Protein AF-A0A2E8H7Q0-F1 (afdb_monomer_lite)

Secondary structure (DSSP, 8-state):
----HHHHHHHHHHSTTEEEEEE-SSPPTT---SS--EEEEEEESS-SSS--EEEEEETTEEEEEEEEEHHHHTSSS-SSTTHHHHHTSEEEEESSS-HHHHHHHHHHHS-PPPP-GGG---HHHHHHHHHHHHHHTTTTTT-HHHHHHHHHHHHHHHHHHHHHHTT-----HHHHHHHHHHH-HHHHHHHHHHHH---HHHHHHHHHHHHHHHHGGGTSS--TT-----PPTTSPPPPTTHHHHHHHHHHS--SSPPPP---EEEE--GGGHHHHHHHHHHHHHHTT------HHHHHHHHHHHHTSS-EEEEEEETTEEEEEEEEEEEE-SS-TTSEEEEEEEEEE-GGGTTTTHHHHHHHHHHHHHSPTT-EEEE---TT-HHHHHHHHHTT------------

Foldseek 3Di:
DQQFLVNVVVVLQPDPFFQWKWWFDDDDRVDPDPDDATEMEGAGQDDPDPDQWDWDDRRPHTYIYGYHYLVQLVDLEHPDPCSLRRLVTDTPDHNPPCVVVSSVSSNVRHPDDQDPLVQQQCLVVQAVLVVLLVVCVPCCPVCVPVLLVSLVVSLVSLLVLLQRSVSHDDPDDVVSLVVCCVPPVVLNVLSVVLVVDDRSVVNSVSSQVSQQVSCVSVVGHDDPPDFGDDDDVPDGHDDPCRRVVVVCCVVPPPPDHDPQQAKDKDWDDLVCLLVQLVQVVVVCVLQVHPDPDDSVNSSVVVVVQVVDQKTKMFIDDPNDGFWIWIWHWAADPVGNVAIAIETEDTGGHPVCPPVNSSVNVVVNCCVPPNDPPHHYDYDGRPSNVVVVVVVVVVVDDDDDDDDDDDD

Structure (mmCIF, N/CA/C/O backbone):
data_AF-A0A2E8H7Q0-F1
#
_entry.id   AF-A0A2E8H7Q0-F1
#
loop_
_atom_site.group_PDB
_atom_site.id
_atom_site.type_symbol
_atom_site.label_atom_id
_atom_site.label_alt_id
_atom_site.label_comp_id
_atom_site.label_asym_id
_atom_site.label_entity_id
_atom_site.label_seq_id
_atom_site.pdbx_PDB_ins_code
_atom_site.Cartn_x
_atom_site.Cartn_y
_atom_site.Cartn_z
_atom_site.occupancy
_atom_site.B_iso_or_equiv
_atom_site.auth_seq_id
_atom_site.auth_comp_id
_atom_site.auth_asym_id
_atom_site.auth_atom_id
_atom_site.pdbx_PDB_model_num
ATOM 1 N N . MET A 1 1 ? 11.539 17.602 43.883 1.00 54.47 1 MET A N 1
ATOM 2 C CA . MET A 1 1 ? 10.863 18.374 42.818 1.00 54.47 1 MET A CA 1
ATOM 3 C C . MET A 1 1 ? 10.100 17.383 41.968 1.00 54.47 1 MET A C 1
ATOM 5 O O . MET A 1 1 ? 10.685 16.358 41.637 1.00 54.47 1 MET A O 1
ATOM 9 N N . ALA A 1 2 ? 8.821 17.637 41.693 1.00 63.91 2 ALA A N 1
ATOM 10 C CA . ALA A 1 2 ? 8.082 16.843 40.717 1.00 63.91 2 ALA A CA 1
ATOM 11 C C . ALA A 1 2 ? 8.782 16.980 39.358 1.00 63.91 2 ALA A C 1
ATOM 13 O O . ALA A 1 2 ? 9.161 18.085 38.980 1.00 63.91 2 ALA A O 1
ATOM 14 N N . LEU A 1 3 ? 9.029 15.858 38.685 1.00 78.31 3 LEU A N 1
ATOM 15 C CA . LEU A 1 3 ? 9.645 15.838 37.364 1.00 78.31 3 LEU A CA 1
ATOM 16 C C . LEU A 1 3 ? 8.622 16.379 36.355 1.00 78.31 3 LEU A C 1
ATOM 18 O O . LEU A 1 3 ? 7.665 15.685 36.033 1.00 78.31 3 LEU A O 1
ATOM 22 N N . SER A 1 4 ? 8.793 17.619 35.888 1.00 84.94 4 SER A N 1
ATOM 23 C CA . SER A 1 4 ? 7.886 18.224 34.901 1.00 84.94 4 SER A CA 1
ATOM 24 C C . SER A 1 4 ? 8.369 17.993 33.465 1.00 84.94 4 SER A C 1
ATOM 26 O O . SER A 1 4 ? 9.564 17.785 33.223 1.00 84.94 4 SER A O 1
ATOM 28 N N . SER A 1 5 ? 7.470 18.098 32.478 1.00 85.94 5 SER A N 1
ATOM 29 C CA . SER A 1 5 ? 7.856 18.076 31.055 1.00 85.94 5 SER A CA 1
ATOM 30 C C . SER A 1 5 ? 8.837 19.202 30.705 1.00 85.94 5 SER A C 1
ATOM 32 O O . SER A 1 5 ? 9.700 19.039 29.844 1.00 85.94 5 SER A O 1
ATOM 34 N N . THR A 1 6 ? 8.726 20.345 31.388 1.00 87.94 6 THR A N 1
ATOM 35 C CA . THR A 1 6 ? 9.623 21.493 31.210 1.00 87.94 6 THR A CA 1
ATOM 36 C C . THR A 1 6 ? 11.039 21.156 31.670 1.00 87.94 6 THR A C 1
ATOM 38 O O . THR A 1 6 ? 11.997 21.491 30.976 1.00 87.94 6 THR A O 1
ATOM 41 N N . ASP A 1 7 ? 11.183 20.418 32.777 1.00 90.06 7 ASP A N 1
ATOM 42 C CA . ASP A 1 7 ? 12.489 19.953 33.260 1.00 90.06 7 ASP A CA 1
ATOM 43 C C . ASP A 1 7 ? 13.142 18.977 32.278 1.00 90.06 7 ASP A C 1
ATOM 45 O O . ASP A 1 7 ? 14.346 19.065 32.023 1.00 90.06 7 ASP A O 1
ATOM 49 N N . LEU A 1 8 ? 12.357 18.060 31.700 1.00 92.50 8 LEU A N 1
ATOM 50 C CA . LEU A 1 8 ? 12.844 17.123 30.686 1.00 92.50 8 LEU A CA 1
ATOM 51 C C . LEU A 1 8 ? 13.367 17.869 29.453 1.00 92.50 8 LEU A C 1
ATOM 53 O O . LEU A 1 8 ? 14.495 17.636 29.018 1.00 92.50 8 LEU A O 1
ATOM 57 N N . ILE A 1 9 ? 12.577 18.802 28.920 1.00 93.81 9 ILE A N 1
ATOM 58 C CA . ILE A 1 9 ? 12.965 19.618 27.763 1.00 93.81 9 ILE A CA 1
ATOM 59 C C . ILE A 1 9 ? 14.212 20.445 28.083 1.00 93.81 9 ILE A C 1
ATOM 61 O O . ILE A 1 9 ? 15.151 20.473 27.288 1.00 93.81 9 ILE A O 1
ATOM 65 N N . GLY A 1 10 ? 14.278 21.056 29.268 1.00 93.50 10 GLY A N 1
ATOM 66 C CA . GLY A 1 10 ? 15.465 21.771 29.737 1.00 93.50 10 GLY A CA 1
ATOM 67 C C . GLY A 1 10 ? 16.722 20.893 29.716 1.00 93.50 10 GLY A C 1
ATOM 68 O O . GLY A 1 10 ? 17.749 21.292 29.168 1.00 93.50 10 GLY A O 1
ATOM 69 N N . ARG A 1 11 ? 16.635 19.656 30.221 1.00 95.31 11 ARG A N 1
ATOM 70 C CA . ARG A 1 11 ? 17.753 18.694 30.187 1.00 95.31 11 ARG A CA 1
ATOM 71 C C . ARG A 1 11 ? 18.143 18.278 28.767 1.00 95.31 11 ARG A C 1
ATOM 73 O O . ARG A 1 11 ? 19.335 18.191 28.476 1.00 95.31 11 ARG A O 1
ATOM 80 N N . LEU A 1 12 ? 17.172 18.040 27.884 1.00 95.31 12 LEU A N 1
ATOM 81 C CA . LEU A 1 12 ? 17.438 17.656 26.493 1.00 95.31 12 LEU A CA 1
ATOM 82 C C . LEU A 1 12 ? 18.109 18.794 25.714 1.00 95.31 12 LEU A C 1
ATOM 84 O O . LEU A 1 12 ? 19.111 18.571 25.041 1.00 95.31 12 LEU A O 1
ATOM 88 N N . THR A 1 13 ? 17.611 20.024 25.842 1.00 95.25 13 THR A N 1
ATOM 89 C CA . THR A 1 13 ? 18.166 21.198 25.140 1.00 95.25 13 THR A CA 1
ATOM 90 C C . THR A 1 13 ? 19.561 21.598 25.636 1.00 95.25 13 THR A C 1
ATOM 92 O O . THR A 1 13 ? 20.367 22.100 24.847 1.00 95.25 13 THR A O 1
ATOM 95 N N . ALA A 1 14 ? 19.884 21.321 26.905 1.00 95.69 14 ALA A N 1
ATOM 96 C CA . ALA A 1 14 ? 21.217 21.525 27.475 1.00 95.69 14 ALA A CA 1
ATOM 97 C C . ALA A 1 14 ? 22.264 20.510 26.974 1.00 95.69 14 ALA A C 1
ATOM 99 O O . ALA A 1 14 ? 23.465 20.764 27.075 1.00 95.69 14 ALA A O 1
ATOM 100 N N . ASN A 1 15 ? 21.846 19.368 26.417 1.00 94.50 15 ASN A N 1
ATOM 101 C CA . ASN A 1 15 ? 22.772 18.354 25.920 1.00 94.50 15 ASN A CA 1
ATOM 102 C C . ASN A 1 15 ? 23.526 18.862 24.666 1.00 94.50 15 ASN A C 1
ATOM 104 O O . ASN A 1 15 ? 22.889 19.238 23.675 1.00 94.50 15 ASN A O 1
ATOM 108 N N . PRO A 1 16 ? 24.875 18.850 24.638 1.00 93.31 16 PRO A N 1
ATOM 109 C CA . PRO A 1 16 ? 25.663 19.384 23.523 1.00 93.31 16 PRO A CA 1
ATOM 110 C C . PRO A 1 16 ? 25.480 18.620 22.200 1.00 93.31 16 PRO A C 1
ATOM 112 O O . PRO A 1 16 ? 25.776 19.167 21.139 1.00 93.31 16 PRO A O 1
ATOM 115 N N . PHE A 1 17 ? 24.933 17.407 22.227 1.00 93.75 17 PHE A N 1
ATOM 116 C CA . PHE A 1 17 ? 24.682 16.610 21.027 1.00 93.75 17 PHE A CA 1
ATOM 117 C C . PHE A 1 17 ? 23.282 16.795 20.444 1.00 93.75 17 PHE A C 1
ATOM 119 O O . PHE A 1 17 ? 23.089 16.487 19.271 1.00 93.75 17 PHE A O 1
ATOM 126 N N . VAL A 1 18 ? 22.330 17.337 21.210 1.00 95.38 18 VAL A N 1
ATOM 127 C CA . VAL A 1 18 ? 20.986 17.673 20.719 1.00 95.38 18 VAL A CA 1
ATOM 128 C C . VAL A 1 18 ? 21.056 19.005 19.977 1.00 95.38 18 VAL A C 1
ATOM 130 O O . VAL A 1 18 ? 21.354 20.043 20.563 1.00 95.38 18 VAL A O 1
ATOM 133 N N . ILE A 1 19 ? 20.811 18.980 18.671 1.00 94.75 19 ILE A N 1
ATOM 134 C CA . ILE A 1 19 ? 20.818 20.158 17.793 1.00 94.75 19 ILE A CA 1
ATOM 135 C C . ILE A 1 19 ? 19.414 20.680 17.493 1.00 94.75 19 ILE A C 1
ATOM 137 O O . ILE A 1 19 ? 19.275 21.839 17.108 1.00 94.75 19 ILE A O 1
ATOM 141 N N . GLY A 1 20 ? 18.389 19.858 17.713 1.00 95.69 20 GLY A N 1
ATOM 142 C CA . GLY A 1 20 ? 16.995 20.246 17.575 1.00 95.69 20 GLY A CA 1
ATOM 143 C C . GLY A 1 20 ? 16.082 19.413 18.465 1.00 95.69 20 GLY A C 1
ATOM 144 O O . GLY A 1 20 ? 16.397 18.267 18.779 1.00 95.69 20 GLY A O 1
ATOM 145 N N . LEU A 1 21 ? 14.957 19.992 18.873 1.00 96.19 21 LEU A N 1
ATOM 146 C CA . LEU A 1 21 ? 13.891 19.285 19.575 1.00 96.19 21 LEU A CA 1
ATOM 147 C C . LEU A 1 21 ? 12.556 19.652 18.937 1.00 96.19 21 LEU A C 1
ATOM 149 O O . LEU A 1 21 ? 12.243 20.834 18.782 1.00 96.19 21 LEU A O 1
ATOM 153 N N . ILE A 1 22 ? 11.775 18.641 18.586 1.00 95.25 22 ILE A N 1
ATOM 154 C CA . ILE A 1 22 ? 10.453 18.788 17.980 1.00 95.25 22 ILE A CA 1
ATOM 155 C C . ILE A 1 22 ? 9.452 18.116 18.908 1.00 95.25 22 ILE A C 1
ATOM 157 O O . ILE A 1 22 ? 9.727 17.041 19.427 1.00 95.25 22 ILE A O 1
ATOM 161 N N . CYS A 1 23 ? 8.303 18.742 19.118 1.00 92.75 23 CYS A N 1
ATOM 162 C CA . CYS A 1 23 ? 7.149 18.107 19.736 1.00 92.75 23 CYS A CA 1
ATOM 163 C C . CYS A 1 23 ? 6.094 17.886 18.662 1.00 92.75 23 CYS A C 1
ATOM 165 O O . CYS A 1 23 ? 5.644 18.838 18.018 1.00 92.75 23 CYS A O 1
ATOM 167 N N . TYR A 1 24 ? 5.728 16.629 18.458 1.00 88.31 24 TYR A N 1
ATOM 168 C CA . TYR A 1 24 ? 4.630 16.243 17.581 1.00 88.31 24 TYR A CA 1
ATOM 169 C C . TYR A 1 24 ? 3.455 15.768 18.448 1.00 88.31 24 TYR A C 1
ATOM 171 O O . TYR A 1 24 ? 3.454 15.994 19.656 1.00 88.31 24 TYR A O 1
ATOM 179 N N . GLY A 1 25 ? 2.379 15.273 17.841 1.00 81.00 25 GLY A N 1
ATOM 180 C CA . GLY A 1 25 ? 1.183 14.898 18.601 1.00 81.00 25 GLY A CA 1
ATOM 181 C C . GLY A 1 25 ? 0.433 16.091 19.220 1.00 81.00 25 GLY A C 1
ATOM 182 O O . GLY A 1 25 ? 0.614 17.258 18.832 1.00 81.00 25 GLY A O 1
ATOM 183 N N . ARG A 1 26 ? -0.489 15.793 20.149 1.00 76.31 26 ARG A N 1
ATOM 184 C CA . ARG A 1 26 ? -1.394 16.796 20.753 1.00 76.31 26 ARG A CA 1
ATOM 185 C C . ARG A 1 26 ? -0.865 17.400 22.044 1.00 76.31 26 ARG A C 1
ATOM 187 O O . ARG A 1 26 ? -1.011 18.612 22.213 1.00 76.31 26 ARG A O 1
ATOM 194 N N . ARG A 1 27 ? -0.296 16.583 22.939 1.00 81.56 27 ARG A N 1
ATOM 195 C CA . ARG A 1 27 ? 0.147 17.051 24.254 1.00 81.56 27 ARG A CA 1
ATOM 196 C C . ARG A 1 27 ? 1.254 18.077 24.069 1.00 81.56 27 ARG A C 1
ATOM 198 O O . ARG A 1 27 ? 2.192 17.869 23.301 1.00 81.56 27 ARG A O 1
ATOM 205 N N . ARG A 1 28 ? 1.124 19.224 24.730 1.00 83.69 28 ARG A N 1
ATOM 206 C CA . ARG A 1 28 ? 2.135 20.282 24.668 1.00 83.69 28 ARG A CA 1
ATOM 207 C C . ARG A 1 28 ? 3.009 20.253 25.918 1.00 83.69 28 ARG A C 1
ATOM 209 O O . ARG A 1 28 ? 2.550 19.838 26.977 1.00 83.69 28 ARG A O 1
ATOM 216 N N . PRO A 1 29 ? 4.265 20.714 25.825 1.00 80.38 29 PRO A N 1
ATOM 217 C CA . PRO A 1 29 ? 5.066 20.977 27.011 1.00 80.38 29 PRO A CA 1
ATOM 218 C C . PRO A 1 29 ? 4.321 21.859 28.016 1.00 80.38 29 PRO A C 1
ATOM 220 O O . PRO A 1 29 ? 3.833 22.925 27.642 1.00 80.38 29 PRO A O 1
ATOM 223 N N . GLY A 1 30 ? 4.258 21.424 29.273 1.00 76.50 30 GLY A N 1
ATOM 224 C CA . GLY A 1 30 ? 3.545 22.115 30.351 1.00 76.50 30 GLY A CA 1
ATOM 225 C C . GLY A 1 30 ? 2.045 21.815 30.410 1.00 76.50 30 GLY A C 1
ATOM 226 O O . GLY A 1 30 ? 1.339 22.447 31.188 1.00 76.50 30 GLY A O 1
ATOM 227 N N . ASP A 1 31 ? 1.549 20.890 29.585 1.00 78.62 31 ASP A N 1
ATOM 228 C CA . ASP A 1 31 ? 0.187 20.374 29.676 1.00 78.62 31 ASP A CA 1
ATOM 229 C C . ASP A 1 31 ? 0.114 19.262 30.734 1.00 78.62 31 ASP A C 1
ATOM 231 O O . ASP A 1 31 ? 0.594 18.145 30.511 1.00 78.62 31 ASP A O 1
ATOM 235 N N . ASP A 1 32 ? -0.497 19.579 31.876 1.00 69.94 32 ASP A N 1
ATOM 236 C CA . ASP A 1 32 ? -0.691 18.676 33.019 1.00 69.94 32 ASP A CA 1
ATOM 237 C C . ASP A 1 32 ? -2.036 17.925 32.966 1.00 69.94 32 ASP A C 1
ATOM 239 O O . ASP A 1 32 ? -2.471 17.340 33.960 1.00 69.94 32 ASP A O 1
ATOM 243 N N . THR A 1 33 ? -2.734 17.929 31.822 1.00 75.44 33 THR A N 1
ATOM 244 C CA . THR A 1 33 ? -4.000 17.193 31.701 1.00 75.44 33 THR A CA 1
ATOM 245 C C . THR A 1 33 ? -3.806 15.676 31.894 1.00 75.44 33 THR A C 1
ATOM 247 O O . THR A 1 33 ? -2.778 15.113 31.488 1.00 75.44 33 THR A O 1
ATOM 250 N N . PRO A 1 34 ? -4.767 14.982 32.544 1.00 67.69 34 PRO A N 1
ATOM 251 C CA . PRO A 1 34 ? -4.722 13.529 32.685 1.00 67.69 34 PRO A CA 1
ATOM 252 C C . PRO A 1 34 ? -4.884 12.811 31.337 1.00 67.69 34 PRO A C 1
ATOM 254 O O . PRO A 1 34 ? -5.840 13.066 30.603 1.00 67.69 34 PRO A O 1
ATOM 257 N N . GLY A 1 35 ? -3.996 11.850 31.066 1.00 69.50 35 GLY A N 1
ATOM 258 C CA . GLY A 1 35 ? -4.013 11.012 29.862 1.00 69.50 35 GLY A CA 1
ATOM 259 C C . GLY A 1 35 ? -3.177 11.559 28.696 1.00 69.50 35 GLY A C 1
ATOM 260 O O . GLY A 1 35 ? -2.991 12.763 28.551 1.00 69.50 35 GLY A O 1
ATOM 261 N N . GLY A 1 36 ? -2.672 10.648 27.859 1.00 80.38 36 GLY A N 1
ATOM 262 C CA . GLY A 1 36 ? -1.805 10.960 26.717 1.00 80.38 36 GLY A CA 1
ATOM 263 C C . GLY A 1 36 ? -0.313 11.012 27.062 1.00 80.38 36 GLY A C 1
ATOM 264 O O . GLY A 1 36 ? 0.083 11.298 28.192 1.00 80.38 36 GLY A O 1
ATOM 265 N N . ASP A 1 37 ? 0.503 10.736 26.061 1.00 88.81 37 ASP A N 1
ATOM 266 C CA . ASP A 1 37 ? 1.961 10.748 26.054 1.00 88.81 37 ASP A CA 1
ATOM 267 C C . ASP A 1 37 ? 2.528 12.098 25.587 1.00 88.81 37 ASP A C 1
ATOM 269 O O . ASP A 1 37 ? 1.839 12.940 25.004 1.00 88.81 37 ASP A O 1
ATOM 273 N N . LEU A 1 38 ? 3.799 12.342 25.913 1.00 90.44 38 LEU A N 1
ATOM 274 C CA . LEU A 1 38 ? 4.581 13.437 25.354 1.00 90.44 38 LEU A CA 1
ATOM 275 C C . LEU A 1 38 ? 5.446 12.914 24.202 1.00 90.44 38 LEU A C 1
ATOM 277 O O . LEU A 1 38 ? 6.481 12.287 24.419 1.00 90.44 38 LEU A O 1
ATOM 281 N N . ASP A 1 39 ? 5.026 13.254 22.992 1.00 92.44 39 ASP A N 1
ATOM 282 C CA . ASP A 1 39 ? 5.675 12.929 21.725 1.00 92.44 39 ASP A CA 1
ATOM 283 C C . ASP A 1 39 ? 6.816 13.906 21.394 1.00 92.44 39 ASP A C 1
ATOM 285 O O . ASP A 1 39 ? 6.588 15.090 21.100 1.00 92.44 39 ASP A O 1
ATOM 289 N N . LEU A 1 40 ? 8.060 13.422 21.408 1.00 95.00 40 LEU A N 1
ATOM 290 C CA . LEU A 1 40 ? 9.254 14.223 21.136 1.00 95.00 40 LEU A CA 1
ATOM 291 C C . LEU A 1 40 ? 10.152 13.604 20.067 1.00 95.00 40 LEU A C 1
ATOM 293 O O . LEU A 1 40 ? 10.316 12.394 19.976 1.00 95.00 40 LEU A O 1
ATOM 297 N N . VAL A 1 41 ? 10.829 14.466 19.309 1.00 95.38 41 VAL A N 1
ATOM 298 C CA . VAL A 1 41 ? 11.963 14.095 18.458 1.00 95.38 41 VAL A CA 1
ATOM 299 C C . VAL A 1 41 ? 13.185 14.877 18.894 1.00 95.38 41 V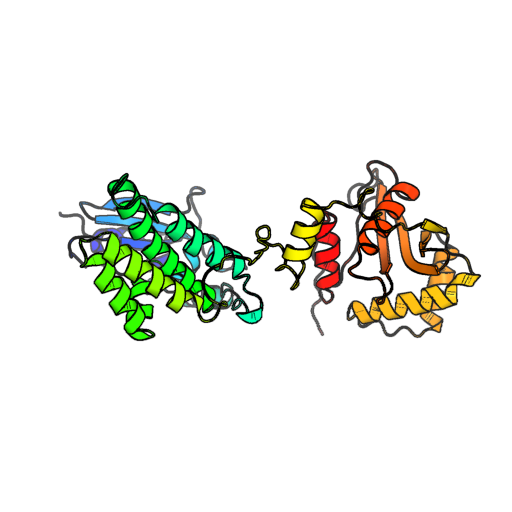AL A C 1
ATOM 301 O O . VAL A 1 41 ? 13.219 16.102 18.760 1.00 95.38 41 VAL A O 1
ATOM 304 N N . ALA A 1 42 ? 14.208 14.177 19.371 1.00 95.50 42 ALA A N 1
ATOM 305 C CA . ALA A 1 42 ? 15.539 14.733 19.540 1.00 95.50 42 ALA A CA 1
ATOM 306 C C . ALA A 1 42 ? 16.327 14.578 18.236 1.00 95.50 42 ALA A C 1
ATOM 308 O O . ALA A 1 42 ? 16.651 13.469 17.804 1.00 95.50 42 ALA A O 1
ATOM 309 N N . VAL A 1 43 ? 16.673 15.709 17.625 1.00 95.00 43 VAL A N 1
ATOM 310 C CA . VAL A 1 43 ? 17.595 15.748 16.492 1.00 95.00 43 VAL A CA 1
ATOM 311 C C . VAL A 1 43 ? 19.007 15.877 17.041 1.00 95.00 43 VAL A C 1
ATOM 313 O O . VAL A 1 43 ? 19.328 16.871 17.695 1.00 95.00 43 VAL A O 1
ATOM 316 N N . VAL A 1 44 ? 19.847 14.874 16.802 1.00 94.75 44 VAL A N 1
ATOM 317 C CA . VAL A 1 44 ? 21.201 14.760 17.355 1.00 94.75 44 VAL A CA 1
ATOM 318 C C . VAL A 1 44 ? 22.272 14.819 16.267 1.00 94.75 44 VAL A C 1
ATOM 320 O O . VAL A 1 44 ? 22.013 14.525 15.101 1.00 94.75 44 VAL A O 1
ATOM 323 N N . THR A 1 45 ? 23.498 15.201 16.636 1.00 92.81 45 THR A N 1
ATOM 324 C CA . THR A 1 45 ? 24.632 15.230 15.691 1.00 92.81 45 THR A CA 1
ATOM 325 C C . THR A 1 45 ? 25.024 13.839 15.197 1.00 92.81 45 THR A C 1
ATOM 327 O O . THR A 1 45 ? 25.393 13.684 14.038 1.00 92.81 45 THR A O 1
ATOM 330 N N . HIS A 1 46 ? 24.940 12.837 16.067 1.00 90.62 46 HIS A N 1
ATOM 331 C CA . HIS A 1 46 ? 25.163 11.428 15.766 1.00 90.62 46 HIS A CA 1
ATOM 332 C C . HIS A 1 46 ? 24.391 10.581 16.780 1.00 90.62 46 HIS A C 1
ATOM 334 O O . HIS A 1 46 ? 24.149 11.028 17.905 1.00 90.62 46 HIS A O 1
ATOM 340 N N . ARG A 1 47 ? 23.999 9.364 16.393 1.00 88.62 47 ARG A N 1
ATOM 341 C CA . ARG A 1 47 ? 23.378 8.423 17.331 1.00 88.62 47 ARG A CA 1
ATOM 342 C C . ARG A 1 47 ? 24.483 7.631 18.046 1.00 88.62 47 ARG A C 1
ATOM 344 O O . ARG A 1 47 ? 25.337 7.074 17.358 1.00 88.62 47 ARG A O 1
ATOM 351 N N . PRO A 1 48 ? 24.494 7.564 19.390 1.00 76.56 48 PRO A N 1
ATOM 352 C CA . PRO A 1 48 ? 25.492 6.779 20.123 1.00 76.56 48 PRO A CA 1
ATOM 353 C C . PRO A 1 48 ? 25.263 5.267 19.978 1.00 76.56 48 PRO A C 1
ATOM 355 O O . PRO A 1 48 ? 26.194 4.478 20.108 1.00 76.56 48 PRO A O 1
ATOM 358 N N . THR A 1 49 ? 24.025 4.865 19.700 1.00 82.19 49 THR A N 1
ATOM 359 C CA . THR A 1 49 ? 23.588 3.490 19.449 1.00 82.19 49 THR A CA 1
ATOM 360 C C . THR A 1 49 ? 22.597 3.497 18.282 1.00 82.19 49 THR A C 1
ATOM 362 O O . THR A 1 49 ? 22.018 4.547 17.988 1.00 82.19 49 THR A O 1
ATOM 365 N N . PRO A 1 50 ? 22.349 2.361 17.610 1.00 85.69 50 PRO A N 1
ATOM 366 C CA . PRO A 1 50 ? 21.386 2.278 16.509 1.00 85.69 50 PRO A CA 1
ATOM 367 C C . PRO A 1 50 ? 19.921 2.279 16.996 1.00 85.69 50 PRO A C 1
ATOM 369 O O . PRO A 1 50 ? 19.078 1.599 16.427 1.00 85.69 50 PRO A O 1
ATOM 372 N N . LEU A 1 51 ? 19.608 3.015 18.066 1.00 87.06 51 LEU A N 1
ATOM 373 C CA . LEU A 1 51 ? 18.242 3.187 18.556 1.00 87.06 51 LEU A CA 1
ATOM 374 C C . LEU A 1 51 ? 17.545 4.324 17.805 1.00 87.06 51 LEU A C 1
ATOM 376 O O . LEU A 1 51 ? 18.136 5.376 17.553 1.00 87.06 51 LEU A O 1
ATOM 380 N N . GLU A 1 52 ? 16.276 4.105 17.470 1.00 88.38 52 GLU A N 1
ATOM 381 C CA . GLU A 1 52 ? 15.439 5.065 16.738 1.00 88.38 52 GLU A CA 1
ATOM 382 C C . GLU A 1 52 ? 14.414 5.762 17.626 1.00 88.38 52 GLU A C 1
ATOM 384 O O . GLU A 1 52 ? 14.025 6.892 17.332 1.00 88.38 52 GLU A O 1
ATOM 389 N N . SER A 1 53 ? 14.008 5.112 18.717 1.00 91.75 53 SER A N 1
ATOM 390 C CA . SER A 1 53 ? 13.089 5.650 19.714 1.00 91.75 53 SER A CA 1
ATOM 391 C C . SER A 1 53 ? 13.396 5.085 21.100 1.00 91.75 53 SER A C 1
ATOM 393 O O . SER A 1 53 ? 13.941 3.985 21.230 1.00 91.75 53 SER A O 1
ATOM 395 N N . ILE A 1 54 ? 13.056 5.849 22.137 1.00 93.44 54 ILE A N 1
ATOM 396 C CA . ILE A 1 54 ? 13.116 5.455 23.544 1.00 93.44 54 ILE A CA 1
ATOM 397 C C . ILE A 1 54 ? 11.794 5.852 24.199 1.00 93.44 54 ILE A C 1
ATOM 399 O O . ILE A 1 54 ? 11.396 7.013 24.140 1.00 93.44 54 ILE A O 1
ATOM 403 N N . HIS A 1 55 ? 11.152 4.893 24.861 1.00 94.38 55 HIS A N 1
ATOM 404 C CA . HIS A 1 55 ? 9.848 5.063 25.497 1.00 94.38 55 HIS A CA 1
ATOM 405 C C . HIS A 1 55 ? 10.017 4.897 27.006 1.00 94.38 55 HIS A C 1
ATOM 407 O O . HIS A 1 55 ? 10.563 3.891 27.467 1.00 94.38 55 HIS A O 1
ATOM 413 N N . PHE A 1 56 ? 9.615 5.895 27.787 1.00 94.12 56 PHE A N 1
ATOM 414 C CA . PHE A 1 56 ? 9.833 5.895 29.233 1.00 94.12 56 PHE A CA 1
ATOM 415 C C . PHE A 1 56 ? 8.814 6.761 29.966 1.00 94.12 56 PHE A C 1
ATOM 417 O O . PHE A 1 56 ? 8.102 7.554 29.364 1.00 94.12 56 PHE A O 1
ATOM 424 N N . HIS A 1 57 ? 8.767 6.626 31.289 1.00 91.94 57 HIS A N 1
ATOM 425 C CA . HIS A 1 57 ? 7.988 7.516 32.144 1.00 91.94 57 HIS A CA 1
ATOM 426 C C . HIS A 1 57 ? 8.891 8.583 32.769 1.00 91.94 57 HIS A C 1
ATOM 428 O O . HIS A 1 57 ? 9.960 8.278 33.305 1.00 91.94 57 HIS A O 1
ATOM 434 N N . TRP A 1 58 ? 8.455 9.840 32.722 1.00 90.06 58 TRP A N 1
ATOM 435 C CA . TRP A 1 58 ? 9.077 10.973 33.399 1.00 90.06 58 TRP A CA 1
ATOM 436 C C . TRP A 1 58 ? 8.175 11.434 34.547 1.00 90.06 58 TRP A C 1
ATOM 438 O O . TRP A 1 58 ? 7.317 12.298 34.379 1.00 90.06 58 TRP A O 1
ATOM 448 N N . GLY A 1 59 ? 8.321 10.797 35.711 1.00 87.69 59 GLY A N 1
ATOM 449 C CA . GLY A 1 59 ? 7.268 10.833 36.730 1.00 87.69 59 GLY A CA 1
ATOM 450 C C . GLY A 1 59 ? 6.063 10.020 36.252 1.00 87.69 59 GLY A C 1
ATOM 451 O O . GLY A 1 59 ? 6.247 8.895 35.799 1.00 87.69 59 GLY A O 1
ATOM 452 N N . ASP A 1 60 ? 4.865 10.603 36.295 1.00 86.00 60 ASP A N 1
ATOM 453 C CA . ASP A 1 60 ? 3.629 9.973 35.797 1.00 86.00 60 ASP A CA 1
ATOM 454 C C . ASP A 1 60 ? 3.367 10.243 34.304 1.00 86.00 60 ASP A C 1
ATOM 456 O O . ASP A 1 60 ? 2.346 9.822 33.767 1.00 86.00 60 ASP A O 1
ATOM 460 N N . LEU A 1 61 ? 4.269 10.964 33.625 1.00 86.69 61 LEU A N 1
ATOM 461 C CA . LEU A 1 61 ? 4.144 11.318 32.213 1.00 86.69 61 LEU A CA 1
ATOM 462 C C . LEU A 1 61 ? 4.790 10.244 31.322 1.00 86.69 61 LEU A C 1
ATOM 464 O O . LEU A 1 61 ? 6.018 10.123 31.359 1.00 86.69 61 LEU A O 1
ATOM 468 N N . PRO A 1 62 ? 4.034 9.511 30.486 1.00 91.81 62 PRO A N 1
ATOM 469 C CA . PRO A 1 62 ? 4.614 8.693 29.426 1.00 91.81 62 PRO A CA 1
ATOM 470 C C . PRO A 1 62 ? 5.260 9.594 28.366 1.00 91.81 62 PRO A C 1
ATOM 472 O O . PRO A 1 62 ? 4.701 10.631 28.002 1.00 91.81 62 PRO A O 1
ATOM 475 N N . VAL A 1 63 ? 6.440 9.220 27.884 1.00 92.75 63 VAL A N 1
ATOM 476 C CA . VAL A 1 63 ? 7.217 9.968 26.891 1.00 92.75 63 VAL A CA 1
ATOM 477 C C . VAL A 1 63 ? 7.671 9.024 25.789 1.00 92.75 63 VAL A C 1
ATOM 479 O O . VAL A 1 63 ? 8.373 8.048 26.064 1.00 92.75 63 VAL A O 1
ATOM 482 N N . ASP A 1 64 ? 7.360 9.406 24.555 1.00 93.38 64 ASP A N 1
ATOM 483 C CA . ASP A 1 64 ? 7.834 8.771 23.331 1.00 93.38 64 ASP A CA 1
ATOM 484 C C . ASP A 1 64 ? 8.905 9.676 22.708 1.00 93.38 64 ASP A C 1
ATOM 486 O O . ASP A 1 64 ? 8.612 10.724 22.129 1.00 93.38 64 ASP A O 1
ATOM 490 N N . LEU A 1 65 ? 10.180 9.315 22.892 1.00 94.12 65 LEU A N 1
ATOM 491 C CA . LEU A 1 65 ? 11.324 10.102 22.430 1.00 94.12 65 LEU A CA 1
ATOM 492 C C . LEU A 1 65 ? 11.991 9.445 21.223 1.00 94.12 65 LEU A C 1
ATOM 494 O O . LEU A 1 65 ? 12.883 8.605 21.352 1.00 94.12 65 LEU A O 1
ATOM 498 N N . ASN A 1 66 ? 11.622 9.921 20.043 1.00 94.56 66 ASN A N 1
ATOM 499 C CA . ASN A 1 66 ? 12.260 9.564 18.787 1.00 94.56 66 ASN A CA 1
ATOM 500 C C . ASN A 1 66 ? 13.616 10.262 18.629 1.00 94.56 66 ASN A C 1
ATOM 502 O O . ASN A 1 66 ? 13.801 11.417 19.019 1.00 94.56 66 ASN A O 1
ATOM 506 N N . ILE A 1 67 ? 14.577 9.572 18.020 1.00 94.50 67 ILE A N 1
ATOM 507 C CA . ILE A 1 67 ? 15.935 10.070 17.793 1.00 94.50 67 ILE A CA 1
ATOM 508 C C . ILE A 1 67 ? 16.201 10.102 16.292 1.00 94.50 67 ILE A C 1
ATOM 510 O O . ILE A 1 67 ? 16.067 9.092 15.599 1.00 94.50 67 ILE A O 1
ATOM 514 N N . ARG A 1 68 ? 16.605 11.266 15.780 1.00 93.88 68 ARG A N 1
ATOM 515 C CA . ARG A 1 68 ? 16.959 11.462 14.367 1.00 93.88 68 ARG A CA 1
ATOM 516 C C . ARG A 1 68 ? 18.257 12.239 14.232 1.00 93.88 68 ARG A C 1
ATOM 518 O O . ARG A 1 68 ? 18.635 13.007 15.107 1.00 93.88 68 ARG A O 1
ATOM 525 N N . THR A 1 69 ? 18.945 12.059 13.119 1.00 94.12 69 THR A N 1
ATOM 526 C CA . THR A 1 69 ? 20.061 12.905 12.690 1.00 94.12 69 THR A CA 1
ATOM 527 C C . THR A 1 69 ? 19.611 13.804 11.545 1.00 94.12 69 THR A C 1
ATOM 529 O O . THR A 1 69 ? 18.584 13.556 10.916 1.00 94.12 69 THR A O 1
ATOM 532 N N . ALA A 1 70 ? 20.397 14.831 11.215 1.00 91.25 70 ALA A N 1
ATOM 533 C CA . ALA A 1 70 ? 20.133 15.636 10.021 1.00 91.25 70 ALA A CA 1
ATOM 534 C C . ALA A 1 70 ? 20.126 14.786 8.734 1.00 91.25 70 ALA A C 1
ATOM 536 O O . ALA A 1 70 ? 19.340 15.052 7.834 1.00 91.25 70 ALA A O 1
ATOM 537 N N . GLY A 1 71 ? 20.960 13.740 8.673 1.00 90.62 71 GLY A N 1
ATOM 538 C CA . GLY A 1 71 ? 21.010 12.821 7.535 1.00 90.62 71 GLY A CA 1
ATOM 539 C C . GLY A 1 71 ? 19.729 12.008 7.350 1.00 90.62 71 GLY A C 1
ATOM 540 O O . GLY A 1 71 ? 19.391 11.671 6.221 1.00 90.62 71 GLY A O 1
ATOM 541 N N . ASP A 1 72 ? 18.984 11.742 8.426 1.00 92.25 72 ASP A N 1
ATOM 542 C CA . ASP A 1 72 ? 17.720 11.007 8.337 1.00 92.25 72 ASP A CA 1
ATOM 543 C C . ASP A 1 72 ? 16.639 11.818 7.624 1.00 92.25 72 ASP A C 1
ATOM 545 O O . ASP A 1 72 ? 15.933 11.259 6.797 1.00 92.25 72 ASP A O 1
ATOM 549 N N . PHE A 1 73 ? 16.579 13.134 7.856 1.00 91.12 73 PHE A N 1
ATOM 550 C CA . PHE A 1 73 ? 15.654 14.042 7.162 1.00 91.12 73 PHE A CA 1
ATOM 551 C C . PHE A 1 73 ? 16.005 14.279 5.687 1.00 91.12 73 PHE A C 1
ATOM 553 O O . PHE A 1 73 ? 15.162 14.739 4.924 1.00 91.12 73 PHE A O 1
ATOM 560 N N . SER A 1 74 ? 17.237 13.971 5.281 1.00 87.88 74 SER A N 1
ATOM 561 C CA . SER A 1 74 ? 17.707 14.132 3.899 1.00 87.88 74 SER A CA 1
ATOM 562 C C . SER A 1 74 ? 17.499 12.883 3.036 1.00 87.88 74 SER A C 1
ATOM 564 O O . SER A 1 74 ? 17.895 12.878 1.871 1.00 87.88 74 SER A O 1
ATOM 566 N N . ARG A 1 75 ? 16.937 11.802 3.592 1.00 86.94 75 ARG A N 1
ATOM 567 C CA . ARG A 1 75 ? 16.651 10.578 2.832 1.00 86.94 75 ARG A CA 1
ATOM 568 C C . ARG A 1 75 ? 15.512 10.809 1.845 1.00 86.94 75 ARG A C 1
ATOM 570 O O . ARG A 1 75 ? 14.607 11.593 2.113 1.00 86.94 75 ARG A O 1
ATOM 577 N N . ARG A 1 76 ? 15.538 10.079 0.725 1.00 83.69 76 ARG A N 1
ATOM 578 C CA . ARG A 1 76 ? 14.458 10.109 -0.275 1.00 83.69 76 ARG A CA 1
ATOM 579 C C . ARG A 1 76 ? 13.143 9.564 0.285 1.00 83.69 76 ARG A C 1
ATOM 581 O O . ARG A 1 76 ? 12.085 10.082 -0.035 1.00 83.69 76 ARG A O 1
ATOM 588 N N . GLU A 1 77 ? 13.231 8.554 1.138 1.00 81.88 77 GLU A N 1
ATOM 589 C CA . GLU A 1 77 ? 12.086 7.946 1.806 1.00 81.88 77 GLU A CA 1
ATOM 590 C C . GLU A 1 77 ? 12.156 8.198 3.308 1.00 81.88 77 GLU A C 1
ATOM 592 O O . GLU A 1 77 ? 13.242 8.297 3.894 1.00 81.88 77 GLU A O 1
ATOM 597 N N . ALA A 1 78 ? 10.979 8.309 3.918 1.00 84.25 78 ALA A N 1
ATOM 598 C CA . ALA A 1 78 ? 10.838 8.472 5.351 1.00 84.25 78 ALA A CA 1
ATOM 599 C C . ALA A 1 78 ? 11.424 7.239 6.075 1.00 84.25 78 ALA A C 1
ATOM 601 O O . ALA A 1 78 ? 11.077 6.115 5.712 1.00 84.25 78 ALA A O 1
ATOM 602 N N . PRO A 1 79 ? 12.302 7.410 7.087 1.00 83.88 79 PRO A N 1
ATOM 603 C CA . PRO A 1 79 ? 12.923 6.278 7.780 1.00 83.88 79 PRO A CA 1
ATOM 604 C C . PRO A 1 79 ? 11.914 5.299 8.392 1.00 83.88 79 PRO A C 1
ATOM 606 O O . PRO A 1 79 ? 12.156 4.096 8.419 1.00 83.88 79 PRO A O 1
ATOM 609 N N . THR A 1 80 ? 10.797 5.823 8.894 1.00 83.25 80 THR A N 1
ATOM 610 C CA . THR A 1 80 ? 9.714 5.063 9.516 1.00 83.25 80 THR A CA 1
ATOM 611 C C . THR A 1 80 ? 8.358 5.665 9.144 1.00 83.25 80 THR A C 1
ATOM 613 O O . THR A 1 80 ? 8.262 6.817 8.717 1.00 83.25 80 THR A O 1
ATOM 616 N N . SER A 1 81 ? 7.279 4.916 9.374 1.00 75.38 81 SER A N 1
ATOM 617 C CA . SER A 1 81 ? 5.905 5.355 9.090 1.00 75.38 81 SER A CA 1
ATOM 618 C C . SER A 1 81 ? 5.443 6.569 9.909 1.00 75.38 81 SER A C 1
ATOM 620 O O . SER A 1 81 ? 4.492 7.239 9.513 1.00 75.38 81 SER A O 1
ATOM 622 N N . ILE A 1 82 ? 6.107 6.886 11.027 1.00 79.25 82 ILE A N 1
ATOM 623 C CA . ILE A 1 82 ? 5.770 8.047 11.866 1.00 79.25 82 ILE A CA 1
ATOM 624 C C . ILE A 1 82 ? 6.478 9.332 11.423 1.00 79.25 82 ILE A C 1
ATOM 626 O O . ILE A 1 82 ? 6.010 10.423 11.745 1.00 79.25 82 ILE A O 1
ATOM 630 N N . ASP A 1 83 ? 7.580 9.233 10.670 1.00 87.31 83 ASP A N 1
ATOM 631 C CA . ASP A 1 83 ? 8.397 10.377 10.242 1.00 87.31 83 ASP A CA 1
ATOM 632 C C . ASP A 1 83 ? 7.609 11.474 9.489 1.00 87.31 83 ASP A C 1
ATOM 634 O O . ASP A 1 83 ? 7.864 12.655 9.753 1.00 87.31 83 ASP A O 1
ATOM 638 N N . PRO A 1 84 ? 6.595 11.159 8.652 1.00 83.62 84 PRO A N 1
ATOM 639 C CA . PRO A 1 84 ? 5.713 12.177 8.079 1.00 83.62 84 PRO A CA 1
ATOM 640 C C . PRO A 1 84 ? 4.955 13.007 9.129 1.00 83.62 84 PRO A C 1
ATOM 642 O O . PRO A 1 84 ? 4.739 14.201 8.935 1.00 83.62 84 PRO A O 1
ATOM 645 N N . ALA A 1 85 ? 4.577 12.420 10.269 1.00 79.12 85 ALA A N 1
ATOM 646 C CA . ALA A 1 85 ? 3.959 13.164 11.367 1.00 79.12 85 ALA A CA 1
ATOM 647 C C . ALA A 1 85 ? 4.992 13.991 12.151 1.00 79.12 85 ALA A C 1
ATOM 649 O O . ALA A 1 85 ? 4.687 15.101 12.594 1.00 79.12 85 ALA A O 1
ATOM 650 N N . LEU A 1 86 ? 6.224 13.484 12.287 1.00 85.94 86 LEU A N 1
ATOM 651 C CA . LEU A 1 86 ? 7.316 14.173 12.980 1.00 85.94 86 LEU A CA 1
ATOM 652 C C . LEU A 1 86 ? 7.656 15.509 12.314 1.00 85.94 86 LEU A C 1
ATOM 654 O O . LEU A 1 86 ? 7.875 16.508 13.003 1.00 85.94 86 LEU A O 1
ATOM 658 N N . VAL A 1 87 ? 7.676 15.545 10.976 1.00 88.31 87 VAL A N 1
ATOM 659 C CA . VAL A 1 87 ? 8.019 16.766 10.236 1.00 88.31 87 VAL A CA 1
ATOM 660 C C . VAL A 1 87 ? 6.950 17.845 10.331 1.00 88.31 87 VAL A C 1
ATOM 662 O O . VAL A 1 87 ? 7.279 19.017 10.185 1.00 88.31 87 VAL A O 1
ATOM 665 N N . GLU A 1 88 ? 5.701 17.505 10.640 1.00 86.00 88 GLU A N 1
ATOM 666 C CA . GLU A 1 88 ? 4.630 18.473 10.931 1.00 86.00 88 GLU A CA 1
ATOM 667 C C . GLU A 1 88 ? 4.661 18.984 12.385 1.00 86.00 88 GLU A C 1
ATOM 669 O O . GLU A 1 88 ? 3.893 19.870 12.766 1.00 86.00 88 GLU A O 1
ATOM 674 N N . GLY A 1 89 ? 5.562 18.447 13.212 1.00 87.50 89 GLY A N 1
ATOM 675 C CA . GLY A 1 89 ? 5.705 18.814 14.612 1.00 87.50 89 GLY A CA 1
ATOM 676 C C . GLY A 1 89 ? 6.164 20.259 14.840 1.00 87.50 89 GLY A C 1
ATOM 677 O O . GLY A 1 89 ? 6.806 20.907 14.009 1.00 87.50 89 GLY A O 1
ATOM 678 N N . LYS A 1 90 ? 5.864 20.770 16.037 1.00 91.00 90 LYS A N 1
ATOM 679 C CA . LYS A 1 90 ? 6.299 22.088 16.500 1.00 91.00 90 LYS A CA 1
ATOM 680 C C . LYS A 1 90 ? 7.758 22.028 16.941 1.00 91.00 90 LYS A C 1
ATOM 682 O O . LYS A 1 90 ? 8.106 21.283 17.855 1.00 91.00 90 LYS A O 1
ATOM 687 N N . VAL A 1 91 ? 8.596 22.885 16.368 1.00 93.62 91 VAL A N 1
ATOM 688 C CA . VAL A 1 91 ? 9.978 23.067 16.827 1.00 93.62 91 VAL A CA 1
ATOM 689 C C . VAL A 1 91 ? 9.974 23.708 18.218 1.00 93.62 91 VAL A C 1
ATOM 691 O O . VAL A 1 91 ? 9.460 24.811 18.405 1.00 93.62 91 VAL A O 1
ATOM 694 N N . LEU A 1 92 ? 10.534 23.001 19.199 1.00 93.88 92 LEU A N 1
ATOM 695 C CA . LEU A 1 92 ? 10.748 23.487 20.565 1.00 93.88 92 LEU A CA 1
ATOM 696 C C . LEU A 1 92 ? 12.154 24.059 20.758 1.00 93.88 92 LEU A C 1
ATOM 698 O O . LEU A 1 92 ? 12.353 24.937 21.592 1.00 93.88 92 LEU A O 1
ATOM 702 N N . PHE A 1 93 ? 13.130 23.549 20.005 1.00 95.56 93 PHE A N 1
ATOM 703 C CA . PHE A 1 93 ? 14.525 23.961 20.086 1.00 95.56 93 PHE A CA 1
ATOM 704 C C . PHE A 1 93 ? 15.217 23.792 18.735 1.00 95.56 93 PHE A C 1
ATOM 706 O O . PHE A 1 93 ? 15.044 22.769 18.074 1.00 95.56 93 PHE A O 1
ATOM 713 N N . ASP A 1 94 ? 16.033 24.771 18.356 1.00 95.31 94 ASP A N 1
ATOM 714 C CA . ASP A 1 94 ? 16.896 24.726 17.176 1.00 95.31 94 ASP A CA 1
ATOM 715 C C . ASP A 1 94 ? 18.198 25.470 17.492 1.00 95.31 94 ASP A C 1
ATOM 717 O O . ASP A 1 94 ? 18.212 26.690 17.648 1.00 95.31 94 ASP A O 1
ATOM 721 N N . ARG A 1 95 ? 19.305 24.733 17.629 1.00 92.50 95 ARG A N 1
ATOM 722 C CA . ARG A 1 95 ? 20.574 25.302 18.107 1.00 92.50 95 ARG A CA 1
ATOM 723 C C . ARG A 1 95 ? 21.235 26.241 17.100 1.00 92.50 95 ARG A C 1
ATOM 725 O O . ARG A 1 95 ? 21.976 27.133 17.506 1.00 92.50 95 ARG A O 1
ATOM 732 N N . ARG A 1 96 ? 21.054 25.994 15.802 1.00 88.88 96 ARG A N 1
ATOM 733 C CA . ARG A 1 96 ? 21.761 26.713 14.724 1.00 88.88 96 ARG A CA 1
ATOM 734 C C . ARG A 1 96 ? 20.817 27.346 13.699 1.00 88.88 96 ARG A C 1
ATOM 736 O O . ARG A 1 96 ? 21.297 27.909 12.722 1.00 88.88 96 ARG A O 1
ATOM 743 N N . GLY A 1 97 ? 19.504 27.254 13.905 1.00 87.44 97 GLY A N 1
ATOM 744 C CA . GLY A 1 97 ? 18.495 27.764 12.974 1.00 87.44 97 GLY A CA 1
ATOM 745 C C . GLY A 1 97 ? 18.335 26.911 11.709 1.00 87.44 97 GLY A C 1
ATOM 746 O O . GLY A 1 97 ? 17.728 27.361 10.740 1.00 87.44 97 GLY A O 1
ATOM 747 N N . SER A 1 98 ? 18.910 25.705 11.677 1.00 85.81 98 SER A N 1
ATOM 748 C CA . SER A 1 98 ? 18.935 24.847 10.487 1.00 85.81 98 SER A CA 1
ATOM 749 C C . SER A 1 98 ? 17.778 23.850 10.434 1.00 85.81 98 SER A C 1
ATOM 751 O O . SER A 1 98 ? 17.525 23.268 9.379 1.00 85.81 98 SER A O 1
ATOM 753 N N . LEU A 1 99 ? 17.070 23.628 11.548 1.00 90.25 99 LEU A N 1
ATOM 754 C CA . LEU A 1 99 ? 16.049 22.586 11.635 1.00 90.25 99 LEU A CA 1
ATOM 755 C C . LEU A 1 99 ? 14.852 22.900 10.740 1.00 90.25 99 LEU A C 1
ATOM 757 O O . LEU A 1 99 ? 14.358 22.020 10.045 1.00 90.25 99 LEU A O 1
ATOM 761 N N . SER A 1 100 ? 14.439 24.166 10.679 1.00 86.50 100 SER A N 1
ATOM 762 C CA . SER A 1 100 ? 13.324 24.590 9.820 1.00 86.50 100 SER A CA 1
ATOM 763 C C . SER A 1 100 ? 13.568 24.273 8.338 1.00 86.50 100 SER A C 1
ATOM 765 O O . SER A 1 100 ? 12.639 23.875 7.636 1.00 86.50 100 SER A O 1
ATOM 767 N N . GLY A 1 101 ? 14.816 24.406 7.871 1.00 88.31 101 GLY A N 1
ATOM 768 C CA . GLY A 1 101 ? 15.209 24.046 6.507 1.00 88.31 101 GLY A CA 1
ATOM 769 C C . GLY A 1 101 ? 15.151 22.538 6.262 1.00 88.31 101 GLY A C 1
ATOM 770 O O . GLY A 1 101 ? 14.566 22.110 5.273 1.00 88.31 101 GLY A O 1
ATOM 771 N N . LEU A 1 102 ? 15.678 21.737 7.196 1.00 90.44 102 LEU A N 1
ATOM 772 C CA . LEU A 1 102 ? 15.631 20.270 7.119 1.00 90.44 102 LEU A CA 1
ATOM 773 C C . LEU A 1 102 ? 14.193 19.744 7.063 1.00 90.44 102 LEU A C 1
ATOM 775 O O . LEU A 1 102 ? 13.873 18.928 6.204 1.00 90.44 102 LEU A O 1
ATOM 779 N N . LEU A 1 103 ? 13.315 20.246 7.937 1.00 91.56 103 LEU A N 1
ATOM 780 C CA . LEU A 1 103 ? 11.912 19.828 7.965 1.00 91.56 103 LEU A CA 1
ATOM 781 C C . LEU A 1 103 ? 11.176 20.224 6.686 1.00 91.56 103 LEU A C 1
ATOM 783 O O . LEU A 1 103 ? 10.363 19.451 6.192 1.00 91.56 103 LEU A O 1
ATOM 787 N N . LYS A 1 104 ? 11.470 21.402 6.121 1.00 89.81 104 LYS A N 1
ATOM 788 C CA . LYS A 1 104 ? 10.893 21.816 4.837 1.00 89.81 104 LYS A CA 1
ATOM 789 C C . LYS A 1 104 ? 11.279 20.843 3.719 1.00 89.81 104 LYS A C 1
ATOM 791 O O . LYS A 1 104 ? 10.389 20.351 3.035 1.00 89.81 104 LYS A O 1
ATOM 796 N N . THR A 1 105 ? 12.568 20.534 3.578 1.00 88.31 105 THR A N 1
ATOM 797 C CA . THR A 1 105 ? 13.049 19.585 2.565 1.00 88.31 105 THR A CA 1
ATOM 798 C C . THR A 1 105 ? 12.420 18.206 2.750 1.00 88.31 105 THR A C 1
ATOM 800 O O . THR A 1 105 ? 11.936 17.622 1.783 1.00 88.31 105 THR A O 1
ATOM 803 N N . ALA A 1 106 ? 12.358 17.704 3.987 1.00 89.88 106 ALA A N 1
ATOM 804 C CA . ALA A 1 106 ? 11.751 16.410 4.286 1.00 89.88 106 ALA A CA 1
ATOM 805 C C . ALA A 1 106 ? 10.254 16.371 3.924 1.00 89.88 106 ALA A C 1
ATOM 807 O O . ALA A 1 106 ? 9.811 15.429 3.279 1.00 89.88 106 ALA A O 1
ATOM 808 N N . ARG A 1 107 ? 9.480 17.423 4.237 1.00 88.38 107 ARG A N 1
ATOM 809 C CA . ARG A 1 107 ? 8.061 17.529 3.835 1.00 88.38 107 ARG A CA 1
ATOM 810 C C . ARG A 1 107 ? 7.862 17.544 2.326 1.00 88.38 107 ARG A C 1
ATOM 812 O O . ARG A 1 107 ? 6.841 17.071 1.848 1.00 88.38 107 ARG A O 1
ATOM 819 N N . GLU A 1 108 ? 8.775 18.152 1.579 1.00 85.88 108 GLU A N 1
ATOM 820 C CA . GLU A 1 108 ? 8.698 18.182 0.115 1.00 85.88 108 GLU A CA 1
ATOM 821 C C . GLU A 1 108 ? 9.078 16.823 -0.482 1.00 85.88 108 GLU A C 1
ATOM 823 O O . GLU A 1 108 ? 8.455 16.385 -1.444 1.00 85.88 108 GLU A O 1
ATOM 828 N N . THR A 1 109 ? 10.049 16.142 0.128 1.00 84.31 109 THR A N 1
ATOM 829 C CA . THR A 1 109 ? 10.604 14.873 -0.362 1.00 84.31 109 THR A CA 1
ATOM 830 C C . THR A 1 109 ? 9.723 13.673 -0.012 1.00 84.31 109 THR A C 1
ATOM 832 O O . THR A 1 109 ? 9.541 12.793 -0.843 1.00 84.31 109 THR A O 1
ATOM 835 N N . TRP A 1 110 ? 9.154 13.634 1.196 1.00 83.44 110 TRP A N 1
ATOM 836 C CA . TRP A 1 110 ? 8.376 12.498 1.713 1.00 83.44 110 TRP A CA 1
ATOM 837 C C . TRP A 1 110 ? 6.874 12.602 1.456 1.00 83.44 110 TRP A C 1
ATOM 839 O O . TRP A 1 110 ? 6.094 11.872 2.065 1.00 83.44 110 TRP A O 1
ATOM 849 N N . ARG A 1 111 ? 6.435 13.522 0.593 1.00 68.56 111 ARG A N 1
ATOM 850 C CA . ARG A 1 111 ? 5.043 13.522 0.140 1.00 68.56 111 ARG A CA 1
ATOM 851 C C . ARG A 1 111 ? 4.779 12.217 -0.594 1.00 68.56 111 ARG A C 1
ATOM 853 O O . ARG A 1 111 ? 5.337 12.001 -1.665 1.00 68.56 111 ARG A O 1
ATOM 860 N N . SER A 1 112 ? 3.913 11.384 -0.023 1.00 55.94 112 SER A N 1
ATOM 861 C CA . SER A 1 112 ? 3.314 10.272 -0.750 1.00 55.94 112 SER A CA 1
ATOM 862 C C . SER A 1 112 ? 2.681 10.823 -2.024 1.00 55.94 112 SER A C 1
ATOM 864 O O . SER A 1 112 ? 1.958 11.825 -1.975 1.00 55.94 112 SER A O 1
ATOM 866 N N . GLU A 1 113 ? 2.971 10.203 -3.167 1.00 53.53 113 GLU A N 1
ATOM 867 C CA . GLU A 1 113 ? 2.213 10.493 -4.378 1.00 53.53 113 GLU A CA 1
ATOM 868 C C . GLU A 1 113 ? 0.733 10.202 -4.090 1.00 53.53 113 GLU A C 1
ATOM 870 O O . GLU A 1 113 ? 0.430 9.185 -3.456 1.00 53.53 113 GLU A O 1
ATOM 875 N N . PRO A 1 114 ? -0.197 11.088 -4.493 1.00 48.19 114 PRO A N 1
ATOM 876 C CA . PRO A 1 114 ? -1.615 10.798 -4.376 1.00 48.19 114 PRO A CA 1
ATOM 877 C C . PRO A 1 114 ? -1.888 9.471 -5.075 1.00 48.19 114 PRO A C 1
ATOM 879 O O . PRO A 1 114 ? -1.640 9.342 -6.273 1.00 48.19 114 PRO A O 1
ATOM 882 N N . THR A 1 115 ? -2.372 8.481 -4.331 1.00 49.41 115 THR A N 1
ATOM 883 C CA . THR A 1 115 ? -2.832 7.234 -4.934 1.00 49.41 115 THR A CA 1
ATOM 884 C C . THR A 1 115 ? -3.997 7.595 -5.845 1.00 49.41 115 THR A C 1
ATOM 886 O O . THR A 1 115 ? -4.993 8.139 -5.364 1.00 49.41 115 THR A O 1
ATOM 889 N N . ASP A 1 116 ? -3.854 7.371 -7.153 1.00 48.28 116 ASP A N 1
ATOM 890 C CA . ASP A 1 116 ? -4.909 7.680 -8.115 1.00 48.28 116 ASP A CA 1
ATOM 891 C C . ASP A 1 116 ? -6.171 6.890 -7.726 1.00 48.28 116 ASP A C 1
ATOM 893 O O . ASP A 1 116 ? -6.148 5.652 -7.784 1.00 48.28 116 ASP A O 1
ATOM 897 N N . PRO A 1 117 ? -7.276 7.563 -7.341 1.00 47.41 117 PRO A N 1
ATOM 898 C CA . PRO A 1 117 ? -8.523 6.900 -6.975 1.00 47.41 117 PRO A CA 1
ATOM 899 C C . PRO A 1 117 ? -9.046 5.970 -8.076 1.00 47.41 117 PRO A C 1
ATOM 901 O O . PRO A 1 117 ? -9.729 4.998 -7.766 1.00 47.41 117 PRO A O 1
ATOM 904 N N . ALA A 1 118 ? -8.708 6.231 -9.346 1.00 47.56 118 ALA A N 1
ATOM 905 C CA . ALA A 1 118 ? -9.095 5.398 -10.483 1.00 47.56 118 ALA A CA 1
ATOM 906 C C . ALA A 1 118 ? -8.338 4.058 -10.558 1.00 47.56 118 ALA A C 1
ATOM 908 O O . ALA A 1 118 ? -8.786 3.143 -11.245 1.00 47.56 118 ALA A O 1
ATOM 909 N N . THR A 1 119 ? -7.212 3.929 -9.850 1.00 50.06 119 THR A N 1
ATOM 910 C CA . THR A 1 119 ? -6.392 2.703 -9.791 1.00 50.06 119 THR A CA 1
ATOM 911 C C . THR A 1 119 ? -6.512 1.945 -8.473 1.00 50.06 119 THR A C 1
ATOM 913 O O . THR A 1 119 ? -5.925 0.873 -8.334 1.00 50.06 119 THR A O 1
ATOM 916 N N . ASN A 1 120 ? -7.251 2.487 -7.501 1.00 60.53 120 ASN A N 1
ATOM 917 C CA . ASN A 1 120 ? -7.336 1.894 -6.176 1.00 60.53 120 ASN A CA 1
ATOM 918 C C . ASN A 1 120 ? -8.136 0.586 -6.264 1.00 60.53 120 ASN A C 1
ATOM 920 O O . ASN A 1 120 ? -9.325 0.595 -6.589 1.00 60.53 120 ASN A O 1
ATOM 924 N N . GLU A 1 121 ? -7.484 -0.550 -6.017 1.00 71.25 121 GLU A N 1
ATOM 925 C CA . GLU A 1 121 ? -8.144 -1.854 -6.014 1.00 71.25 121 GLU A CA 1
ATOM 926 C C . GLU A 1 121 ? -9.138 -1.896 -4.845 1.00 71.25 121 GLU A C 1
ATOM 928 O O . GLU A 1 121 ? -8.753 -1.991 -3.682 1.00 71.25 121 GLU A O 1
ATOM 933 N N . THR A 1 122 ? -10.435 -1.790 -5.141 1.00 84.12 122 THR A N 1
ATOM 934 C CA . THR A 1 122 ? -11.483 -1.733 -4.108 1.00 84.12 122 THR A CA 1
ATOM 935 C C . THR A 1 122 ? -12.040 -3.105 -3.737 1.00 84.12 122 THR A C 1
ATOM 937 O O . THR A 1 122 ? -12.725 -3.231 -2.722 1.00 84.12 122 THR A O 1
ATOM 940 N N . SER A 1 123 ? -11.737 -4.152 -4.513 1.00 87.56 123 SER A N 1
ATOM 941 C CA . SER A 1 123 ? -12.207 -5.522 -4.266 1.00 87.56 123 SER A CA 1
ATOM 942 C C . SER A 1 123 ? -11.915 -6.024 -2.843 1.00 87.56 123 SER A C 1
ATOM 944 O O . SER A 1 123 ? -12.840 -6.560 -2.227 1.00 87.56 123 SER A O 1
ATOM 946 N N . PRO A 1 124 ? -10.713 -5.815 -2.259 1.00 88.31 124 PRO A N 1
ATOM 947 C CA . PRO A 1 124 ? -10.450 -6.207 -0.877 1.00 88.31 124 PRO A CA 1
ATOM 948 C C . PRO A 1 124 ? -11.354 -5.483 0.124 1.00 88.31 124 PRO A C 1
ATOM 950 O O . PRO A 1 124 ? -11.928 -6.130 0.996 1.00 88.31 124 PRO A O 1
ATOM 953 N N . ASP A 1 125 ? -11.541 -4.165 -0.015 1.00 90.62 125 ASP A N 1
ATOM 954 C CA . ASP A 1 125 ? -12.438 -3.402 0.860 1.00 90.62 125 ASP A CA 1
ATOM 955 C C . ASP A 1 125 ? -13.879 -3.925 0.756 1.00 90.62 125 ASP A C 1
ATOM 957 O O . ASP A 1 125 ? -14.512 -4.197 1.774 1.00 90.62 125 ASP A O 1
ATOM 961 N N . ARG A 1 126 ? -14.387 -4.154 -0.461 1.00 93.19 126 ARG A N 1
ATOM 962 C CA . ARG A 1 126 ? -15.738 -4.704 -0.675 1.00 93.19 126 ARG A CA 1
ATOM 963 C C . ARG A 1 126 ? -15.912 -6.079 -0.031 1.00 93.19 126 ARG A C 1
ATOM 965 O O . ARG A 1 126 ? -16.925 -6.321 0.628 1.00 93.19 126 ARG A O 1
ATOM 972 N N . PHE A 1 127 ? -14.926 -6.960 -0.205 1.00 93.00 127 PHE A N 1
ATOM 973 C CA . PHE A 1 127 ? -14.931 -8.310 0.348 1.00 93.00 127 PHE A CA 1
ATOM 974 C C . PHE A 1 127 ? -14.867 -8.301 1.877 1.00 93.00 127 PHE A C 1
ATOM 976 O O . PHE A 1 127 ? -15.713 -8.914 2.524 1.00 93.00 127 PHE A O 1
ATOM 983 N N . TYR A 1 128 ? -13.895 -7.605 2.475 1.00 91.69 128 TYR A N 1
ATOM 984 C CA . TYR A 1 128 ? -13.674 -7.663 3.921 1.00 91.69 128 TYR A CA 1
ATOM 985 C C . TYR A 1 128 ? -14.857 -7.112 4.716 1.00 91.69 128 TYR A C 1
ATOM 987 O O . TYR A 1 128 ? -15.242 -7.729 5.711 1.00 91.69 128 TYR A O 1
ATOM 995 N N . GLN A 1 129 ? -15.464 -6.009 4.263 1.00 94.50 129 GLN A N 1
ATOM 996 C CA . GLN A 1 129 ? -16.622 -5.438 4.953 1.00 94.50 129 GLN A CA 1
ATOM 997 C C . GLN A 1 129 ? -17.834 -6.372 4.868 1.00 94.50 129 GLN A C 1
ATOM 999 O O . GLN A 1 129 ? -18.465 -6.663 5.885 1.00 94.50 129 GLN A O 1
ATOM 1004 N N . GLN A 1 130 ? -18.117 -6.925 3.685 1.00 95.94 130 GLN A N 1
ATOM 1005 C CA . GLN A 1 130 ? -19.217 -7.875 3.522 1.00 95.94 130 GLN A CA 1
ATOM 1006 C C . GLN A 1 130 ? -18.992 -9.166 4.328 1.00 95.94 130 GLN A C 1
ATOM 1008 O O . GLN A 1 130 ? -19.904 -9.652 4.996 1.00 95.94 130 GLN A O 1
ATOM 1013 N N . HIS A 1 131 ? -17.762 -9.684 4.340 1.00 94.00 131 HIS A N 1
ATOM 1014 C CA . HIS A 1 131 ? -17.388 -10.908 5.056 1.00 94.00 131 HIS A CA 1
ATOM 1015 C C . HIS A 1 131 ? -17.620 -10.812 6.566 1.00 94.00 131 HIS A C 1
ATOM 1017 O O . HIS A 1 131 ? -17.973 -11.798 7.215 1.00 94.00 131 HIS A O 1
ATOM 1023 N N . VAL A 1 132 ? -17.439 -9.627 7.152 1.00 95.00 132 VAL A N 1
ATOM 1024 C CA . VAL A 1 132 ? -17.779 -9.395 8.561 1.00 95.00 132 VAL A CA 1
ATOM 1025 C C . VAL A 1 132 ? -19.281 -9.519 8.789 1.00 95.00 132 VAL A C 1
ATOM 1027 O O . VAL A 1 132 ? -19.697 -10.231 9.705 1.00 95.00 132 VAL A O 1
ATOM 1030 N N . LEU A 1 133 ? -20.088 -8.870 7.947 1.00 97.00 133 LEU A N 1
ATOM 1031 C CA . LEU A 1 133 ? -21.547 -8.904 8.047 1.00 97.00 133 LEU A CA 1
ATOM 1032 C C . LEU A 1 133 ? -22.073 -10.340 7.898 1.00 97.00 133 LEU A C 1
ATOM 1034 O O . LEU A 1 133 ? -22.884 -10.791 8.706 1.00 97.00 133 LEU A O 1
ATOM 1038 N N . ASP A 1 134 ? -21.539 -11.106 6.948 1.00 95.56 134 ASP A N 1
ATOM 1039 C CA . ASP A 1 134 ? -21.925 -12.506 6.739 1.00 95.56 134 ASP A CA 1
ATOM 1040 C C . ASP A 1 134 ? -21.542 -13.419 7.909 1.00 95.56 134 ASP A C 1
ATOM 1042 O O . ASP A 1 134 ? -22.271 -14.358 8.227 1.00 95.56 134 ASP A O 1
ATOM 1046 N N . LYS A 1 135 ? -20.439 -13.130 8.610 1.00 95.00 135 LYS A N 1
ATOM 1047 C CA . LYS A 1 135 ? -20.024 -13.901 9.793 1.00 95.00 135 LYS A CA 1
ATOM 1048 C C . LYS A 1 135 ? -20.945 -13.731 10.992 1.00 95.00 135 LYS A C 1
ATOM 1050 O O . LYS A 1 135 ? -21.025 -14.661 11.799 1.00 95.00 135 LYS A O 1
ATOM 1055 N N . VAL A 1 136 ? -21.563 -12.560 11.148 1.00 96.56 136 VAL A N 1
ATOM 1056 C CA . VAL A 1 136 ? -22.444 -12.255 12.289 1.00 96.56 136 VAL A CA 1
ATOM 1057 C C . VAL A 1 136 ? -23.913 -12.531 11.980 1.00 96.56 136 VAL A C 1
ATOM 1059 O O . VAL A 1 136 ? -24.689 -12.817 12.897 1.00 96.56 136 VAL A O 1
ATOM 1062 N N . ARG A 1 137 ? -24.304 -12.501 10.698 1.00 93.75 137 ARG A N 1
ATOM 1063 C CA . ARG A 1 137 ? -25.645 -12.899 10.255 1.00 93.75 137 ARG A CA 1
ATOM 1064 C C . ARG A 1 137 ? -25.948 -14.321 10.734 1.00 93.75 137 ARG A C 1
ATOM 1066 O O . ARG A 1 137 ? -25.162 -15.246 10.563 1.00 93.75 137 ARG A O 1
ATOM 1073 N N . GLY A 1 138 ? -27.093 -14.473 11.396 1.00 90.69 138 GLY A N 1
ATOM 1074 C CA . GLY A 1 138 ? -27.534 -15.743 11.978 1.00 90.69 138 GLY A CA 1
ATOM 1075 C C . GLY A 1 138 ? -26.908 -16.112 13.329 1.00 90.69 138 GLY A C 1
ATOM 1076 O O . GLY A 1 138 ? -27.402 -17.035 13.960 1.00 90.69 138 GLY A O 1
ATOM 1077 N N . LYS A 1 139 ? -25.894 -15.385 13.824 1.00 95.75 139 LYS A N 1
ATOM 1078 C CA . LYS A 1 139 ? -25.205 -15.705 15.094 1.00 95.75 139 LYS A CA 1
ATOM 1079 C C . LYS A 1 139 ? -25.475 -14.732 16.234 1.00 95.75 139 LYS A C 1
ATOM 1081 O O . LYS A 1 139 ? -24.983 -14.941 17.338 1.00 95.75 139 LYS A O 1
ATOM 1086 N N . LEU A 1 140 ? -26.282 -13.698 15.994 1.00 95.50 140 LEU A N 1
ATOM 1087 C CA . LEU A 1 140 ? -26.541 -12.630 16.968 1.00 95.50 140 LEU A CA 1
ATOM 1088 C C . LEU A 1 140 ? -27.041 -13.151 18.326 1.00 95.50 140 LEU A C 1
ATOM 1090 O O . LEU A 1 140 ? -26.761 -12.542 19.354 1.00 95.50 140 LEU A O 1
ATOM 1094 N N . THR A 1 141 ? -27.778 -14.266 18.333 1.00 95.44 141 THR A N 1
ATOM 1095 C CA . THR A 1 141 ? -28.288 -14.916 19.551 1.00 95.44 141 THR A CA 1
ATOM 1096 C C . THR A 1 141 ? -27.404 -16.053 20.053 1.00 95.44 141 THR A C 1
ATOM 1098 O O . THR A 1 141 ? -27.392 -16.319 21.250 1.00 95.44 141 THR A O 1
ATOM 1101 N N . GLU A 1 142 ? -26.697 -16.740 19.155 1.00 96.31 142 GLU A N 1
ATOM 1102 C CA . GLU A 1 142 ? -25.894 -17.929 19.474 1.00 96.31 142 GLU A CA 1
ATOM 1103 C C . GLU A 1 142 ? -24.528 -17.559 20.061 1.00 96.31 142 GLU A C 1
ATOM 1105 O O . GLU A 1 142 ? -24.054 -18.221 20.981 1.00 96.31 142 GLU A O 1
ATOM 1110 N N . ASP A 1 143 ? -23.922 -16.478 19.562 1.00 97.31 143 ASP A N 1
ATOM 1111 C CA . ASP A 1 143 ? -22.629 -15.970 20.020 1.00 97.31 143 ASP A CA 1
ATOM 1112 C C . ASP A 1 143 ? -22.619 -14.427 20.061 1.00 97.31 143 ASP A C 1
ATOM 1114 O O . ASP A 1 143 ? -22.012 -13.753 19.216 1.00 97.31 143 ASP A O 1
ATOM 1118 N N . PRO A 1 144 ? -23.333 -13.826 21.032 1.00 96.94 144 PRO A N 1
ATOM 1119 C CA . PRO A 1 144 ? -23.485 -12.377 21.114 1.00 96.94 144 PRO A CA 1
ATOM 1120 C C . PRO A 1 144 ? -22.166 -11.654 21.413 1.00 96.94 144 PRO A C 1
ATOM 1122 O O . PRO A 1 144 ? -21.980 -10.524 20.966 1.00 96.94 144 PRO A O 1
ATOM 1125 N N . LEU A 1 145 ? -21.232 -12.289 22.134 1.00 97.69 145 LEU A N 1
ATOM 1126 C CA . LEU A 1 145 ? -19.928 -11.694 22.434 1.00 97.69 145 LEU A CA 1
ATOM 1127 C C . LEU A 1 145 ? -19.068 -11.595 21.173 1.00 97.69 145 LEU A C 1
ATOM 1129 O O . LEU A 1 145 ? -18.497 -10.537 20.906 1.00 97.69 145 LEU A O 1
ATOM 1133 N N . PHE A 1 146 ? -19.000 -12.669 20.381 1.00 97.38 146 PHE A N 1
ATOM 1134 C CA . PHE A 1 146 ? -18.310 -12.641 19.096 1.00 97.38 146 PHE A CA 1
ATOM 1135 C C . PHE A 1 146 ? -18.915 -11.594 18.158 1.00 97.38 146 PHE A C 1
ATOM 1137 O O . PHE A 1 146 ? -18.173 -10.833 17.538 1.00 97.38 146 PHE A O 1
ATOM 1144 N N . CYS A 1 147 ? -20.249 -11.517 18.086 1.00 98.12 147 CYS A N 1
ATOM 1145 C CA . CYS A 1 147 ? -20.936 -10.542 17.242 1.00 98.12 147 CYS A CA 1
ATOM 1146 C C . CYS A 1 147 ? -20.653 -9.098 17.680 1.00 98.12 147 CYS A C 1
ATOM 1148 O O . CYS A 1 147 ? -20.313 -8.272 16.837 1.00 98.12 147 CYS A O 1
ATOM 1150 N N . GLU A 1 148 ? -20.736 -8.796 18.979 1.00 97.94 148 GLU A N 1
ATOM 1151 C CA . GLU A 1 148 ? -20.413 -7.472 19.531 1.00 97.94 148 GLU A CA 1
ATOM 1152 C C . GLU A 1 148 ? -18.966 -7.075 19.220 1.00 97.94 148 GLU A C 1
ATOM 1154 O O . GLU A 1 148 ? -18.706 -5.962 18.757 1.00 97.94 148 GLU A O 1
ATOM 1159 N N . MET A 1 149 ? -18.025 -7.998 19.444 1.00 97.75 149 MET A N 1
ATOM 1160 C CA . MET A 1 149 ? -16.608 -7.783 19.171 1.00 97.75 149 MET A CA 1
ATOM 1161 C C . MET A 1 149 ? -16.378 -7.504 17.685 1.00 97.75 149 MET A C 1
ATOM 1163 O O . MET A 1 149 ? -15.754 -6.501 17.341 1.00 97.75 149 MET A O 1
ATOM 1167 N N . LEU A 1 150 ? -16.890 -8.366 16.803 1.00 97.31 150 LEU A N 1
ATOM 1168 C CA . LEU A 1 150 ? -16.618 -8.261 15.376 1.00 97.31 150 LEU A CA 1
ATOM 1169 C C . LEU A 1 150 ? -17.281 -7.023 14.764 1.00 97.31 150 LEU A C 1
ATOM 1171 O O . LEU A 1 150 ? -16.625 -6.311 14.010 1.00 97.31 150 LEU A O 1
ATOM 1175 N N . LEU A 1 151 ? -18.525 -6.709 15.142 1.00 97.81 151 LEU A N 1
ATOM 1176 C CA . LEU A 1 151 ? -19.202 -5.483 14.710 1.00 97.81 151 LEU A CA 1
ATOM 1177 C C . LEU A 1 151 ? -18.463 -4.228 15.195 1.00 97.81 151 LEU A C 1
ATOM 1179 O O . LEU A 1 151 ? -18.319 -3.275 14.436 1.00 97.81 151 LEU A O 1
ATOM 1183 N N . SER A 1 152 ? -17.954 -4.222 16.431 1.00 96.62 152 SER A N 1
ATOM 1184 C CA . SER A 1 152 ? -17.221 -3.069 16.973 1.00 96.62 152 SER A CA 1
ATOM 1185 C C . SER A 1 152 ? -15.885 -2.847 16.266 1.00 96.62 152 SER A C 1
ATOM 1187 O O . SER A 1 152 ? -15.540 -1.711 15.936 1.00 96.62 152 SER A O 1
ATOM 1189 N N . VAL A 1 153 ? -15.150 -3.927 15.985 1.00 95.06 153 VAL A N 1
ATOM 1190 C CA . VAL A 1 153 ? -13.913 -3.872 15.192 1.00 95.06 153 VAL A CA 1
ATOM 1191 C C . VAL A 1 153 ? -14.208 -3.413 13.760 1.00 95.06 153 VAL A C 1
ATOM 1193 O O . VAL A 1 153 ? -13.455 -2.601 13.217 1.00 95.06 153 VAL A O 1
ATOM 1196 N N . ASN A 1 154 ? -15.338 -3.840 13.185 1.00 96.38 154 ASN A N 1
ATOM 1197 C CA . ASN A 1 154 ? -15.753 -3.449 11.840 1.00 96.38 154 ASN A CA 1
ATOM 1198 C C . ASN A 1 154 ? -15.865 -1.932 11.674 1.00 96.38 154 ASN A C 1
ATOM 1200 O O . ASN A 1 154 ? -15.490 -1.405 10.636 1.00 96.38 154 ASN A O 1
ATOM 1204 N N . ILE A 1 155 ? -16.322 -1.202 12.696 1.00 96.94 155 ILE A N 1
ATOM 1205 C CA . ILE A 1 155 ? -16.409 0.265 12.626 1.00 96.94 155 ILE A CA 1
ATOM 1206 C C . ILE A 1 155 ? -15.028 0.910 12.455 1.00 96.94 155 ILE A C 1
ATOM 1208 O O . ILE A 1 155 ? -14.885 1.870 11.697 1.00 96.94 155 ILE A O 1
ATOM 1212 N N . GLY A 1 156 ? -14.001 0.370 13.117 1.00 94.56 156 GLY A N 1
ATOM 1213 C CA . GLY A 1 156 ? -12.620 0.816 12.930 1.00 94.56 156 GLY A CA 1
ATOM 1214 C C . GLY A 1 156 ? -12.119 0.547 11.509 1.00 94.56 156 GLY A C 1
ATOM 1215 O O . GLY A 1 156 ? -11.512 1.421 10.889 1.00 94.56 156 GLY A O 1
ATOM 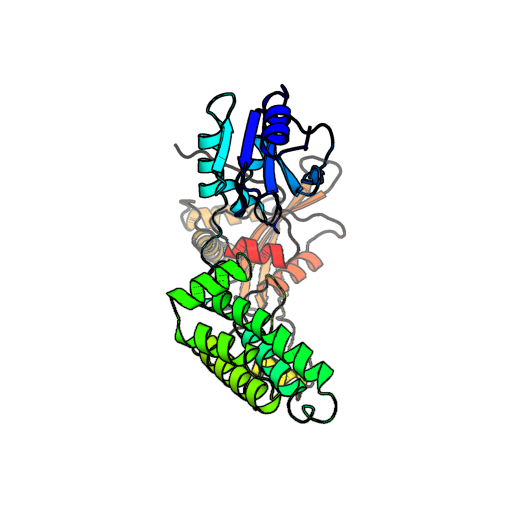1216 N N . TRP A 1 157 ? -12.427 -0.628 10.958 1.00 95.44 157 TRP A N 1
ATOM 1217 C CA . TRP A 1 157 ? -12.081 -0.971 9.577 1.00 95.44 157 TRP A CA 1
ATOM 1218 C C . TRP A 1 157 ? -12.832 -0.119 8.555 1.00 95.44 157 TRP A C 1
ATOM 1220 O O . TRP A 1 157 ? -12.208 0.403 7.638 1.00 95.44 157 TRP A O 1
ATOM 1230 N N . LEU A 1 158 ? -14.131 0.107 8.743 1.00 96.31 158 LEU A N 1
ATOM 1231 C CA . LEU A 1 158 ? -14.941 0.993 7.907 1.00 96.31 158 LEU A CA 1
ATOM 1232 C C . LEU A 1 158 ? -14.401 2.424 7.906 1.00 96.31 158 LEU A C 1
ATOM 1234 O O . LEU A 1 158 ? -14.367 3.066 6.858 1.00 96.31 158 LEU A O 1
ATOM 1238 N N . LEU A 1 159 ? -13.920 2.919 9.049 1.00 95.75 159 LEU A N 1
ATOM 1239 C CA . LEU A 1 159 ? -13.278 4.229 9.129 1.00 95.75 159 LEU A CA 1
ATOM 1240 C C . LEU A 1 159 ? -11.982 4.286 8.303 1.00 95.75 159 LEU A C 1
ATOM 1242 O O . LEU A 1 159 ? -11.745 5.270 7.605 1.00 95.75 159 LEU A O 1
ATOM 1246 N N . GLN A 1 160 ? -11.158 3.237 8.338 1.00 93.31 160 GLN A N 1
ATOM 1247 C CA . GLN A 1 160 ? -9.960 3.141 7.494 1.00 93.31 160 GLN A CA 1
ATOM 1248 C C . GLN A 1 160 ? -10.323 3.050 6.005 1.00 93.31 160 GLN A C 1
ATOM 1250 O O . GLN A 1 160 ? -9.745 3.760 5.183 1.00 93.31 160 GLN A O 1
ATOM 1255 N N . THR A 1 161 ? -11.310 2.223 5.655 1.00 93.50 161 THR A N 1
ATOM 1256 C CA . THR A 1 161 ? -11.830 2.078 4.289 1.00 93.50 161 THR A CA 1
ATOM 1257 C C . THR A 1 161 ? -12.412 3.398 3.764 1.00 93.50 161 THR A C 1
ATOM 1259 O O . THR A 1 161 ? -12.147 3.758 2.618 1.00 93.50 161 THR A O 1
ATOM 1262 N N . TYR A 1 162 ? -13.115 4.180 4.597 1.00 94.69 162 TYR A N 1
ATOM 1263 C CA . TYR A 1 162 ? -13.611 5.514 4.231 1.00 94.69 162 TYR A CA 1
ATOM 1264 C C . TYR A 1 162 ? -12.484 6.420 3.731 1.00 94.69 162 TYR A C 1
ATOM 1266 O O . TYR A 1 162 ? -12.647 7.068 2.692 1.00 94.69 162 TYR A O 1
ATOM 1274 N N . MET A 1 163 ? -11.360 6.452 4.458 1.00 92.00 163 MET A N 1
ATOM 1275 C CA . MET A 1 163 ? -10.196 7.266 4.101 1.00 92.00 163 MET A CA 1
ATOM 1276 C C . MET A 1 163 ? -9.546 6.737 2.818 1.00 92.00 163 MET A C 1
ATOM 1278 O O . MET A 1 163 ? -9.345 7.495 1.871 1.00 92.00 163 MET A O 1
ATOM 1282 N N . ARG A 1 164 ? -9.313 5.421 2.750 1.00 88.00 164 ARG A N 1
ATOM 1283 C CA . ARG A 1 164 ? -8.628 4.755 1.634 1.00 88.00 164 ARG A CA 1
ATOM 1284 C C . ARG A 1 164 ? -9.339 4.946 0.297 1.00 88.00 164 ARG A C 1
ATOM 1286 O O . ARG A 1 164 ? -8.714 5.385 -0.662 1.00 88.00 164 ARG A O 1
ATOM 1293 N N . ILE A 1 165 ? -10.647 4.690 0.235 1.00 87.31 165 ILE A N 1
ATOM 1294 C CA . ILE A 1 165 ? -11.436 4.801 -1.009 1.00 87.31 165 ILE A CA 1
ATOM 1295 C C . ILE A 1 165 ? -11.492 6.249 -1.520 1.00 87.31 165 ILE A C 1
ATOM 1297 O O . ILE A 1 165 ? -11.698 6.485 -2.707 1.00 87.31 165 ILE A O 1
ATOM 1301 N N . ARG A 1 166 ? -11.269 7.230 -0.640 1.00 88.69 166 ARG A N 1
ATOM 1302 C CA . ARG A 1 166 ? -11.218 8.658 -0.982 1.00 88.69 166 ARG A CA 1
ATOM 1303 C C . ARG A 1 166 ? -9.796 9.172 -1.232 1.00 88.69 166 ARG A C 1
ATOM 1305 O O . ARG A 1 166 ? -9.631 10.374 -1.413 1.00 88.69 166 ARG A O 1
ATOM 1312 N N . GLY A 1 167 ? -8.784 8.299 -1.229 1.00 82.94 167 GLY A N 1
ATOM 1313 C CA . GLY A 1 167 ? -7.380 8.689 -1.401 1.00 82.94 167 GLY A CA 1
ATOM 1314 C C . GLY A 1 167 ? -6.858 9.580 -0.268 1.00 82.94 167 GLY A C 1
ATOM 1315 O O . GLY A 1 167 ? -6.025 10.452 -0.502 1.00 82.94 167 GLY A O 1
ATOM 1316 N N . LEU A 1 168 ? -7.391 9.418 0.947 1.00 84.94 168 LEU A N 1
ATOM 1317 C CA . LEU A 1 168 ? -7.021 10.208 2.119 1.00 84.94 168 LEU A CA 1
ATOM 1318 C C . LEU A 1 168 ? -6.075 9.425 3.035 1.00 84.94 168 LEU A C 1
ATOM 1320 O O . LEU A 1 168 ? -6.302 8.247 3.316 1.00 84.94 168 LEU A O 1
ATOM 1324 N N . ASP A 1 169 ? -5.077 10.114 3.591 1.00 78.75 169 ASP A N 1
ATOM 1325 C CA . ASP A 1 169 ? -4.165 9.544 4.585 1.00 78.75 169 ASP A CA 1
ATOM 1326 C C . ASP A 1 169 ? -4.910 9.123 5.862 1.00 78.75 169 ASP A C 1
ATOM 1328 O O . ASP A 1 169 ? -5.561 9.940 6.525 1.00 78.75 169 ASP A O 1
ATOM 1332 N N . TYR A 1 170 ? -4.728 7.872 6.288 1.00 80.50 170 TYR A N 1
ATOM 1333 C CA . TYR A 1 170 ? -5.158 7.436 7.613 1.00 80.50 170 TYR A CA 1
ATOM 1334 C C . TYR A 1 170 ? -4.098 7.789 8.664 1.00 80.50 170 TYR A C 1
ATOM 1336 O O . TYR A 1 170 ? -3.039 7.174 8.734 1.00 80.50 170 TYR A O 1
ATOM 1344 N N . ARG A 1 171 ? -4.396 8.776 9.517 1.00 77.75 171 ARG A N 1
ATOM 1345 C CA . ARG A 1 171 ? -3.493 9.267 10.581 1.00 77.75 171 ARG A CA 1
ATOM 1346 C C . ARG A 1 171 ? -3.980 8.905 11.992 1.00 77.75 171 ARG A C 1
ATOM 1348 O O . ARG A 1 171 ? -3.792 9.664 12.944 1.00 77.75 171 ARG A O 1
ATOM 1355 N N . GLY A 1 172 ? -4.651 7.760 12.106 1.00 78.94 172 GLY A N 1
ATOM 1356 C CA . GLY A 1 172 ? -5.262 7.265 13.342 1.00 78.94 172 GLY A CA 1
ATOM 1357 C C . GLY A 1 172 ? -6.741 7.631 13.502 1.00 78.94 172 GLY A C 1
ATOM 1358 O O . GLY A 1 172 ? -7.270 8.539 12.852 1.00 78.94 172 GLY A O 1
ATOM 1359 N N . GLU A 1 173 ? -7.408 6.932 14.421 1.00 86.25 173 GLU A N 1
ATOM 1360 C CA . GLU A 1 173 ? -8.869 6.898 14.579 1.00 86.25 173 GLU A CA 1
ATOM 1361 C C . GLU A 1 173 ? -9.425 8.286 14.886 1.00 86.25 173 GLU A C 1
ATOM 1363 O O . GLU A 1 173 ? -10.440 8.708 14.334 1.00 86.25 173 GLU A O 1
ATOM 1368 N N . ARG A 1 174 ? -8.746 9.035 15.763 1.00 84.38 174 ARG A N 1
ATOM 1369 C CA . ARG A 1 174 ? -9.213 10.358 16.190 1.00 84.38 174 ARG A CA 1
ATOM 1370 C C . ARG A 1 174 ? -9.241 11.351 15.028 1.00 84.38 174 ARG A C 1
ATOM 1372 O O . ARG A 1 174 ? -10.217 12.082 14.891 1.00 84.38 174 ARG A O 1
ATOM 1379 N N . GLN A 1 175 ? -8.182 11.388 14.219 1.00 85.81 175 GLN A N 1
ATOM 1380 C CA . GLN A 1 175 ? -8.068 12.325 13.096 1.00 85.81 175 GLN A CA 1
ATOM 1381 C C . GLN A 1 175 ? -9.036 11.946 11.976 1.00 85.81 175 GLN A C 1
ATOM 1383 O O . GLN A 1 175 ? -9.723 12.815 11.442 1.00 85.81 175 GLN A O 1
ATOM 1388 N N . ALA A 1 176 ? -9.161 10.648 11.687 1.00 90.62 176 ALA A N 1
ATOM 1389 C CA . ALA A 1 176 ? -10.146 10.150 10.738 1.00 90.62 176 ALA A CA 1
ATOM 1390 C C . ALA A 1 176 ? -11.583 10.483 11.188 1.00 90.62 176 ALA A C 1
ATOM 1392 O O . ALA A 1 176 ? -12.362 11.003 10.397 1.00 90.62 176 ALA A O 1
ATOM 1393 N N . LEU A 1 177 ? -11.932 10.303 12.469 1.00 94.94 177 LEU A N 1
ATOM 1394 C CA . LEU A 1 177 ? -13.254 10.680 12.994 1.00 94.94 177 LEU A CA 1
ATOM 1395 C C . LEU A 1 177 ? -13.521 12.189 12.940 1.00 94.94 177 LEU A C 1
ATOM 1397 O O . LEU A 1 177 ? -14.642 12.595 12.640 1.00 94.94 177 LEU A O 1
ATOM 1401 N N . GLU A 1 178 ? -12.532 13.031 13.250 1.00 93.88 178 GLU A N 1
ATOM 1402 C CA . GLU A 1 178 ? -12.660 14.490 13.115 1.00 93.88 178 GLU A CA 1
ATOM 1403 C C . GLU A 1 178 ? -12.893 14.896 11.656 1.00 93.88 178 GLU A C 1
ATOM 1405 O O . GLU A 1 178 ? -13.766 15.722 11.387 1.00 93.88 178 GLU A O 1
ATOM 1410 N N . HIS A 1 179 ? -12.171 14.272 10.722 1.00 94.69 179 HIS A N 1
ATOM 1411 C CA . HIS A 1 179 ? -12.373 14.468 9.292 1.00 94.69 179 HIS A CA 1
ATOM 1412 C C . HIS A 1 179 ? -13.785 14.045 8.863 1.00 94.69 179 HIS A C 1
ATOM 1414 O O . HIS A 1 179 ? -14.513 14.853 8.293 1.00 94.69 179 HIS A O 1
ATOM 1420 N N . VAL A 1 180 ? -14.217 12.824 9.201 1.00 96.44 180 VAL A N 1
ATOM 1421 C CA . VAL A 1 180 ? -15.558 12.321 8.854 1.00 96.44 180 VAL A CA 1
ATOM 1422 C C . VAL A 1 180 ? -16.651 13.206 9.453 1.00 96.44 180 VAL A C 1
ATOM 1424 O O . VAL A 1 180 ? -17.594 13.548 8.757 1.00 96.44 180 VAL A O 1
ATOM 1427 N N . ARG A 1 181 ? -16.530 13.665 10.706 1.00 97.00 181 ARG A N 1
ATOM 1428 C CA . ARG A 1 181 ? -17.512 14.596 11.303 1.00 97.00 181 ARG A CA 1
ATOM 1429 C C . ARG A 1 181 ? -17.646 15.905 10.535 1.00 97.00 181 ARG A C 1
ATOM 1431 O O . ARG A 1 181 ? -18.737 16.468 10.500 1.00 97.00 181 ARG A O 1
ATOM 1438 N N . LYS A 1 182 ? -16.540 16.410 9.991 1.00 96.81 182 LYS A N 1
ATOM 1439 C CA . LYS A 1 182 ? -16.504 17.680 9.267 1.00 96.81 182 LYS A CA 1
ATOM 1440 C C . LYS A 1 182 ? -17.026 17.534 7.838 1.00 96.81 182 LYS A C 1
ATOM 1442 O O . LYS A 1 182 ? -17.827 18.359 7.412 1.00 96.81 182 LYS A O 1
ATOM 1447 N N . GLU A 1 183 ? -16.568 16.513 7.121 1.00 96.94 183 GLU A N 1
ATOM 1448 C CA . GLU A 1 183 ? -16.809 16.359 5.680 1.00 96.94 183 GLU A CA 1
ATOM 1449 C C . GLU A 1 183 ? -18.023 15.466 5.365 1.00 96.94 183 GLU A C 1
ATOM 1451 O O . GLU A 1 183 ? -18.673 15.643 4.339 1.00 96.94 183 GLU A O 1
ATOM 1456 N N . ASP A 1 184 ? -18.372 14.529 6.252 1.00 96.88 184 ASP A N 1
ATOM 1457 C CA . ASP A 1 184 ? -19.514 13.624 6.104 1.00 96.88 184 ASP A CA 1
ATOM 1458 C C . ASP A 1 184 ? -20.245 13.384 7.447 1.00 96.88 184 ASP A C 1
ATOM 1460 O O . ASP A 1 184 ? -20.199 12.288 8.032 1.00 96.88 184 ASP A O 1
ATOM 1464 N N . PRO A 1 185 ? -20.962 14.405 7.959 1.00 97.00 185 PRO A N 1
ATOM 1465 C CA . PRO A 1 185 ? -21.619 14.345 9.263 1.00 97.00 185 PRO A CA 1
ATOM 1466 C C . PRO A 1 185 ? -22.653 13.217 9.373 1.00 97.00 185 PRO A C 1
ATOM 1468 O O . PRO A 1 185 ? -22.885 12.722 10.474 1.00 97.00 185 PRO A O 1
ATOM 1471 N N . GLY A 1 186 ? -23.237 12.761 8.257 1.00 97.31 186 GLY A N 1
ATOM 1472 C CA . GLY A 1 186 ? -24.139 11.606 8.255 1.00 97.31 186 GLY A CA 1
ATOM 1473 C C . GLY A 1 186 ? -23.434 10.303 8.650 1.00 97.31 186 GLY A C 1
ATOM 1474 O O . GLY A 1 186 ? -23.993 9.502 9.394 1.00 97.31 186 GLY A O 1
ATOM 1475 N N . THR A 1 187 ? -22.176 10.113 8.233 1.00 97.56 187 THR A N 1
ATOM 1476 C CA . THR A 1 187 ? -21.429 8.866 8.482 1.00 97.56 187 THR A CA 1
ATOM 1477 C C . THR A 1 187 ? -20.967 8.902 9.923 1.00 97.56 187 THR A C 1
ATOM 1479 O O . THR A 1 187 ? -21.101 7.921 10.649 1.00 97.56 187 THR A O 1
ATOM 1482 N N . ALA A 1 188 ? -20.520 10.074 10.384 1.00 97.81 188 ALA A N 1
ATOM 1483 C CA . ALA A 1 188 ? -20.224 10.291 11.790 1.00 97.81 188 ALA A CA 1
ATOM 1484 C C . ALA A 1 188 ? -21.445 10.053 12.697 1.00 97.81 188 ALA A C 1
ATOM 1486 O O . ALA A 1 188 ? -21.287 9.480 13.775 1.00 97.81 188 ALA A O 1
ATOM 1487 N N . ALA A 1 189 ? -22.646 10.468 12.278 1.00 97.88 189 ALA A N 1
ATOM 1488 C CA . ALA A 1 189 ? -23.875 10.241 13.034 1.00 97.88 189 ALA A CA 1
ATOM 1489 C C . ALA A 1 189 ? -24.225 8.749 13.124 1.00 97.88 189 ALA A C 1
ATOM 1491 O O . ALA A 1 189 ? -24.517 8.268 14.218 1.00 97.88 189 ALA A O 1
ATOM 1492 N N . LEU A 1 190 ? -24.116 8.003 12.020 1.00 98.00 190 LEU A N 1
ATOM 1493 C CA . LEU A 1 190 ? -24.315 6.550 12.013 1.00 98.00 190 LEU A CA 1
ATOM 1494 C C . LEU A 1 190 ? -23.300 5.828 12.908 1.00 98.00 190 LEU A C 1
ATOM 1496 O O . LEU A 1 190 ? -23.700 5.028 13.751 1.00 98.00 190 LEU A O 1
ATOM 1500 N N . ILE A 1 191 ? -22.011 6.177 12.820 1.00 97.94 191 ILE A N 1
ATOM 1501 C CA . ILE A 1 191 ? -20.971 5.661 13.730 1.00 97.94 191 ILE A CA 1
ATOM 1502 C C . ILE A 1 191 ? -21.335 5.957 15.192 1.00 97.94 191 ILE A C 1
ATOM 1504 O O . ILE A 1 191 ? -21.229 5.085 16.053 1.00 97.94 191 ILE A O 1
ATOM 1508 N N . GLY A 1 192 ? -21.792 7.176 15.489 1.00 97.38 192 GLY A N 1
ATOM 1509 C CA . GLY A 1 192 ? -22.250 7.546 16.827 1.00 97.38 192 GLY A CA 1
ATOM 1510 C C . GLY A 1 192 ? -23.441 6.705 17.296 1.00 97.38 192 GLY A C 1
ATOM 1511 O O . GLY A 1 192 ? -23.444 6.230 18.430 1.00 97.38 192 GLY A O 1
ATOM 1512 N N . SER A 1 193 ? -24.420 6.477 16.416 1.00 97.75 193 SER A N 1
ATOM 1513 C CA . SER A 1 193 ? -25.602 5.661 16.713 1.00 97.75 193 SER A CA 1
ATOM 1514 C C . SER A 1 193 ? -25.241 4.202 16.998 1.00 97.75 193 SER A C 1
ATOM 1516 O O . SER A 1 193 ? -25.768 3.627 17.946 1.00 97.75 193 SER A O 1
ATOM 1518 N N . PHE A 1 194 ? -24.265 3.642 16.273 1.00 98.38 194 PHE A N 1
ATOM 1519 C CA . PHE A 1 194 ? -23.767 2.288 16.499 1.00 98.38 194 PHE A CA 1
ATOM 1520 C C . PHE A 1 194 ? -23.261 2.099 17.936 1.00 98.38 194 PHE A C 1
ATOM 1522 O O . PHE A 1 194 ? -23.621 1.128 18.597 1.00 98.38 194 PHE A O 1
ATOM 1529 N N . PHE A 1 195 ? -22.442 3.028 18.441 1.00 97.44 195 PHE A N 1
ATOM 1530 C CA . PHE A 1 195 ? -21.879 2.925 19.793 1.00 97.44 195 PHE A CA 1
ATOM 1531 C C . PHE A 1 195 ? -22.871 3.293 20.905 1.00 97.44 195 PHE A C 1
ATOM 1533 O O . PHE A 1 195 ? -22.670 2.895 22.052 1.00 97.44 195 PHE A O 1
ATOM 1540 N N . ALA A 1 196 ? -23.929 4.044 20.591 1.00 97.12 196 ALA A N 1
ATOM 1541 C CA . ALA A 1 196 ? -25.010 4.331 21.533 1.00 97.12 196 ALA A CA 1
ATOM 1542 C C . ALA A 1 196 ? -26.000 3.158 21.673 1.00 97.12 196 ALA A C 1
ATOM 1544 O O . ALA A 1 196 ? -26.681 3.035 22.694 1.00 97.12 196 ALA A O 1
ATOM 1545 N N . GLU A 1 197 ? -26.081 2.307 20.654 1.00 97.50 197 GLU A N 1
ATOM 1546 C CA . GLU A 1 197 ? -26.997 1.177 20.586 1.00 97.50 197 GLU A CA 1
ATOM 1547 C C . GLU A 1 197 ? -26.526 -0.012 21.442 1.00 97.50 197 GLU A C 1
ATOM 1549 O O . GLU A 1 197 ? -25.333 -0.268 21.603 1.00 97.50 197 GLU A O 1
ATOM 1554 N N . ARG A 1 198 ? -27.478 -0.769 21.997 1.00 95.56 198 ARG A N 1
ATOM 1555 C CA . ARG A 1 198 ? -27.235 -1.986 22.793 1.00 95.56 198 ARG A CA 1
ATOM 1556 C C . ARG A 1 198 ? -27.710 -3.259 22.095 1.00 95.56 198 ARG A C 1
ATOM 1558 O O . ARG A 1 198 ? -27.208 -4.337 22.392 1.00 95.56 198 ARG A O 1
ATOM 1565 N N . SER A 1 199 ? -28.684 -3.151 21.199 1.00 97.62 199 SER A N 1
ATOM 1566 C CA . SER A 1 199 ? -29.209 -4.257 20.405 1.00 97.62 199 SER A CA 1
ATOM 1567 C C . SER A 1 199 ? -28.228 -4.642 19.301 1.00 97.62 199 SER A C 1
ATOM 1569 O O . SER A 1 199 ? -27.956 -3.850 18.400 1.00 97.62 199 SER A O 1
ATOM 1571 N N . LEU A 1 200 ? -27.758 -5.892 19.313 1.00 97.81 200 LEU A N 1
ATOM 1572 C CA . LEU A 1 200 ? -26.912 -6.434 18.244 1.00 97.81 200 LEU A CA 1
ATOM 1573 C C . LEU A 1 200 ? -27.600 -6.426 16.875 1.00 97.81 200 LEU A C 1
ATOM 1575 O O . LEU A 1 200 ? -26.943 -6.205 15.863 1.00 97.81 200 LEU A O 1
ATOM 1579 N N . LEU A 1 201 ? -28.922 -6.618 16.835 1.00 97.75 201 LEU A N 1
ATOM 1580 C CA . LEU A 1 201 ? -29.695 -6.552 15.593 1.00 97.75 201 LEU A CA 1
ATOM 1581 C C . LEU A 1 201 ? -29.663 -5.142 14.992 1.00 97.75 201 LEU A C 1
ATOM 1583 O O . LEU A 1 201 ? -29.456 -4.971 13.790 1.00 97.75 201 LEU A O 1
ATOM 1587 N N . THR A 1 202 ? -29.830 -4.128 15.839 1.00 97.88 202 THR A N 1
ATOM 1588 C CA . THR A 1 202 ? -29.791 -2.734 15.397 1.00 97.88 202 THR A CA 1
ATOM 1589 C C . THR A 1 202 ? -28.364 -2.330 15.026 1.00 97.88 202 THR A C 1
ATOM 1591 O O . THR A 1 202 ? -28.164 -1.696 13.996 1.00 97.88 202 THR A O 1
ATOM 1594 N N . LYS A 1 203 ? -27.352 -2.769 15.786 1.00 98.31 203 LYS A N 1
ATOM 1595 C CA . LYS A 1 203 ? -25.938 -2.572 15.434 1.00 98.31 203 LYS A CA 1
ATOM 1596 C C . LYS A 1 203 ? -25.569 -3.188 14.089 1.00 98.31 203 LYS A C 1
ATOM 1598 O O . LYS A 1 203 ? -24.864 -2.545 13.318 1.00 98.31 203 LYS A O 1
ATOM 1603 N N . LEU A 1 204 ? -26.052 -4.399 13.800 1.00 98.38 204 LEU A N 1
ATOM 1604 C CA . LEU A 1 204 ? -25.877 -5.025 12.491 1.00 98.38 204 LEU A CA 1
ATOM 1605 C C . LEU A 1 204 ? -26.492 -4.149 11.394 1.00 98.38 204 LEU A C 1
ATOM 1607 O O . LEU A 1 204 ? -25.793 -3.814 10.447 1.00 98.38 204 LEU A O 1
ATOM 1611 N N . SER A 1 205 ? -27.738 -3.703 11.577 1.00 98.06 205 SER A N 1
ATOM 1612 C CA . SER A 1 205 ? -28.433 -2.849 10.599 1.00 98.06 205 SER A CA 1
ATOM 1613 C C . SER A 1 205 ? -27.670 -1.542 10.330 1.00 98.06 205 SER A C 1
ATOM 1615 O O . SER A 1 205 ? -27.480 -1.150 9.182 1.00 98.06 205 SER A O 1
ATOM 1617 N N . VAL A 1 206 ? -27.158 -0.892 11.382 1.00 98.25 206 VAL A N 1
ATOM 1618 C CA . VAL A 1 206 ? -26.326 0.318 11.251 1.00 98.25 206 VAL A CA 1
ATOM 1619 C C . VAL A 1 206 ? -24.997 0.011 10.550 1.00 98.25 206 VAL A C 1
ATOM 1621 O O . VAL A 1 206 ? -24.521 0.816 9.753 1.00 98.25 206 VAL A O 1
ATOM 1624 N N . SER A 1 207 ? -24.382 -1.144 10.821 1.00 98.06 207 SER A N 1
ATOM 1625 C CA . SER A 1 207 ? -23.135 -1.554 10.163 1.00 98.06 207 SER A CA 1
ATOM 1626 C C . SER A 1 207 ? -23.338 -1.865 8.674 1.00 98.06 207 SER A C 1
ATOM 1628 O O . SER A 1 207 ? -22.486 -1.508 7.861 1.00 98.06 207 SER A O 1
ATOM 1630 N N . GLU A 1 208 ? -24.474 -2.459 8.301 1.00 98.06 208 GLU A N 1
ATOM 1631 C CA . GLU A 1 208 ? -24.888 -2.668 6.907 1.00 98.06 208 GLU A CA 1
ATOM 1632 C C . GLU A 1 208 ? -25.076 -1.326 6.182 1.00 98.06 208 GLU A C 1
ATOM 1634 O O . GLU A 1 208 ? -24.507 -1.124 5.109 1.00 98.06 208 GLU A O 1
ATOM 1639 N N . GLU A 1 209 ? -25.779 -0.370 6.799 1.00 98.25 209 GLU A N 1
ATOM 1640 C CA . GLU A 1 209 ? -25.973 0.974 6.237 1.00 98.25 209 GLU A CA 1
ATOM 1641 C C . GLU A 1 209 ? -24.646 1.729 6.069 1.00 98.25 209 GLU A C 1
ATOM 1643 O O . GLU A 1 209 ? -24.389 2.328 5.021 1.00 98.25 209 GLU A O 1
ATOM 1648 N N . LEU A 1 210 ? -23.767 1.669 7.075 1.00 98.25 210 LEU A N 1
ATOM 1649 C CA . LEU A 1 210 ? -22.426 2.246 6.988 1.00 98.25 210 LEU A CA 1
ATOM 1650 C C . LEU A 1 210 ? -21.613 1.621 5.854 1.00 98.25 210 LEU A C 1
ATOM 1652 O O . LEU A 1 210 ? -20.936 2.344 5.127 1.00 98.25 210 LEU A O 1
ATOM 1656 N N . THR A 1 211 ? -21.689 0.301 5.691 1.00 97.88 211 THR A N 1
ATOM 1657 C CA . THR A 1 211 ? -20.963 -0.425 4.643 1.00 97.88 211 THR A CA 1
ATOM 1658 C C . THR A 1 211 ? -21.420 0.019 3.255 1.00 97.88 211 THR A C 1
ATOM 1660 O O . THR A 1 211 ? -20.584 0.410 2.440 1.00 97.88 211 THR A O 1
ATOM 1663 N N . GLU A 1 212 ? -22.731 0.050 3.004 1.00 97.69 212 GLU A N 1
ATOM 1664 C CA . GLU A 1 212 ? -23.302 0.550 1.745 1.00 97.69 212 GLU A CA 1
ATOM 1665 C C . GLU A 1 212 ? -22.883 1.997 1.470 1.00 97.69 212 GLU A C 1
ATOM 1667 O O . GLU A 1 212 ? -22.414 2.333 0.381 1.00 97.69 212 GLU A O 1
ATOM 1672 N N . ARG A 1 213 ? -22.981 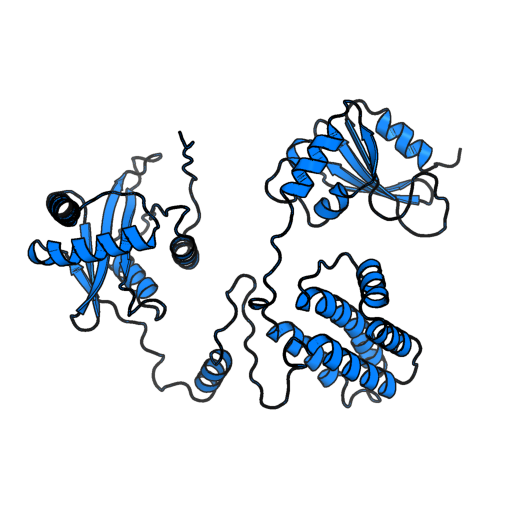2.866 2.481 1.00 96.81 213 ARG A N 1
ATOM 1673 C CA . ARG A 1 213 ? -22.667 4.288 2.330 1.00 96.81 213 ARG A CA 1
ATOM 1674 C C . ARG A 1 213 ? -21.190 4.549 2.053 1.00 96.81 213 ARG A C 1
ATOM 1676 O O . ARG A 1 213 ? -20.857 5.396 1.223 1.00 96.81 213 ARG A O 1
ATOM 1683 N N . ILE A 1 214 ? -20.299 3.851 2.751 1.00 95.94 214 ILE A N 1
ATOM 1684 C CA . ILE A 1 214 ? -18.851 4.040 2.626 1.00 95.94 214 ILE A CA 1
ATOM 1685 C C . ILE A 1 214 ? -18.347 3.486 1.294 1.00 95.94 214 ILE A C 1
ATOM 1687 O O . ILE A 1 214 ? -17.519 4.138 0.653 1.00 95.94 214 ILE A O 1
ATOM 1691 N N . LEU A 1 215 ? -18.874 2.335 0.867 1.00 95.12 215 LEU A N 1
ATOM 1692 C CA . LEU A 1 215 ? -18.489 1.656 -0.369 1.00 95.12 215 LEU A CA 1
ATOM 1693 C C . LEU A 1 215 ? -19.259 2.136 -1.607 1.00 95.12 215 LEU A C 1
ATOM 1695 O O . LEU A 1 215 ? -18.995 1.639 -2.698 1.00 95.12 215 LEU A O 1
ATOM 1699 N N . ALA A 1 216 ? -20.177 3.100 -1.490 1.00 93.19 216 ALA A N 1
ATOM 1700 C CA . ALA A 1 216 ? -21.008 3.553 -2.609 1.00 93.19 216 ALA A CA 1
ATOM 1701 C C . ALA A 1 216 ? -20.191 3.961 -3.853 1.00 93.19 216 ALA A C 1
ATOM 1703 O O . ALA A 1 216 ? -20.543 3.597 -4.973 1.00 93.19 216 ALA A O 1
ATOM 1704 N N . SER A 1 217 ? -19.065 4.660 -3.668 1.00 87.50 217 SER A N 1
ATOM 1705 C CA . SER A 1 217 ? -18.162 5.047 -4.766 1.00 87.50 217 SER A CA 1
ATOM 1706 C C . SER A 1 217 ? -17.296 3.900 -5.300 1.00 87.50 217 SER A C 1
ATOM 1708 O O . SER A 1 217 ? -16.669 4.050 -6.341 1.00 87.50 217 SER A O 1
ATOM 1710 N N . ALA A 1 218 ? -17.264 2.766 -4.599 1.00 87.62 218 ALA A N 1
ATOM 1711 C CA . ALA A 1 218 ? -16.540 1.549 -4.954 1.00 87.62 218 ALA A CA 1
ATOM 1712 C C . ALA A 1 218 ? -17.461 0.451 -5.530 1.00 87.62 218 ALA A C 1
ATOM 1714 O O . ALA A 1 218 ? -17.051 -0.698 -5.644 1.00 87.62 218 ALA A O 1
ATOM 1715 N N . GLY A 1 219 ? -18.713 0.777 -5.878 1.00 88.50 219 GLY A N 1
ATOM 1716 C CA . GLY A 1 219 ? -19.693 -0.196 -6.383 1.00 88.50 219 GLY A CA 1
ATOM 1717 C C . GLY A 1 219 ? -20.507 -0.909 -5.295 1.00 88.50 219 GLY A C 1
ATOM 1718 O O . GLY A 1 219 ? -21.287 -1.804 -5.611 1.00 88.50 219 GLY A O 1
ATOM 1719 N N . GLY A 1 220 ? -20.375 -0.491 -4.033 1.00 93.50 220 GLY A N 1
ATOM 1720 C CA . GLY A 1 220 ? -21.070 -1.075 -2.884 1.00 93.50 220 GLY A CA 1
ATOM 1721 C C . GLY A 1 220 ? -20.360 -2.307 -2.306 1.00 93.50 220 GLY A C 1
ATOM 1722 O O . GLY A 1 220 ? -19.276 -2.671 -2.769 1.00 93.50 220 GLY A O 1
ATOM 1723 N N . PRO A 1 221 ? -20.936 -2.957 -1.279 1.00 95.50 221 PRO A N 1
ATOM 1724 C CA . PRO A 1 221 ? -20.409 -4.208 -0.740 1.00 95.50 221 PRO A CA 1
ATOM 1725 C C . PRO A 1 221 ? -20.341 -5.301 -1.807 1.00 95.50 221 PRO A C 1
ATOM 1727 O O . PRO A 1 221 ? -20.956 -5.202 -2.871 1.00 95.50 221 PRO A O 1
ATOM 1730 N N . TRP A 1 222 ? -19.585 -6.356 -1.513 1.00 95.19 222 TRP A N 1
ATOM 1731 C CA . TRP A 1 222 ? -19.631 -7.576 -2.311 1.00 95.19 222 TRP A CA 1
ATOM 1732 C C . TRP A 1 222 ? -21.046 -8.171 -2.286 1.00 95.19 222 TRP A C 1
ATOM 1734 O O . TRP A 1 222 ? -21.666 -8.275 -1.228 1.00 95.19 222 TRP A O 1
ATOM 1744 N N . ARG A 1 223 ? -21.583 -8.536 -3.450 1.00 93.69 223 ARG A N 1
ATOM 1745 C CA . ARG A 1 223 ? -22.952 -9.045 -3.593 1.00 93.69 223 ARG A CA 1
ATOM 1746 C C . ARG A 1 223 ? -22.969 -10.492 -4.047 1.00 93.69 223 ARG A C 1
ATOM 1748 O O . ARG A 1 223 ? -22.055 -10.995 -4.696 1.00 93.69 223 ARG A O 1
ATOM 1755 N N . GLN A 1 224 ? -24.074 -11.161 -3.733 1.00 90.50 224 GLN A N 1
ATOM 1756 C CA . GLN A 1 224 ? -24.319 -12.520 -4.189 1.00 90.50 224 GLN A CA 1
ATOM 1757 C C . GLN A 1 224 ? -24.239 -12.595 -5.722 1.00 90.50 224 GLN A C 1
ATOM 1759 O O . GLN A 1 224 ? -24.931 -11.856 -6.419 1.00 90.50 224 GLN A O 1
ATOM 1764 N N . GLY A 1 225 ? -23.414 -13.514 -6.226 1.00 86.81 225 GLY A N 1
ATOM 1765 C CA . GLY A 1 225 ? -23.196 -13.725 -7.659 1.00 86.81 225 GLY A CA 1
ATOM 1766 C C . GLY A 1 225 ? -22.032 -12.932 -8.255 1.00 86.81 225 GLY A C 1
ATOM 1767 O O . GLY A 1 225 ? -21.680 -13.178 -9.402 1.00 86.81 225 GLY A O 1
ATOM 1768 N N . GLU A 1 226 ? -21.406 -12.027 -7.503 1.00 90.50 226 GLU A N 1
ATOM 1769 C CA . GLU A 1 226 ? -20.180 -11.365 -7.948 1.00 90.50 226 GLU A CA 1
ATOM 1770 C C . GLU A 1 226 ? -18.945 -12.223 -7.660 1.00 90.50 226 GLU A C 1
ATOM 1772 O O . GLU A 1 226 ? -18.823 -12.821 -6.586 1.00 90.50 226 GLU A O 1
ATOM 1777 N N . VAL A 1 227 ? -17.987 -12.198 -8.586 1.00 88.88 227 VAL A N 1
ATOM 1778 C CA . VAL A 1 227 ? -16.644 -12.747 -8.390 1.00 88.88 227 VAL A CA 1
ATOM 1779 C C . VAL A 1 227 ? -15.685 -11.580 -8.188 1.00 88.88 227 VAL A C 1
ATOM 1781 O O . VAL A 1 227 ? -15.539 -10.725 -9.055 1.00 88.88 227 VAL A O 1
ATOM 1784 N N . LEU A 1 228 ? -15.027 -11.527 -7.030 1.00 88.31 228 LEU A N 1
ATOM 1785 C CA . LEU A 1 228 ? -14.000 -10.526 -6.752 1.00 88.31 228 LEU A CA 1
ATOM 1786 C C . LEU A 1 228 ? -12.612 -11.142 -6.917 1.00 88.31 228 LEU A C 1
ATOM 1788 O O . LEU A 1 228 ? -12.311 -12.177 -6.326 1.00 88.31 228 LEU A O 1
ATOM 1792 N N . GLY A 1 229 ? -11.756 -10.481 -7.694 1.00 83.94 229 GLY A N 1
ATOM 1793 C CA . GLY A 1 229 ? -10.323 -10.761 -7.733 1.00 83.94 229 GLY A CA 1
ATOM 1794 C C . GLY A 1 229 ? -9.606 -9.918 -6.686 1.00 83.94 229 GLY A C 1
ATOM 1795 O O . GLY A 1 229 ? -9.863 -8.719 -6.603 1.00 83.94 229 GLY A O 1
ATOM 1796 N N . LEU A 1 230 ? -8.740 -10.549 -5.893 1.00 84.25 230 LEU A N 1
ATOM 1797 C CA . LEU A 1 230 ? -7.827 -9.872 -4.976 1.00 84.25 230 LEU A CA 1
ATOM 1798 C C . LEU A 1 230 ? -6.400 -10.191 -5.414 1.00 84.25 230 LEU A C 1
ATOM 1800 O O . LEU A 1 230 ? -6.068 -11.364 -5.613 1.00 84.25 230 LEU A O 1
ATOM 1804 N N . THR A 1 231 ? -5.566 -9.167 -5.564 1.00 75.00 231 THR A N 1
ATOM 1805 C CA . THR A 1 231 ? -4.168 -9.339 -5.975 1.00 75.00 231 THR A CA 1
ATOM 1806 C C . THR A 1 231 ? -3.191 -9.284 -4.797 1.00 75.00 231 THR A C 1
ATOM 1808 O O . THR A 1 231 ? -3.541 -8.890 -3.683 1.00 75.00 231 THR A O 1
ATOM 1811 N N . PHE A 1 232 ? -1.961 -9.762 -5.013 1.00 69.44 232 PHE A N 1
ATOM 1812 C CA . PHE A 1 232 ? -0.891 -9.631 -4.022 1.00 69.44 232 PHE A CA 1
ATOM 1813 C C . PHE A 1 232 ? -0.481 -8.165 -3.860 1.00 69.44 232 PHE A C 1
ATOM 1815 O O . PHE A 1 232 ? -0.553 -7.386 -4.807 1.00 69.44 232 PHE A O 1
ATOM 1822 N N . GLU A 1 233 ? 0.013 -7.797 -2.680 1.00 63.72 233 GLU A N 1
ATOM 1823 C CA . GLU A 1 233 ? 0.528 -6.449 -2.434 1.00 63.72 233 GLU A CA 1
ATOM 1824 C C . GLU A 1 233 ? 1.620 -6.085 -3.460 1.00 63.72 233 GLU A C 1
ATOM 1826 O O . GLU A 1 233 ? 2.561 -6.848 -3.683 1.00 63.72 233 GLU A O 1
ATOM 1831 N N . GLY A 1 234 ? 1.456 -4.942 -4.132 1.00 58.16 234 GLY A N 1
ATOM 1832 C CA . GLY A 1 234 ? 2.344 -4.481 -5.207 1.00 58.16 234 GLY A CA 1
ATOM 1833 C C . GLY A 1 234 ? 2.039 -5.041 -6.605 1.00 58.16 234 GLY A C 1
ATOM 1834 O O . GLY A 1 234 ? 2.650 -4.599 -7.580 1.00 58.16 234 GLY A O 1
ATOM 1835 N N . ALA A 1 235 ? 1.094 -5.974 -6.747 1.00 59.94 235 ALA A N 1
ATOM 1836 C CA . ALA A 1 235 ? 0.602 -6.392 -8.056 1.00 59.94 235 ALA A CA 1
ATOM 1837 C C . ALA A 1 235 ? -0.333 -5.320 -8.658 1.00 59.94 235 ALA A C 1
ATOM 1839 O O . ALA A 1 235 ? -0.997 -4.588 -7.923 1.00 59.94 235 ALA A O 1
ATOM 1840 N N . PRO A 1 236 ? -0.391 -5.186 -9.998 1.00 64.50 236 PRO A N 1
ATOM 1841 C CA . PRO A 1 236 ? -1.373 -4.311 -10.627 1.00 64.50 236 PRO A CA 1
ATOM 1842 C C . PRO A 1 236 ? -2.795 -4.841 -10.378 1.00 64.50 236 PRO A C 1
ATOM 1844 O O . PRO A 1 236 ? -2.971 -6.063 -10.334 1.00 64.50 236 PRO A O 1
ATOM 1847 N N . PRO A 1 237 ? -3.807 -3.956 -10.299 1.00 67.31 237 PRO A N 1
ATOM 1848 C CA . PRO A 1 237 ? -5.191 -4.380 -10.141 1.00 67.31 237 PRO A CA 1
ATOM 1849 C C . PRO A 1 237 ? -5.610 -5.300 -11.300 1.00 67.31 237 PRO A C 1
ATOM 1851 O O . PRO A 1 237 ? -5.122 -5.137 -12.429 1.00 67.31 237 PRO A O 1
ATOM 1854 N N . PRO A 1 238 ? -6.514 -6.262 -11.048 1.00 66.44 238 PRO A N 1
ATOM 1855 C CA . PRO A 1 238 ? -6.951 -7.192 -12.073 1.00 66.44 238 PRO A CA 1
ATOM 1856 C C . PRO A 1 238 ? -7.725 -6.443 -13.162 1.00 66.44 238 PRO A C 1
ATOM 1858 O O . PRO A 1 238 ? -8.470 -5.498 -12.892 1.00 66.44 238 PRO A O 1
ATOM 1861 N N . ILE A 1 239 ? -7.557 -6.872 -14.412 1.00 74.50 239 ILE A N 1
ATOM 1862 C CA . ILE A 1 239 ? -8.315 -6.315 -15.539 1.00 74.50 239 ILE A CA 1
ATOM 1863 C C . ILE A 1 239 ? -9.789 -6.739 -15.377 1.00 74.50 239 ILE A C 1
ATOM 1865 O O . ILE A 1 239 ? -10.038 -7.867 -14.938 1.00 74.50 239 ILE A O 1
ATOM 1869 N N . PRO A 1 240 ? -10.782 -5.894 -15.726 1.00 74.12 240 PRO A N 1
ATOM 1870 C CA . PRO A 1 240 ? -12.190 -6.291 -15.682 1.00 74.12 240 PRO A CA 1
ATOM 1871 C C . PRO A 1 240 ? -12.441 -7.637 -16.382 1.00 74.12 240 PRO A C 1
ATOM 1873 O O . PRO A 1 240 ? -11.981 -7.839 -17.505 1.00 74.12 240 PRO A O 1
ATOM 1876 N N . GLY A 1 241 ? -13.153 -8.557 -15.722 1.00 74.69 241 GLY A N 1
ATOM 1877 C CA . GLY A 1 241 ? -13.431 -9.906 -16.234 1.00 74.69 241 GLY A CA 1
ATOM 1878 C C . GLY A 1 241 ? -12.353 -10.955 -15.928 1.00 74.69 241 GLY A C 1
ATOM 1879 O O . GLY A 1 241 ? -12.578 -12.146 -16.138 1.00 74.69 241 GLY A O 1
ATOM 1880 N N . GLN A 1 242 ? -11.171 -10.556 -15.440 1.00 77.88 242 GLN A N 1
ATOM 1881 C CA . GLN A 1 242 ? -10.077 -11.491 -15.155 1.00 77.88 242 GLN A CA 1
ATOM 1882 C C . GLN A 1 242 ? -10.399 -12.426 -13.983 1.00 77.88 242 GLN A C 1
ATOM 1884 O O . GLN A 1 242 ? -9.993 -13.590 -13.996 1.00 77.88 242 GLN A O 1
ATOM 1889 N N . ALA A 1 243 ? -11.113 -11.927 -12.973 1.00 81.62 243 ALA A N 1
ATOM 1890 C CA . ALA A 1 243 ? -11.507 -12.719 -11.815 1.00 81.62 243 ALA A CA 1
ATOM 1891 C C . ALA A 1 243 ? -12.522 -13.798 -12.214 1.00 81.62 243 ALA A C 1
ATOM 1893 O O . ALA A 1 243 ? -12.335 -14.964 -11.876 1.00 81.62 243 ALA A O 1
ATOM 1894 N N . GLU A 1 244 ? -13.532 -13.425 -13.000 1.00 84.06 244 GLU A N 1
ATOM 1895 C CA . GLU A 1 244 ? -14.539 -14.320 -13.569 1.00 84.06 244 GLU A CA 1
ATOM 1896 C C . GLU A 1 244 ? -13.890 -15.379 -14.460 1.00 84.06 244 GLU A C 1
ATOM 1898 O O . GLU A 1 244 ? -14.092 -16.565 -14.236 1.00 84.06 244 GLU A O 1
ATOM 1903 N N . ALA A 1 245 ? -13.018 -14.978 -15.389 1.00 79.62 245 A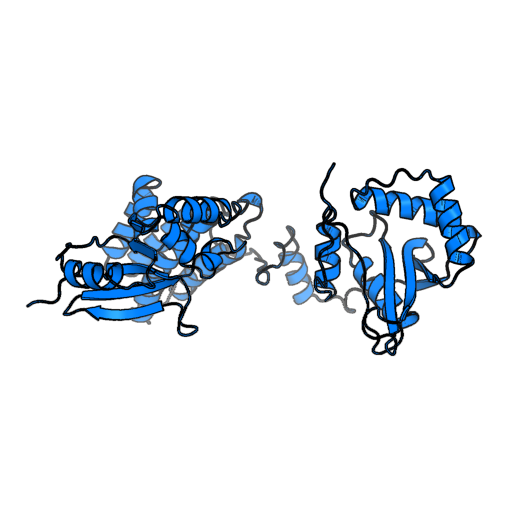LA A N 1
ATOM 1904 C CA . ALA A 1 245 ? -12.311 -15.920 -16.255 1.00 79.62 245 ALA A CA 1
ATOM 1905 C C . ALA A 1 245 ? -11.433 -16.908 -15.465 1.00 79.62 245 ALA A C 1
ATOM 1907 O O . ALA A 1 245 ? -11.337 -18.083 -15.817 1.00 79.62 245 ALA A O 1
ATOM 1908 N N . THR A 1 246 ? -10.798 -16.445 -14.383 1.00 80.19 246 THR A N 1
ATOM 1909 C CA . THR A 1 246 ? -10.015 -17.313 -13.489 1.00 80.19 246 THR A CA 1
ATOM 1910 C C . THR A 1 246 ? -10.922 -18.274 -12.720 1.00 80.19 246 THR A C 1
ATOM 1912 O O . THR A 1 246 ? -10.570 -19.438 -12.546 1.00 80.19 246 THR A O 1
ATOM 1915 N N . PHE A 1 247 ? -12.085 -17.807 -12.264 1.00 84.88 247 PHE A N 1
ATOM 1916 C CA . PHE A 1 247 ? -13.074 -18.631 -11.577 1.00 84.88 247 PHE A CA 1
ATOM 1917 C C . PHE A 1 247 ? -13.665 -19.702 -12.502 1.00 84.88 247 PHE A C 1
ATOM 1919 O O . PHE A 1 247 ? -13.676 -20.873 -12.129 1.00 84.88 247 PHE A O 1
ATOM 1926 N N . ASP A 1 248 ? -14.047 -19.335 -13.725 1.00 85.00 248 ASP A N 1
ATOM 1927 C CA . ASP A 1 248 ? -14.525 -20.268 -14.750 1.00 85.00 248 ASP A CA 1
ATOM 1928 C C . ASP A 1 248 ? -13.455 -21.317 -15.080 1.00 85.00 248 ASP A C 1
ATOM 1930 O O . ASP A 1 248 ? -13.746 -22.509 -15.118 1.00 85.00 248 ASP A O 1
ATOM 1934 N N . TRP A 1 249 ? -12.190 -20.901 -15.222 1.00 82.12 249 TRP A N 1
ATOM 1935 C CA . TRP A 1 249 ? -11.064 -21.822 -15.412 1.00 82.12 249 TRP A CA 1
ATOM 1936 C C . TRP A 1 249 ? -10.862 -22.783 -14.229 1.00 82.12 249 TRP A C 1
ATOM 1938 O O . TRP A 1 249 ? -10.448 -23.919 -14.431 1.00 82.12 249 TRP A O 1
ATOM 1948 N N . LEU A 1 250 ? -11.131 -22.359 -12.989 1.00 79.88 250 LEU A N 1
ATOM 1949 C CA . LEU A 1 250 ? -11.035 -23.236 -11.816 1.00 79.88 250 LEU A CA 1
ATOM 1950 C C . LEU A 1 250 ? -12.168 -24.266 -11.762 1.00 79.88 250 LEU A C 1
ATOM 1952 O O . LEU A 1 250 ? -11.939 -25.387 -11.304 1.00 79.88 250 LEU A O 1
ATOM 1956 N N . LEU A 1 251 ? -13.378 -23.879 -12.173 1.00 86.06 251 LEU A N 1
ATOM 1957 C CA . LEU A 1 251 ? -14.545 -24.760 -12.175 1.00 86.06 251 LEU A CA 1
ATOM 1958 C C . LEU A 1 251 ? -14.501 -25.759 -13.332 1.00 86.06 251 LEU A C 1
ATOM 1960 O O . LEU A 1 251 ? -14.695 -26.953 -13.111 1.00 86.06 251 LEU A O 1
ATOM 1964 N N . ASP A 1 252 ? -14.188 -25.267 -14.528 1.00 85.25 252 ASP A N 1
ATOM 1965 C CA . ASP A 1 252 ? -14.123 -26.029 -15.769 1.00 85.25 252 ASP A CA 1
ATOM 1966 C C . ASP A 1 252 ? -12.738 -25.855 -16.415 1.00 85.25 252 ASP A C 1
ATOM 1968 O O . ASP A 1 252 ? -12.596 -25.206 -17.461 1.00 85.25 252 ASP A O 1
ATOM 1972 N N . PRO A 1 253 ? -11.675 -26.416 -15.802 1.00 70.12 253 PRO A N 1
ATOM 1973 C CA . PRO A 1 253 ? -10.339 -26.292 -16.351 1.00 70.12 253 PRO A CA 1
ATOM 1974 C C . PRO A 1 253 ? -10.294 -26.959 -17.729 1.00 70.12 253 PRO A C 1
ATOM 1976 O O . PRO A 1 253 ? -10.761 -28.094 -17.883 1.00 70.12 253 PRO A O 1
ATOM 1979 N N . PRO A 1 254 ? -9.718 -26.298 -18.750 1.00 64.81 254 PRO A N 1
ATOM 1980 C CA . PRO A 1 254 ? -9.488 -26.940 -20.030 1.00 64.81 254 PRO A CA 1
ATOM 1981 C C . PRO A 1 254 ? -8.674 -28.223 -19.815 1.00 64.81 254 PRO A C 1
ATOM 1983 O O . PRO A 1 254 ? -7.808 -28.288 -18.941 1.00 64.81 254 PRO A O 1
ATOM 1986 N N . ALA A 1 255 ? -8.962 -29.250 -20.623 1.00 66.88 255 ALA A N 1
ATOM 1987 C CA . ALA A 1 255 ? -8.344 -30.578 -20.510 1.00 66.88 255 ALA A CA 1
ATOM 1988 C C . ALA A 1 255 ? -6.803 -30.541 -20.560 1.00 66.88 255 ALA A C 1
ATOM 1990 O O . ALA A 1 255 ? -6.142 -31.445 -20.051 1.00 66.88 255 ALA A O 1
ATOM 1991 N N . GLU A 1 256 ? -6.244 -29.478 -21.137 1.00 51.78 256 GLU A N 1
ATOM 1992 C CA . GLU A 1 256 ? -4.833 -29.127 -21.069 1.00 51.78 256 GLU A CA 1
ATOM 1993 C C . GLU A 1 256 ? -4.697 -27.705 -20.499 1.00 51.78 256 GLU A C 1
ATOM 1995 O O . GLU A 1 256 ? -5.498 -26.832 -20.852 1.00 51.78 256 GLU A O 1
ATOM 2000 N N . PRO A 1 257 ? -3.699 -27.432 -19.632 1.00 50.38 257 PRO A N 1
ATOM 2001 C CA . PRO A 1 257 ? -3.415 -26.069 -19.193 1.00 50.38 257 PRO A CA 1
ATOM 2002 C C . PRO A 1 257 ? -3.213 -25.171 -20.421 1.00 50.38 257 PRO A C 1
ATOM 2004 O O . PRO A 1 257 ? -2.690 -25.658 -21.428 1.00 50.38 257 PRO A O 1
ATOM 2007 N N . PRO A 1 258 ? -3.593 -23.877 -20.362 1.00 52.47 258 PRO A N 1
ATOM 2008 C CA . PRO A 1 258 ? -3.383 -22.973 -21.484 1.00 52.47 258 PRO A CA 1
ATOM 2009 C C . PRO A 1 258 ? -1.929 -23.091 -21.930 1.00 52.47 258 PRO A C 1
ATOM 2011 O O . PRO A 1 258 ? -1.012 -22.968 -21.108 1.00 52.47 258 PRO A O 1
ATOM 2014 N N . ALA A 1 259 ? -1.729 -23.419 -23.209 1.00 53.84 259 ALA A N 1
ATOM 2015 C CA . ALA A 1 259 ? -0.401 -23.610 -23.761 1.00 53.84 259 ALA A CA 1
ATOM 2016 C C . ALA A 1 259 ? 0.428 -22.376 -23.400 1.00 53.84 259 ALA A C 1
ATOM 2018 O O . ALA A 1 259 ? 0.048 -21.251 -23.738 1.00 53.84 259 ALA A O 1
ATOM 2019 N N . ARG A 1 260 ? 1.538 -22.567 -22.668 1.00 60.06 260 ARG A N 1
ATOM 2020 C CA . ARG A 1 260 ? 2.512 -21.487 -22.480 1.00 60.06 260 ARG A CA 1
ATOM 2021 C C . ARG A 1 260 ? 2.787 -20.922 -23.864 1.00 60.06 260 ARG A C 1
ATOM 2023 O O . ARG A 1 260 ? 3.091 -21.707 -24.761 1.00 60.06 260 ARG A O 1
ATOM 2030 N N . ALA A 1 261 ? 2.657 -19.603 -24.020 1.00 72.00 261 ALA A N 1
ATOM 2031 C CA . ALA A 1 261 ? 2.993 -18.919 -25.260 1.00 72.00 261 ALA A CA 1
ATOM 2032 C C . ALA A 1 261 ? 4.323 -19.489 -25.777 1.00 72.00 261 ALA A C 1
ATOM 2034 O O . ALA A 1 261 ? 5.348 -19.378 -25.107 1.00 72.00 261 ALA A O 1
ATOM 2035 N N . SER A 1 262 ? 4.293 -20.220 -26.890 1.00 81.31 262 SER A N 1
ATOM 2036 C CA . SER A 1 262 ? 5.465 -20.953 -27.361 1.00 81.31 262 SER A CA 1
ATOM 2037 C C . SER A 1 262 ? 6.271 -20.048 -28.277 1.00 81.31 262 SER A C 1
ATOM 2039 O O . SER A 1 262 ? 5.749 -19.575 -29.288 1.00 81.31 262 SER A O 1
ATOM 2041 N N . VAL A 1 263 ? 7.537 -19.829 -27.935 1.00 92.62 263 VAL A N 1
ATOM 2042 C CA . VAL A 1 263 ? 8.478 -19.058 -28.748 1.00 92.62 263 VAL A CA 1
ATOM 2043 C C . VAL A 1 263 ? 9.613 -19.974 -29.173 1.00 92.62 263 VAL A C 1
ATOM 2045 O O . VAL A 1 263 ? 10.273 -20.577 -28.326 1.00 92.62 263 VAL A O 1
ATOM 2048 N N . SER A 1 264 ? 9.850 -20.076 -30.479 1.00 93.75 264 SER A N 1
ATOM 2049 C CA . SER A 1 264 ? 11.058 -20.696 -31.021 1.00 93.75 264 SER A CA 1
ATOM 2050 C C . SER A 1 264 ? 12.118 -19.636 -31.318 1.00 93.75 264 SER A C 1
ATOM 2052 O O . SER A 1 264 ? 11.829 -18.443 -31.443 1.00 93.75 264 SER A O 1
ATOM 2054 N N . LEU A 1 265 ? 13.375 -20.074 -31.385 1.00 95.69 265 LEU A N 1
ATOM 2055 C CA . LEU A 1 265 ? 14.525 -19.210 -31.620 1.00 95.69 265 LEU A CA 1
ATOM 2056 C C . LEU A 1 265 ? 15.246 -19.618 -32.886 1.00 95.69 265 LEU A C 1
ATOM 2058 O O . LEU A 1 265 ? 15.594 -20.789 -33.052 1.00 95.69 265 LEU A O 1
ATOM 2062 N N . ARG A 1 266 ? 15.617 -18.625 -33.690 1.00 95.62 266 ARG A N 1
ATOM 2063 C CA . ARG A 1 266 ? 16.614 -18.805 -34.745 1.00 95.62 266 ARG A CA 1
ATOM 2064 C C . ARG A 1 266 ? 17.685 -17.716 -34.697 1.00 95.62 266 ARG A C 1
ATOM 2066 O O . ARG A 1 266 ? 17.388 -16.601 -34.264 1.00 95.62 266 ARG A O 1
ATOM 2073 N N . PRO A 1 267 ? 18.927 -18.010 -35.122 1.00 96.69 267 PRO A N 1
ATOM 2074 C CA . PRO A 1 267 ? 19.941 -16.978 -35.308 1.00 96.69 267 PRO A CA 1
ATOM 2075 C C . PRO A 1 267 ? 19.469 -15.908 -36.300 1.00 96.69 267 PRO A C 1
ATOM 2077 O O . PRO A 1 267 ? 18.775 -16.225 -37.272 1.00 96.69 267 PRO A O 1
ATOM 2080 N N . GLY A 1 268 ? 19.850 -14.656 -36.053 1.00 95.50 268 GLY A N 1
ATOM 2081 C CA . GLY A 1 268 ? 19.711 -13.592 -37.046 1.00 95.50 268 GLY A CA 1
ATOM 2082 C C . GLY A 1 268 ? 20.676 -13.792 -38.209 1.00 95.50 268 GLY A C 1
ATOM 2083 O O . GLY A 1 268 ? 21.808 -14.230 -38.013 1.00 95.50 268 GLY A O 1
ATOM 2084 N N . ALA A 1 269 ? 20.220 -13.481 -39.417 1.00 95.38 269 ALA A N 1
ATOM 2085 C CA . ALA A 1 269 ? 21.003 -13.551 -40.642 1.00 95.38 269 ALA A CA 1
ATOM 2086 C C . ALA A 1 269 ? 21.016 -12.197 -41.363 1.00 95.38 269 ALA A C 1
ATOM 2088 O O . ALA A 1 269 ? 20.207 -11.315 -41.086 1.00 95.38 269 ALA A O 1
ATOM 2089 N N . ILE A 1 270 ? 21.902 -12.053 -42.353 1.00 96.12 270 ILE A N 1
ATOM 2090 C CA . ILE A 1 270 ? 22.006 -10.840 -43.185 1.00 96.12 270 ILE A CA 1
ATOM 2091 C C . ILE A 1 270 ? 20.655 -10.479 -43.828 1.00 96.12 270 ILE A C 1
ATOM 2093 O O . ILE A 1 270 ? 20.294 -9.309 -43.904 1.00 96.12 270 ILE A O 1
ATOM 2097 N N . ALA A 1 271 ? 19.871 -11.481 -44.237 1.00 96.81 271 ALA A N 1
ATOM 2098 C CA . ALA A 1 271 ? 18.544 -11.274 -44.819 1.00 96.81 271 ALA A CA 1
ATOM 2099 C C . ALA A 1 271 ? 17.526 -10.646 -43.842 1.00 96.81 271 ALA A C 1
ATOM 2101 O O . ALA A 1 271 ? 16.533 -10.078 -44.289 1.00 96.81 271 ALA A O 1
ATOM 2102 N N . ASP A 1 272 ? 17.770 -10.724 -42.530 1.00 96.81 272 ASP A N 1
ATOM 2103 C CA . ASP A 1 272 ? 16.887 -10.177 -41.496 1.00 96.81 272 ASP A CA 1
ATOM 2104 C C . ASP A 1 272 ? 17.193 -8.715 -41.156 1.00 96.81 272 ASP A C 1
ATOM 2106 O O . ASP A 1 272 ? 16.424 -8.095 -40.426 1.00 96.81 272 ASP A O 1
ATOM 2110 N N . ILE A 1 273 ? 18.300 -8.153 -41.656 1.00 97.00 273 ILE A N 1
ATOM 2111 C CA . ILE A 1 273 ? 18.766 -6.805 -41.298 1.00 97.00 273 ILE A CA 1
ATOM 2112 C C . ILE A 1 273 ? 17.669 -5.735 -41.460 1.00 97.00 273 ILE A C 1
ATOM 2114 O O . ILE A 1 273 ? 17.466 -4.988 -40.501 1.00 97.00 273 ILE A O 1
ATOM 2118 N N . PRO A 1 274 ? 16.901 -5.676 -42.569 1.00 96.25 274 PRO A N 1
ATOM 2119 C CA . PRO A 1 274 ? 15.837 -4.676 -42.705 1.00 96.25 274 PRO A CA 1
ATOM 2120 C C . PRO A 1 274 ? 14.730 -4.815 -41.643 1.00 96.25 274 PRO A C 1
ATOM 2122 O O . PRO A 1 274 ? 14.220 -3.824 -41.111 1.00 96.25 274 PRO A O 1
ATOM 2125 N N . LEU A 1 275 ? 14.370 -6.055 -41.289 1.00 96.06 275 LEU A N 1
ATOM 2126 C CA . LEU A 1 275 ? 13.374 -6.340 -40.253 1.00 96.06 275 LEU A CA 1
ATOM 2127 C C . LEU A 1 275 ? 13.901 -5.966 -38.862 1.00 96.06 275 LEU A C 1
ATOM 2129 O O . LEU A 1 275 ? 13.216 -5.289 -38.098 1.00 96.06 275 LEU A O 1
ATOM 2133 N N . LEU A 1 276 ? 15.131 -6.373 -38.548 1.00 96.94 276 LEU A N 1
ATOM 2134 C CA . LEU A 1 276 ? 15.803 -6.070 -37.287 1.00 96.94 276 LEU A CA 1
ATOM 2135 C C . LEU A 1 276 ? 15.971 -4.559 -37.088 1.00 96.94 276 LEU A C 1
ATOM 2137 O O . LEU A 1 276 ? 15.721 -4.058 -35.993 1.00 96.94 276 LEU A O 1
ATOM 2141 N N . ALA A 1 277 ? 16.327 -3.823 -38.144 1.00 95.75 277 ALA A N 1
ATOM 2142 C CA . ALA A 1 277 ? 16.413 -2.366 -38.121 1.00 95.75 277 ALA A CA 1
ATOM 2143 C C . ALA A 1 277 ? 15.054 -1.724 -37.806 1.00 95.75 277 ALA A C 1
ATOM 2145 O O . ALA A 1 277 ? 14.974 -0.860 -36.932 1.00 95.75 277 ALA A O 1
ATOM 2146 N N . THR A 1 278 ? 13.980 -2.212 -38.435 1.00 94.69 278 THR A N 1
ATOM 2147 C CA . THR A 1 278 ? 12.605 -1.759 -38.167 1.00 94.69 278 THR A CA 1
ATOM 2148 C C . THR A 1 278 ? 12.200 -2.015 -36.712 1.00 94.69 278 THR A C 1
ATOM 2150 O O . THR A 1 278 ? 11.730 -1.109 -36.023 1.00 94.69 278 THR A O 1
ATOM 2153 N N . MET A 1 279 ? 12.430 -3.229 -36.202 1.00 95.88 279 MET A N 1
ATOM 2154 C CA . MET A 1 279 ? 12.155 -3.570 -34.803 1.00 95.88 279 MET A CA 1
ATOM 2155 C C . MET A 1 279 ? 13.014 -2.742 -33.835 1.00 95.88 279 MET A C 1
ATOM 2157 O O . MET A 1 279 ? 12.529 -2.315 -32.786 1.00 95.88 279 MET A O 1
ATOM 2161 N N . ASN A 1 280 ? 14.282 -2.468 -34.168 1.00 94.81 280 ASN A N 1
ATOM 2162 C CA . ASN A 1 280 ? 15.136 -1.642 -33.320 1.00 94.81 280 ASN A CA 1
ATOM 2163 C C . ASN A 1 280 ? 14.663 -0.187 -33.285 1.00 94.81 280 ASN A C 1
ATOM 2165 O O . ASN A 1 280 ? 14.693 0.416 -32.212 1.00 94.81 280 ASN A O 1
ATOM 2169 N N . GLN A 1 281 ? 14.204 0.364 -34.405 1.00 92.56 281 GLN A N 1
ATOM 2170 C CA . GLN A 1 281 ? 13.617 1.697 -34.423 1.00 92.56 281 GLN A CA 1
ATOM 2171 C C . GLN A 1 281 ? 12.427 1.776 -33.452 1.00 92.56 281 GLN A C 1
ATOM 2173 O O . GLN A 1 281 ? 12.426 2.626 -32.562 1.00 92.56 281 GLN A O 1
ATOM 2178 N N . ARG A 1 282 ? 11.495 0.815 -33.521 1.00 92.00 282 ARG A N 1
ATOM 2179 C CA . ARG A 1 282 ? 10.353 0.724 -32.591 1.00 92.00 282 ARG A CA 1
ATOM 2180 C C . ARG A 1 282 ? 10.793 0.578 -31.132 1.00 92.00 282 ARG A C 1
ATOM 2182 O O . ARG A 1 282 ? 10.229 1.216 -30.250 1.00 92.00 282 ARG A O 1
ATOM 2189 N N . LEU A 1 283 ? 11.833 -0.218 -30.856 1.00 92.31 283 LEU A N 1
ATOM 2190 C CA . LEU A 1 283 ? 12.418 -0.334 -29.513 1.00 92.31 283 LEU A CA 1
ATOM 2191 C C . LEU A 1 283 ? 12.941 1.018 -28.995 1.00 92.31 283 LEU A C 1
ATOM 2193 O O . LEU A 1 283 ? 12.769 1.336 -27.823 1.00 92.31 283 LEU A O 1
ATOM 2197 N N . VAL A 1 284 ? 13.616 1.798 -29.842 1.00 89.06 284 VAL A N 1
ATOM 2198 C CA . VAL A 1 284 ? 14.177 3.109 -29.468 1.00 89.06 284 VAL A CA 1
ATOM 2199 C C . VAL A 1 284 ? 13.063 4.118 -29.196 1.00 89.06 284 VAL A C 1
ATOM 2201 O O . VAL A 1 284 ? 13.154 4.855 -28.210 1.00 89.06 284 VAL A O 1
ATOM 2204 N N . GLU A 1 285 ? 12.019 4.111 -30.025 1.00 86.56 285 GLU A N 1
ATOM 2205 C CA . GLU A 1 285 ? 10.809 4.922 -29.854 1.00 86.56 285 GLU A CA 1
ATOM 2206 C C . GLU A 1 285 ? 10.110 4.589 -28.524 1.00 86.56 285 GLU A C 1
ATOM 2208 O O . GLU A 1 285 ? 9.888 5.486 -27.710 1.00 86.56 285 GLU A O 1
ATOM 2213 N N . ASP A 1 286 ? 9.882 3.300 -28.242 1.00 84.06 286 ASP A N 1
ATOM 2214 C CA . ASP A 1 286 ? 9.271 2.813 -26.994 1.00 84.06 286 ASP A CA 1
ATOM 2215 C C . ASP A 1 286 ? 10.040 3.246 -25.741 1.00 84.06 286 ASP A C 1
ATOM 2217 O O . ASP A 1 286 ? 9.457 3.507 -24.689 1.00 84.06 286 ASP A O 1
ATOM 2221 N N . GLN A 1 287 ? 11.369 3.296 -25.827 1.00 83.94 287 GLN A N 1
ATOM 2222 C CA . GLN A 1 287 ? 12.213 3.637 -24.689 1.00 83.94 287 GLN A CA 1
ATOM 2223 C C . GLN A 1 287 ? 12.320 5.149 -24.443 1.00 83.94 287 GLN A C 1
ATOM 2225 O O . GLN A 1 287 ? 12.962 5.558 -23.471 1.00 83.94 287 GLN A O 1
ATOM 2230 N N . GLY A 1 288 ? 11.753 5.989 -25.318 1.00 79.12 288 GLY A N 1
ATOM 2231 C CA . GLY A 1 288 ? 11.930 7.443 -25.273 1.00 79.12 288 GLY A CA 1
ATOM 2232 C C . GLY A 1 288 ? 13.385 7.868 -25.499 1.00 79.12 288 GLY A C 1
ATOM 2233 O O . GLY A 1 288 ? 13.843 8.880 -24.960 1.00 79.12 288 GLY A O 1
ATOM 2234 N N . SER A 1 289 ? 14.149 7.061 -26.240 1.00 78.75 289 SER A N 1
ATOM 2235 C CA . SER A 1 289 ? 15.565 7.310 -26.486 1.00 78.75 289 SER A CA 1
ATOM 2236 C C . SER A 1 289 ? 15.754 8.490 -27.442 1.00 78.75 289 SER A C 1
ATOM 2238 O O . SER A 1 289 ? 15.069 8.612 -28.452 1.00 78.75 289 SER A O 1
ATOM 2240 N N . ARG A 1 290 ? 16.730 9.361 -27.153 1.00 76.00 290 ARG A N 1
ATOM 2241 C CA . ARG A 1 290 ? 17.084 10.519 -28.002 1.00 76.00 290 ARG A CA 1
ATOM 2242 C C . ARG A 1 290 ? 18.047 10.160 -29.139 1.00 76.00 290 ARG A C 1
ATOM 2244 O O . ARG A 1 290 ? 18.748 11.037 -29.639 1.00 76.00 290 ARG A O 1
ATOM 2251 N N . ASN A 1 291 ? 18.169 8.879 -29.473 1.00 79.88 291 ASN A N 1
ATOM 2252 C CA . ASN A 1 291 ? 19.107 8.431 -30.494 1.00 79.88 291 ASN A CA 1
ATOM 2253 C C . ASN A 1 291 ? 18.642 8.911 -31.886 1.00 79.88 291 ASN A C 1
ATOM 2255 O O . ASN A 1 291 ? 17.550 8.522 -32.288 1.00 79.88 291 ASN A O 1
ATOM 2259 N N . PRO A 1 292 ? 19.430 9.715 -32.627 1.00 76.62 292 PRO A N 1
ATOM 2260 C CA . PRO A 1 292 ? 18.996 10.302 -33.897 1.00 76.62 292 PRO A CA 1
ATOM 2261 C C . PRO A 1 292 ? 19.189 9.375 -35.110 1.00 76.62 292 PRO A C 1
ATOM 2263 O O . PRO A 1 292 ? 19.232 9.865 -36.235 1.00 76.62 292 PRO A O 1
ATOM 2266 N N . PHE A 1 293 ? 19.368 8.068 -34.900 1.00 86.25 293 PHE A N 1
ATOM 2267 C CA . PHE A 1 293 ? 19.717 7.147 -35.981 1.00 86.25 293 PHE A CA 1
ATOM 2268 C C . PHE A 1 293 ? 18.617 7.056 -37.038 1.00 86.25 293 PHE A C 1
ATOM 2270 O O . PHE A 1 293 ? 17.429 6.925 -36.747 1.00 86.25 293 PHE A O 1
ATOM 2277 N N . THR A 1 294 ? 19.056 7.086 -38.285 1.00 87.19 294 THR A N 1
ATOM 2278 C CA . THR A 1 294 ? 18.269 6.801 -39.476 1.00 87.19 294 THR A CA 1
ATOM 2279 C C . THR A 1 294 ? 18.101 5.287 -39.664 1.00 87.19 294 THR A C 1
ATOM 2281 O O . THR A 1 294 ? 18.902 4.504 -39.145 1.00 87.19 294 THR A O 1
ATOM 2284 N N . PRO A 1 295 ? 17.108 4.834 -40.455 1.00 86.69 295 PRO A N 1
ATOM 2285 C CA . PRO A 1 295 ? 16.953 3.417 -40.796 1.00 86.69 295 PRO A CA 1
ATOM 2286 C C . PRO A 1 295 ? 18.238 2.765 -41.332 1.00 86.69 295 PRO A C 1
ATOM 2288 O O . PRO A 1 295 ? 18.600 1.678 -40.893 1.00 86.69 295 PRO A O 1
ATOM 2291 N N . ALA A 1 296 ? 18.983 3.462 -42.198 1.00 90.00 296 ALA A N 1
ATOM 2292 C CA . ALA A 1 296 ? 20.249 2.968 -42.743 1.00 90.00 296 ALA A CA 1
ATOM 2293 C C . ALA A 1 296 ? 21.335 2.784 -41.664 1.00 90.00 296 ALA A C 1
ATOM 2295 O O . ALA A 1 296 ? 22.106 1.829 -41.719 1.00 90.00 296 ALA A O 1
ATOM 2296 N N . GLU A 1 297 ? 21.381 3.654 -40.651 1.00 93.06 297 GLU A N 1
ATOM 2297 C CA . GLU A 1 297 ? 22.312 3.514 -39.521 1.00 93.06 297 GLU A CA 1
ATOM 2298 C C . GLU A 1 297 ? 21.926 2.343 -38.603 1.00 93.06 297 GLU A C 1
ATOM 2300 O O . GLU A 1 297 ? 22.804 1.669 -38.060 1.00 93.06 297 GLU A O 1
ATOM 2305 N N . TYR A 1 298 ? 20.630 2.045 -38.454 1.00 92.69 298 TYR A N 1
ATOM 2306 C CA . TYR A 1 298 ? 20.192 0.825 -37.770 1.00 92.69 298 TYR A CA 1
ATOM 2307 C C . TYR A 1 298 ? 20.597 -0.436 -38.540 1.00 92.69 298 TYR A C 1
ATOM 2309 O O . TYR A 1 298 ? 21.115 -1.373 -37.931 1.00 92.69 298 TYR A O 1
ATOM 2317 N N . GLU A 1 299 ? 20.420 -0.460 -39.863 1.00 95.00 299 GLU A N 1
ATOM 2318 C CA . GLU A 1 299 ? 20.850 -1.583 -40.705 1.00 95.00 299 GLU A CA 1
ATOM 2319 C C . GLU A 1 299 ? 22.368 -1.802 -40.645 1.00 95.00 299 GLU A C 1
ATOM 2321 O O . GLU A 1 299 ? 22.836 -2.930 -40.448 1.00 95.00 299 GLU A O 1
ATOM 2326 N N . GLN A 1 300 ? 23.148 -0.720 -40.741 1.00 94.88 300 GLN A N 1
ATOM 2327 C CA . GLN A 1 300 ? 24.603 -0.778 -40.611 1.00 94.88 300 GLN A CA 1
ATOM 2328 C C . GLN A 1 300 ? 25.013 -1.373 -39.259 1.00 94.88 300 GLN A C 1
ATOM 2330 O O . GLN A 1 300 ? 25.859 -2.262 -39.203 1.00 94.88 300 GLN A O 1
ATOM 2335 N N . ARG A 1 301 ? 24.368 -0.956 -38.169 1.00 94.31 301 ARG A N 1
ATOM 2336 C CA . ARG A 1 301 ? 24.661 -1.470 -36.829 1.00 94.31 301 ARG A CA 1
ATOM 2337 C C . ARG A 1 301 ? 24.392 -2.971 -36.691 1.00 94.31 301 ARG A C 1
ATOM 2339 O O . ARG A 1 301 ? 25.168 -3.665 -36.040 1.00 94.31 301 ARG A O 1
ATOM 2346 N N . PHE A 1 302 ? 23.321 -3.491 -37.295 1.00 96.44 302 PHE A N 1
ATOM 2347 C CA . PHE A 1 302 ? 23.088 -4.940 -37.324 1.00 96.44 302 PHE A CA 1
ATOM 2348 C C . PHE A 1 302 ? 24.111 -5.677 -38.186 1.00 96.44 302 PHE A C 1
ATOM 2350 O O . PHE A 1 302 ? 24.512 -6.779 -37.821 1.00 96.44 302 PHE A O 1
ATOM 2357 N N . THR A 1 303 ? 24.567 -5.062 -39.279 1.00 95.81 303 THR A N 1
ATOM 2358 C CA . THR A 1 303 ? 25.661 -5.602 -40.098 1.00 95.81 303 THR A CA 1
ATOM 2359 C C . THR A 1 303 ? 26.938 -5.742 -39.267 1.00 95.81 303 THR A C 1
ATOM 2361 O O . THR A 1 303 ? 27.524 -6.818 -39.225 1.00 95.81 303 THR A O 1
ATOM 2364 N N . GLU A 1 304 ? 27.320 -4.688 -38.540 1.00 95.81 304 GLU A N 1
ATOM 2365 C CA . GLU A 1 304 ? 28.489 -4.684 -37.650 1.00 95.81 304 GLU A CA 1
ATOM 2366 C C . GLU A 1 304 ? 28.354 -5.706 -36.513 1.00 95.81 304 GLU A C 1
ATOM 2368 O O . GLU A 1 304 ? 29.322 -6.370 -36.156 1.00 95.81 304 GLU A O 1
ATOM 2373 N N . TRP A 1 305 ? 27.153 -5.877 -35.953 1.00 96.44 305 TRP A N 1
ATOM 2374 C CA . TRP A 1 305 ? 26.922 -6.890 -34.926 1.00 96.44 305 TRP A CA 1
ATOM 2375 C C . TRP A 1 305 ? 27.031 -8.318 -35.442 1.00 96.44 305 TRP A C 1
ATOM 2377 O O . TRP A 1 305 ? 27.633 -9.145 -34.761 1.00 96.44 305 TRP A O 1
ATOM 2387 N N . LEU A 1 306 ? 26.498 -8.607 -36.630 1.00 95.19 306 LEU A N 1
ATOM 2388 C CA . LEU A 1 306 ? 26.618 -9.929 -37.248 1.00 95.19 306 LEU A CA 1
ATOM 2389 C C . LEU A 1 306 ? 28.074 -10.306 -37.568 1.00 95.19 306 LEU A C 1
ATOM 2391 O O . LEU A 1 306 ? 28.379 -11.494 -37.617 1.00 95.19 306 LEU A O 1
ATOM 2395 N N . ASP A 1 307 ? 28.959 -9.321 -37.750 1.00 94.62 307 ASP A N 1
ATOM 2396 C CA . ASP A 1 307 ? 30.397 -9.513 -38.009 1.00 94.62 307 ASP A CA 1
ATOM 2397 C C . ASP A 1 307 ? 31.265 -9.467 -36.730 1.00 94.62 307 ASP A C 1
ATOM 2399 O O . ASP A 1 307 ? 32.487 -9.343 -36.781 1.00 94.62 307 ASP A O 1
ATOM 2403 N N . SER A 1 308 ? 30.646 -9.540 -35.548 1.00 95.12 308 SER A N 1
ATOM 2404 C CA . SER A 1 308 ? 31.323 -9.353 -34.257 1.00 95.12 308 SER A CA 1
ATOM 2405 C C . SER A 1 308 ? 31.057 -10.496 -33.267 1.00 95.12 308 SER A C 1
ATOM 2407 O O . SER A 1 308 ? 30.532 -11.547 -33.624 1.00 95.12 308 SER A O 1
ATOM 2409 N N . ASP A 1 309 ? 31.418 -10.299 -31.995 1.00 94.62 309 ASP A N 1
ATOM 2410 C CA . ASP A 1 309 ? 31.114 -11.216 -30.889 1.00 94.62 309 ASP A CA 1
ATOM 2411 C C . ASP A 1 309 ? 29.661 -11.114 -30.381 1.00 94.62 309 ASP A C 1
ATOM 2413 O O . ASP A 1 309 ? 29.249 -11.869 -29.493 1.00 94.62 309 ASP A O 1
ATOM 2417 N N . TRP A 1 310 ? 28.871 -10.193 -30.937 1.00 97.81 310 TRP A N 1
ATOM 2418 C CA . TRP A 1 310 ? 27.451 -10.068 -30.641 1.00 97.81 310 TRP A CA 1
ATOM 2419 C C . TRP A 1 310 ? 26.642 -11.212 -31.253 1.00 97.81 310 TRP A C 1
ATOM 2421 O O . TRP A 1 310 ? 26.761 -11.556 -32.423 1.00 97.81 310 TRP A O 1
ATOM 2431 N N . GLN A 1 311 ? 25.739 -11.766 -30.453 1.00 97.69 311 GLN A N 1
ATOM 2432 C CA . GLN A 1 311 ? 24.799 -12.795 -30.867 1.00 97.69 311 GLN A CA 1
ATOM 2433 C C . GLN A 1 311 ? 23.406 -12.200 -31.034 1.00 97.69 311 GLN A C 1
ATOM 2435 O O . GLN A 1 311 ? 22.872 -11.553 -30.128 1.00 97.69 311 GLN A O 1
ATOM 2440 N N . ILE A 1 312 ? 22.796 -12.476 -32.185 1.00 98.31 312 ILE A N 1
ATOM 2441 C CA . ILE A 1 312 ? 21.448 -12.027 -32.528 1.00 98.31 312 ILE A CA 1
ATOM 2442 C C . ILE A 1 312 ? 20.530 -13.243 -32.614 1.00 98.31 312 ILE A C 1
ATOM 2444 O O . ILE A 1 312 ? 20.842 -14.222 -33.292 1.00 98.31 312 ILE A O 1
ATOM 2448 N N . SER A 1 313 ? 19.390 -13.194 -31.927 1.00 98.00 313 SER A N 1
ATOM 2449 C CA . SER A 1 313 ? 18.346 -14.225 -32.020 1.00 98.00 313 SER A CA 1
ATOM 2450 C C . SER A 1 313 ? 17.003 -13.588 -32.347 1.00 98.00 313 SER A C 1
ATOM 2452 O O . SER A 1 313 ? 16.607 -12.642 -31.669 1.00 98.00 313 SER A O 1
ATOM 2454 N N . LEU A 1 314 ? 16.301 -14.116 -33.351 1.00 97.88 314 LEU A N 1
ATOM 2455 C CA . LEU A 1 314 ? 14.902 -13.781 -33.613 1.00 97.88 314 LEU A CA 1
ATOM 2456 C C . LEU A 1 314 ? 13.979 -14.712 -32.829 1.00 97.88 314 LEU A C 1
ATOM 2458 O O . LEU A 1 314 ? 14.208 -15.922 -32.759 1.00 97.88 314 LEU A O 1
ATOM 2462 N N . PHE A 1 315 ? 12.924 -14.122 -32.278 1.00 97.75 315 PHE A N 1
ATOM 2463 C CA . PHE A 1 315 ? 11.822 -14.811 -31.621 1.00 97.75 315 PHE A CA 1
ATOM 2464 C C . PHE A 1 315 ? 10.748 -15.116 -32.657 1.00 97.75 315 PHE A C 1
ATOM 2466 O O . PHE A 1 315 ? 10.302 -14.204 -33.354 1.00 97.75 315 PHE A O 1
ATOM 2473 N N . GLN A 1 316 ? 10.327 -16.374 -32.765 1.00 95.38 316 GLN A N 1
ATOM 2474 C CA . GLN A 1 316 ? 9.320 -16.798 -33.733 1.00 95.38 316 GLN A CA 1
ATOM 2475 C C . GLN A 1 316 ? 8.095 -17.418 -33.059 1.00 95.38 316 GLN A C 1
ATOM 2477 O O . GLN A 1 316 ? 8.210 -18.171 -32.091 1.00 95.38 316 GLN A O 1
ATOM 2482 N N . ARG A 1 317 ? 6.924 -17.129 -33.631 1.00 91.31 317 ARG A N 1
ATOM 2483 C CA . ARG A 1 317 ? 5.655 -17.820 -33.388 1.00 91.31 317 ARG A CA 1
ATOM 2484 C C . ARG A 1 317 ? 5.115 -18.287 -34.732 1.00 91.31 317 ARG A C 1
ATOM 2486 O O . ARG A 1 317 ? 4.871 -17.446 -35.589 1.00 91.31 317 ARG A O 1
ATOM 2493 N N . GLU A 1 318 ? 4.916 -19.597 -34.898 1.00 81.50 318 GLU A N 1
ATOM 2494 C CA . GLU A 1 318 ? 4.337 -20.177 -36.127 1.00 81.50 318 GLU A CA 1
ATOM 2495 C C . GLU A 1 318 ? 5.000 -19.586 -37.395 1.00 81.50 318 GLU A C 1
ATOM 2497 O O . GLU A 1 318 ? 4.338 -19.041 -38.272 1.00 81.50 318 GLU A O 1
ATOM 2502 N N . GLU A 1 319 ? 6.341 -19.609 -37.428 1.00 82.94 319 GLU A N 1
ATOM 2503 C CA . GLU A 1 319 ? 7.231 -19.024 -38.457 1.00 82.94 319 GLU A CA 1
ATOM 2504 C C . GLU A 1 319 ? 7.311 -17.487 -38.531 1.00 82.94 319 GLU A C 1
ATOM 2506 O O . GLU A 1 319 ? 8.274 -16.947 -39.083 1.00 82.94 319 GLU A O 1
ATOM 2511 N N . THR A 1 320 ? 6.385 -16.758 -37.912 1.00 91.69 320 THR A N 1
ATOM 2512 C CA . THR A 1 320 ? 6.388 -15.289 -37.906 1.00 91.69 320 THR A CA 1
ATOM 2513 C C . THR A 1 320 ? 7.361 -14.750 -36.864 1.00 91.69 320 THR A C 1
ATOM 2515 O O . THR A 1 320 ? 7.313 -15.140 -35.697 1.00 91.69 320 THR A O 1
ATOM 2518 N N . ALA A 1 321 ? 8.241 -13.833 -37.268 1.00 94.88 321 ALA A N 1
ATOM 2519 C CA . ALA A 1 321 ? 9.118 -13.129 -36.341 1.00 94.88 321 ALA A CA 1
ATOM 2520 C C . ALA A 1 321 ? 8.303 -12.151 -35.482 1.00 94.88 321 ALA A C 1
ATOM 2522 O O . ALA A 1 321 ? 7.660 -11.247 -36.004 1.00 94.88 321 ALA A O 1
ATOM 2523 N N . ILE A 1 322 ? 8.356 -12.335 -34.167 1.00 96.31 322 ILE A N 1
ATOM 2524 C CA . ILE A 1 322 ? 7.611 -11.544 -33.180 1.00 96.31 322 ILE A CA 1
ATOM 2525 C C . ILE A 1 322 ? 8.523 -10.690 -32.293 1.00 96.31 322 ILE A C 1
ATOM 2527 O O . ILE A 1 322 ? 8.065 -10.070 -31.336 1.00 96.31 322 ILE A O 1
ATOM 2531 N N . GLY A 1 323 ? 9.827 -10.686 -32.564 1.00 97.44 323 GLY A N 1
ATOM 2532 C CA . GLY A 1 323 ? 10.801 -9.914 -31.808 1.00 97.44 323 GLY A CA 1
ATOM 2533 C C . GLY A 1 323 ? 12.230 -10.399 -32.011 1.00 97.44 323 GLY A C 1
ATOM 2534 O O . GLY A 1 323 ? 12.489 -11.323 -32.788 1.00 97.44 323 GLY A O 1
ATOM 2535 N N . TYR A 1 324 ? 13.166 -9.788 -31.289 1.00 98.38 324 TYR A N 1
ATOM 2536 C CA . TYR A 1 324 ? 14.580 -10.144 -31.357 1.00 98.38 324 TYR A CA 1
ATOM 2537 C C . TYR A 1 324 ? 15.334 -9.839 -30.058 1.00 98.38 324 TYR A C 1
ATOM 2539 O O . TYR A 1 324 ? 14.884 -9.072 -29.204 1.00 98.38 324 TYR A O 1
ATOM 2547 N N . SER A 1 325 ? 16.531 -10.408 -29.939 1.00 98.38 325 SER A N 1
ATOM 2548 C CA . SER A 1 325 ? 17.517 -10.043 -28.923 1.00 98.38 325 SER A CA 1
ATOM 2549 C C . SER A 1 325 ? 18.913 -9.883 -29.506 1.00 98.38 325 SER A C 1
ATOM 2551 O O . SER A 1 325 ? 19.257 -10.509 -30.508 1.00 98.38 325 SER A O 1
ATOM 2553 N N . VAL A 1 326 ? 19.714 -9.057 -28.834 1.00 98.25 326 VAL A N 1
ATOM 2554 C CA . VAL A 1 326 ? 21.142 -8.849 -29.089 1.00 98.25 326 VAL A CA 1
ATOM 2555 C C . VAL A 1 326 ? 21.857 -8.987 -27.755 1.00 98.25 326 VAL A C 1
ATOM 2557 O O . VAL A 1 326 ? 21.598 -8.214 -26.829 1.00 98.25 326 VAL A O 1
ATOM 2560 N N . HIS A 1 327 ? 22.747 -9.963 -27.641 1.00 98.19 327 HIS A N 1
ATOM 2561 C CA . HIS A 1 327 ? 23.491 -10.223 -26.412 1.00 98.19 327 HIS A CA 1
ATOM 2562 C C . HIS A 1 327 ? 24.927 -10.629 -26.715 1.00 98.19 327 HIS A C 1
ATOM 2564 O O . HIS A 1 327 ? 25.240 -11.052 -27.822 1.00 98.19 327 HIS A O 1
ATOM 2570 N N . ARG A 1 328 ? 25.803 -10.522 -25.722 1.00 96.88 328 ARG A N 1
ATOM 2571 C CA . ARG A 1 328 ? 27.145 -11.102 -25.784 1.00 96.88 328 ARG A CA 1
ATOM 2572 C C . ARG A 1 328 ? 27.531 -11.682 -24.437 1.00 96.88 328 ARG A C 1
ATOM 2574 O O . ARG A 1 328 ? 27.060 -11.219 -23.398 1.00 96.88 328 ARG A O 1
ATOM 2581 N N . ILE A 1 329 ? 28.404 -12.676 -24.464 1.00 95.75 329 ILE A N 1
ATOM 2582 C CA . ILE A 1 329 ? 29.043 -13.209 -23.264 1.00 95.75 329 ILE A CA 1
ATOM 2583 C C . ILE A 1 329 ? 30.379 -12.487 -23.133 1.00 95.75 329 ILE A C 1
ATOM 2585 O O . ILE A 1 329 ? 31.195 -12.529 -24.048 1.00 95.75 329 ILE A O 1
ATOM 2589 N N . GLN A 1 330 ? 30.590 -11.807 -22.015 1.00 93.81 330 GLN A N 1
ATOM 2590 C CA . GLN A 1 330 ? 31.797 -11.023 -21.757 1.00 93.81 330 GLN A CA 1
ATOM 2591 C C . GLN A 1 330 ? 32.335 -11.312 -20.353 1.00 93.81 330 GLN A C 1
ATOM 2593 O O . GLN A 1 330 ? 31.641 -11.906 -19.530 1.00 93.81 330 GLN A O 1
ATOM 2598 N N . ALA A 1 331 ? 33.569 -10.894 -20.071 1.00 92.12 331 ALA A N 1
ATOM 2599 C CA . ALA A 1 331 ? 34.086 -10.894 -18.705 1.00 92.12 331 ALA A CA 1
ATOM 2600 C C . ALA A 1 331 ? 33.335 -9.858 -17.847 1.00 92.12 331 ALA A C 1
ATOM 2602 O O . ALA A 1 331 ? 32.953 -8.791 -18.343 1.00 92.12 331 ALA A O 1
ATOM 2603 N N . ASP A 1 332 ? 33.119 -10.171 -16.570 1.00 88.88 332 ASP A N 1
ATOM 2604 C CA . ASP A 1 332 ? 32.578 -9.216 -15.606 1.00 88.88 332 ASP A CA 1
ATOM 2605 C C . ASP A 1 332 ? 33.581 -8.072 -15.372 1.00 88.88 332 ASP A C 1
ATOM 2607 O O . ASP A 1 332 ? 34.797 -8.272 -15.348 1.00 88.88 332 ASP A O 1
ATOM 2611 N N . VAL A 1 333 ? 33.062 -6.849 -15.236 1.00 83.56 333 VAL A N 1
ATOM 2612 C CA . VAL A 1 333 ? 33.877 -5.628 -15.132 1.00 83.56 333 VAL A CA 1
ATOM 2613 C C . VAL A 1 333 ? 34.709 -5.607 -13.847 1.00 83.56 333 VAL A C 1
ATOM 2615 O O . VAL A 1 333 ? 35.835 -5.110 -13.854 1.00 83.56 333 VAL A O 1
ATOM 2618 N N . TYR A 1 334 ? 34.172 -6.141 -12.750 1.00 84.62 334 TYR A N 1
ATOM 2619 C CA . TYR A 1 334 ? 34.826 -6.169 -11.441 1.00 84.62 334 TYR A CA 1
ATOM 2620 C C . TYR A 1 334 ? 35.514 -7.505 -11.159 1.00 84.62 334 TYR A C 1
ATOM 2622 O O . TYR A 1 334 ? 36.491 -7.538 -10.410 1.00 84.62 334 TYR A O 1
ATOM 2630 N N . TYR A 1 335 ? 35.035 -8.587 -11.774 1.00 88.00 335 TYR A N 1
ATOM 2631 C CA . TYR A 1 335 ? 35.563 -9.940 -11.608 1.00 88.00 335 TYR A CA 1
ATOM 2632 C C . TYR A 1 335 ? 35.924 -10.552 -12.972 1.00 88.00 335 TYR A C 1
ATOM 2634 O O . TYR A 1 335 ? 35.164 -11.367 -13.490 1.00 88.00 335 TYR A O 1
ATOM 2642 N N . PRO A 1 336 ? 37.070 -10.191 -13.585 1.00 88.06 336 PRO A N 1
ATOM 2643 C CA . PRO A 1 336 ? 37.411 -10.609 -14.952 1.00 88.06 336 PRO A CA 1
ATOM 2644 C C . PRO A 1 336 ? 37.524 -12.128 -15.167 1.00 88.06 336 PRO A C 1
ATOM 2646 O O . PRO A 1 336 ? 37.536 -12.595 -16.304 1.00 88.06 336 PRO A O 1
ATOM 2649 N N . ASP A 1 337 ? 37.633 -12.899 -14.085 1.00 89.50 337 ASP A N 1
ATOM 2650 C CA . ASP A 1 337 ? 37.604 -14.362 -14.054 1.00 89.50 337 ASP A CA 1
ATOM 2651 C C . ASP A 1 337 ? 36.186 -14.948 -14.195 1.00 89.50 337 ASP A C 1
ATOM 2653 O O . ASP A 1 337 ? 36.030 -16.143 -14.450 1.00 89.50 337 ASP A O 1
ATOM 2657 N N . ARG A 1 338 ? 35.148 -14.119 -14.053 1.00 89.81 338 ARG A N 1
ATOM 2658 C CA . ARG A 1 338 ? 33.740 -14.490 -14.205 1.00 89.81 338 ARG A CA 1
ATOM 2659 C C . ARG A 1 338 ? 33.210 -14.029 -15.552 1.00 89.81 338 ARG A C 1
ATOM 2661 O O . ARG A 1 338 ? 33.539 -12.950 -16.038 1.00 89.81 338 ARG A O 1
ATOM 2668 N N . GLN A 1 339 ? 32.340 -14.842 -16.138 1.00 92.56 339 GLN A N 1
ATOM 2669 C CA . GLN A 1 339 ? 31.569 -14.453 -17.312 1.00 92.56 339 GLN A CA 1
ATOM 2670 C C . GLN A 1 339 ? 30.224 -13.864 -16.887 1.00 92.56 339 GLN A C 1
ATOM 2672 O O . GLN A 1 339 ? 29.635 -14.298 -15.897 1.00 92.56 339 GLN A O 1
ATOM 2677 N N . VAL A 1 340 ? 29.745 -12.899 -17.667 1.00 94.69 340 VAL A N 1
ATOM 2678 C CA . VAL A 1 340 ? 28.412 -12.306 -17.571 1.00 94.69 340 VAL A CA 1
ATOM 2679 C C . VAL A 1 340 ? 27.787 -12.254 -18.963 1.00 94.69 340 VAL A C 1
ATOM 2681 O O . VAL A 1 340 ? 28.458 -11.964 -19.960 1.00 94.69 340 VAL A O 1
ATOM 2684 N N . VAL A 1 341 ? 26.490 -12.536 -19.048 1.00 97.19 341 VAL A N 1
ATOM 2685 C CA . VAL A 1 341 ? 25.705 -12.273 -20.253 1.00 97.19 341 VAL A CA 1
ATOM 2686 C C . VAL A 1 341 ? 25.267 -10.817 -20.220 1.00 97.19 341 VAL A C 1
ATOM 2688 O O . VAL A 1 341 ? 24.454 -10.439 -19.381 1.00 97.19 341 VAL A O 1
ATOM 2691 N N . TYR A 1 342 ? 25.759 -10.008 -21.154 1.00 96.75 342 TYR A N 1
ATOM 2692 C CA . TYR A 1 342 ? 25.254 -8.655 -21.349 1.00 96.75 342 TYR A CA 1
ATOM 2693 C C . TYR A 1 342 ? 24.181 -8.658 -22.442 1.00 96.75 342 TYR A C 1
ATOM 2695 O O . TYR A 1 342 ? 24.478 -8.806 -23.632 1.00 96.75 342 TYR A O 1
ATOM 2703 N N . LEU A 1 343 ? 22.920 -8.522 -22.026 1.00 97.69 343 LEU A N 1
ATOM 2704 C CA . LEU A 1 343 ? 21.757 -8.430 -22.903 1.00 97.69 343 LEU A CA 1
ATOM 2705 C C . LEU A 1 343 ? 21.529 -6.963 -23.279 1.00 97.69 343 LEU A C 1
ATOM 2707 O O . LEU A 1 343 ? 20.978 -6.175 -22.514 1.00 97.69 343 LEU A O 1
ATOM 2711 N N . ARG A 1 344 ? 21.976 -6.591 -24.479 1.00 95.75 344 ARG A N 1
ATOM 2712 C CA . ARG A 1 344 ? 21.975 -5.202 -24.949 1.00 95.75 344 ARG A CA 1
ATOM 2713 C C . ARG A 1 344 ? 20.625 -4.755 -25.483 1.00 95.75 344 ARG A C 1
ATOM 2715 O O . ARG A 1 344 ? 20.244 -3.604 -25.293 1.00 95.75 344 ARG A O 1
ATOM 2722 N N . GLN A 1 345 ? 19.940 -5.627 -26.213 1.00 96.19 345 GLN A N 1
ATOM 2723 C CA . GLN A 1 345 ? 18.606 -5.353 -26.735 1.00 96.19 345 GLN A CA 1
ATOM 2724 C C . GLN A 1 345 ? 17.732 -6.586 -26.607 1.00 96.19 345 GLN A C 1
ATOM 2726 O O . GLN A 1 345 ? 18.180 -7.710 -26.823 1.00 96.19 345 GLN A O 1
ATOM 2731 N N . PHE A 1 346 ? 16.471 -6.340 -26.283 1.00 97.44 346 PHE A N 1
ATOM 2732 C CA . PHE A 1 346 ? 15.415 -7.330 -26.233 1.00 97.44 346 PHE A CA 1
ATOM 2733 C C . PHE A 1 346 ? 14.121 -6.619 -26.610 1.00 97.44 346 PHE A C 1
ATOM 2735 O O . PHE A 1 346 ? 13.758 -5.617 -25.990 1.00 97.44 346 PHE A O 1
ATOM 2742 N N . TYR A 1 347 ? 13.457 -7.105 -27.649 1.00 96.75 347 TYR A N 1
ATOM 2743 C CA . TYR A 1 347 ? 12.254 -6.497 -28.191 1.00 96.75 347 TYR A CA 1
ATOM 2744 C C . TYR A 1 347 ? 11.239 -7.572 -28.560 1.00 96.75 347 TYR A C 1
ATOM 2746 O O . TYR A 1 347 ? 11.602 -8.631 -29.067 1.00 96.75 347 TYR A O 1
ATOM 2754 N N . ILE A 1 348 ? 9.969 -7.255 -28.325 1.00 96.19 348 ILE A N 1
ATOM 2755 C CA . ILE A 1 348 ? 8.797 -8.024 -28.739 1.00 96.19 348 ILE A CA 1
ATOM 2756 C C . ILE A 1 348 ? 7.848 -7.054 -29.437 1.00 96.19 348 ILE A C 1
ATOM 2758 O O . ILE A 1 348 ? 7.670 -5.933 -28.946 1.00 96.19 348 ILE A O 1
ATOM 2762 N N . GLU A 1 349 ? 7.256 -7.475 -30.547 1.00 94.06 349 GLU A N 1
ATOM 2763 C CA . GLU A 1 349 ? 6.307 -6.686 -31.335 1.00 94.06 349 GLU A CA 1
ATOM 2764 C C . GLU A 1 349 ? 5.082 -6.269 -30.524 1.00 94.06 349 GLU A C 1
ATOM 2766 O O . GLU A 1 349 ? 4.626 -6.994 -29.636 1.00 94.06 349 GLU A O 1
ATOM 2771 N N . HIS A 1 350 ? 4.560 -5.076 -30.813 1.00 88.44 350 HIS A N 1
ATOM 2772 C CA . HIS A 1 350 ? 3.473 -4.462 -30.044 1.00 88.44 350 HIS A CA 1
ATOM 2773 C C . HIS A 1 350 ? 2.209 -5.318 -30.028 1.00 88.44 350 HIS A C 1
ATOM 2775 O O . HIS A 1 350 ? 1.576 -5.434 -28.979 1.00 88.44 350 HIS A O 1
ATOM 2781 N N . GLU A 1 351 ? 1.883 -5.948 -31.154 1.00 86.31 351 GLU A N 1
ATOM 2782 C CA . GLU A 1 351 ? 0.648 -6.702 -31.371 1.00 86.31 351 GLU A CA 1
ATOM 2783 C C . GLU A 1 351 ? 0.552 -7.980 -30.532 1.00 86.31 351 GLU A C 1
ATOM 2785 O O . GLU A 1 351 ? -0.539 -8.517 -30.374 1.00 86.31 351 GLU A O 1
ATOM 2790 N N . VAL A 1 352 ? 1.674 -8.471 -29.994 1.00 84.94 352 VAL A N 1
ATOM 2791 C CA . VAL A 1 352 ? 1.731 -9.712 -29.199 1.00 84.94 352 VAL A CA 1
ATOM 2792 C C . VAL A 1 352 ? 2.217 -9.484 -27.765 1.00 84.94 352 VAL A C 1
ATOM 2794 O O . VAL A 1 352 ? 2.509 -10.426 -27.022 1.00 84.94 352 VAL A O 1
ATOM 2797 N N . ARG A 1 353 ? 2.356 -8.222 -27.345 1.00 84.38 353 ARG A N 1
ATOM 2798 C CA . ARG A 1 353 ? 2.676 -7.893 -25.950 1.00 84.38 353 ARG A CA 1
ATOM 2799 C C . ARG A 1 353 ? 1.473 -8.156 -25.051 1.00 84.38 353 ARG A C 1
ATOM 2801 O O . ARG A 1 353 ? 0.333 -8.081 -25.477 1.00 84.38 353 ARG A O 1
ATOM 2808 N N . ARG A 1 354 ? 1.756 -8.379 -23.762 1.00 78.00 354 ARG A N 1
ATOM 2809 C CA . ARG A 1 354 ? 0.776 -8.664 -22.689 1.00 78.00 354 ARG A CA 1
ATOM 2810 C C . ARG A 1 354 ? 0.092 -10.037 -22.769 1.00 78.00 354 ARG A C 1
ATOM 2812 O O . ARG A 1 354 ? -0.552 -10.409 -21.800 1.00 78.00 354 ARG A O 1
ATOM 2819 N N . ASP A 1 355 ? 0.411 -10.837 -23.785 1.00 79.44 355 ASP A N 1
ATOM 2820 C CA . ASP A 1 355 ? -0.030 -12.237 -23.921 1.00 79.44 355 ASP A CA 1
ATOM 2821 C C . ASP A 1 355 ? 1.043 -13.259 -23.482 1.00 79.44 355 ASP A C 1
ATOM 2823 O O . ASP A 1 355 ? 1.063 -14.411 -23.907 1.00 79.44 355 ASP A O 1
ATOM 2827 N N . GLY A 1 356 ? 2.010 -12.838 -22.658 1.00 86.56 356 GLY A N 1
ATOM 2828 C CA . GLY A 1 356 ? 3.057 -13.718 -22.112 1.00 86.56 356 GLY A CA 1
ATOM 2829 C C . GLY A 1 356 ? 4.240 -14.030 -23.045 1.00 86.56 356 GLY A C 1
ATOM 2830 O O . GLY A 1 356 ? 5.231 -14.603 -22.586 1.00 86.56 356 GLY A O 1
ATOM 2831 N N . PHE A 1 357 ? 4.215 -13.598 -24.313 1.00 90.44 357 PHE A N 1
ATOM 2832 C CA . PHE A 1 357 ? 5.298 -13.859 -25.278 1.00 90.44 357 PHE A CA 1
ATOM 2833 C C . PHE A 1 357 ? 6.661 -13.286 -24.869 1.00 90.44 357 PHE A C 1
ATOM 2835 O O . PHE A 1 357 ? 7.682 -13.894 -25.171 1.00 90.44 357 PHE A O 1
ATOM 2842 N N . GLY A 1 358 ? 6.710 -12.161 -24.147 1.00 92.69 358 GLY A N 1
ATOM 2843 C CA . GLY A 1 358 ? 7.979 -11.600 -23.664 1.00 92.69 358 GLY A CA 1
ATOM 2844 C C . GLY A 1 358 ? 8.680 -12.491 -22.641 1.00 92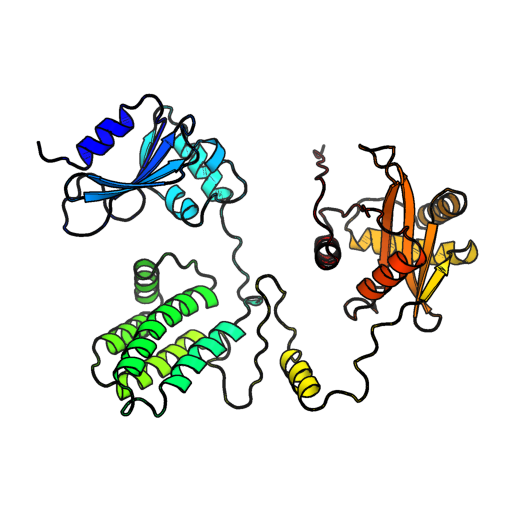.69 358 GLY A C 1
ATOM 2845 O O . GLY A 1 358 ? 9.871 -12.763 -22.774 1.00 92.69 358 GLY A O 1
ATOM 2846 N N . THR A 1 359 ? 7.936 -13.011 -21.664 1.00 92.75 359 THR A N 1
ATOM 2847 C CA . THR A 1 359 ? 8.463 -13.972 -20.686 1.00 92.75 359 THR A CA 1
ATOM 2848 C C . THR A 1 359 ? 8.887 -15.264 -21.376 1.00 92.75 359 THR A C 1
ATOM 2850 O O . THR A 1 359 ? 9.991 -15.747 -21.145 1.00 92.75 359 THR A O 1
ATOM 2853 N N . ALA A 1 360 ? 8.056 -15.790 -22.279 1.00 92.50 360 ALA A N 1
ATOM 2854 C CA . ALA A 1 360 ? 8.385 -16.998 -23.026 1.00 92.50 360 ALA A CA 1
ATOM 2855 C C . ALA A 1 360 ? 9.646 -16.842 -23.892 1.00 92.50 360 ALA A C 1
ATOM 2857 O O . ALA A 1 360 ? 10.502 -17.724 -23.896 1.00 92.50 360 ALA A O 1
ATOM 2858 N N . ALA A 1 361 ? 9.789 -15.712 -24.588 1.00 96.06 361 ALA A N 1
ATOM 2859 C CA . ALA A 1 361 ? 10.957 -15.405 -25.404 1.00 96.06 361 ALA A CA 1
ATOM 2860 C C . ALA A 1 361 ? 12.236 -15.294 -24.565 1.00 96.06 361 ALA A C 1
ATOM 2862 O O . ALA A 1 361 ? 13.277 -15.811 -24.970 1.00 96.06 361 ALA A O 1
ATOM 2863 N N . PHE A 1 362 ? 12.166 -14.659 -23.391 1.00 96.31 362 PHE A N 1
ATOM 2864 C CA . PHE A 1 362 ? 13.311 -14.561 -22.487 1.00 96.31 362 PHE A CA 1
ATOM 2865 C C . PHE A 1 362 ? 13.728 -15.926 -21.932 1.00 96.31 362 PHE A C 1
ATOM 2867 O O . PHE A 1 362 ? 14.910 -16.263 -21.978 1.00 96.31 362 PHE A O 1
ATOM 2874 N N . GLU A 1 363 ? 12.776 -16.737 -21.466 1.00 94.19 363 GLU A N 1
ATOM 2875 C CA . GLU A 1 363 ? 13.068 -18.082 -20.960 1.00 94.19 363 GLU A CA 1
ATOM 2876 C C . GLU A 1 363 ? 13.643 -18.988 -22.055 1.00 94.19 363 GLU A C 1
ATOM 2878 O O . GLU A 1 363 ? 14.637 -19.682 -21.828 1.00 94.19 363 GLU A O 1
ATOM 2883 N N . ALA A 1 364 ? 13.092 -18.924 -23.273 1.00 94.50 364 ALA A N 1
ATOM 2884 C CA . ALA A 1 364 ? 13.652 -19.622 -24.424 1.00 94.50 364 ALA A CA 1
ATOM 2885 C C . ALA A 1 364 ? 15.092 -19.161 -24.704 1.00 94.50 364 ALA A C 1
ATOM 2887 O O . ALA A 1 364 ? 15.978 -19.994 -24.906 1.00 94.50 364 ALA A O 1
ATOM 2888 N N . LEU A 1 365 ? 15.344 -17.844 -24.700 1.00 96.81 365 LEU A N 1
ATOM 2889 C CA . LEU A 1 365 ? 16.667 -17.266 -24.960 1.00 96.81 365 LEU A CA 1
ATOM 2890 C C . LEU A 1 365 ? 17.687 -17.736 -23.924 1.00 96.81 365 LEU A C 1
ATOM 2892 O O . LEU A 1 365 ? 18.757 -18.226 -24.287 1.00 96.81 365 LEU A O 1
ATOM 2896 N N . LYS A 1 366 ? 17.328 -17.634 -22.643 1.00 95.38 366 LYS A N 1
ATOM 2897 C CA . LYS A 1 366 ? 18.157 -18.057 -21.518 1.00 95.38 366 LYS A CA 1
ATOM 2898 C C . LYS A 1 366 ? 18.494 -19.541 -21.610 1.00 95.38 366 LYS A C 1
ATOM 2900 O O . LYS A 1 366 ? 19.664 -19.896 -21.519 1.00 95.38 366 LYS A O 1
ATOM 2905 N N . ALA A 1 367 ? 17.499 -20.391 -21.853 1.00 93.00 367 ALA A N 1
ATOM 2906 C CA . ALA A 1 367 ? 17.700 -21.831 -21.962 1.00 93.00 367 ALA A CA 1
ATOM 2907 C C . ALA A 1 367 ? 18.575 -22.229 -23.166 1.00 93.00 367 ALA A C 1
ATOM 2909 O O . ALA A 1 367 ? 19.349 -23.179 -23.071 1.00 93.00 367 ALA A O 1
ATOM 2910 N N . ALA A 1 368 ? 18.458 -21.525 -24.297 1.00 94.19 368 ALA A N 1
ATOM 2911 C CA . ALA A 1 368 ? 19.099 -21.923 -25.551 1.00 94.19 368 ALA A CA 1
ATOM 2912 C C . ALA A 1 368 ? 20.451 -21.251 -25.838 1.00 94.19 368 ALA A C 1
ATOM 2914 O O . ALA A 1 368 ? 21.188 -21.733 -26.707 1.00 94.19 368 ALA A O 1
ATOM 2915 N N . ARG A 1 369 ? 20.752 -20.106 -25.210 1.00 94.50 369 ARG A N 1
ATOM 2916 C CA . ARG A 1 369 ? 21.933 -19.285 -25.544 1.00 94.50 369 ARG A CA 1
ATOM 2917 C C . ARG A 1 369 ? 22.815 -18.935 -24.353 1.00 94.50 369 ARG A C 1
ATOM 2919 O O . ARG A 1 369 ? 23.994 -18.660 -24.562 1.00 94.50 369 ARG A O 1
ATOM 2926 N N . PHE A 1 370 ? 22.296 -18.927 -23.125 1.00 94.62 370 PHE A N 1
ATOM 2927 C CA . PHE A 1 370 ? 23.068 -18.444 -21.978 1.00 94.62 370 PHE A CA 1
ATOM 2928 C C . PHE A 1 370 ? 23.757 -19.602 -21.241 1.00 94.62 370 PHE A C 1
ATOM 2930 O O . PHE A 1 370 ? 23.130 -20.638 -21.011 1.00 94.62 370 PHE A O 1
ATOM 2937 N N . PRO A 1 371 ? 25.036 -19.456 -20.840 1.00 90.69 371 PRO A N 1
ATOM 2938 C CA . PRO A 1 371 ? 25.707 -20.470 -20.038 1.00 90.69 371 PRO A CA 1
ATOM 2939 C C . PRO A 1 371 ? 25.007 -20.673 -18.692 1.00 90.69 371 PRO A C 1
ATOM 2941 O O . PRO A 1 371 ? 24.560 -19.716 -18.052 1.00 90.69 371 PRO A O 1
ATOM 2944 N N . ALA A 1 372 ? 24.960 -21.922 -18.228 1.00 82.75 372 ALA A N 1
ATOM 2945 C CA . ALA A 1 372 ? 24.465 -22.231 -16.892 1.00 82.75 372 ALA A CA 1
ATOM 2946 C C . ALA A 1 372 ? 25.307 -21.503 -15.827 1.00 82.75 372 ALA A C 1
ATOM 2948 O O . ALA A 1 372 ? 26.531 -21.444 -15.931 1.00 82.75 372 ALA A O 1
ATOM 2949 N N . ASN A 1 373 ? 24.649 -20.977 -14.789 1.00 81.50 373 ASN A N 1
ATOM 2950 C CA . ASN A 1 373 ? 25.267 -20.243 -13.673 1.00 81.50 373 ASN A CA 1
ATOM 2951 C C . ASN A 1 373 ? 25.974 -18.925 -14.049 1.00 81.50 373 ASN A C 1
ATOM 2953 O O . ASN A 1 373 ? 26.782 -18.421 -13.272 1.00 81.50 373 ASN A O 1
ATOM 2957 N N . CYS A 1 374 ? 25.666 -18.352 -15.213 1.00 86.94 374 CYS A N 1
ATOM 2958 C CA . CYS A 1 374 ? 26.126 -17.022 -15.597 1.00 86.94 374 CYS A CA 1
ATOM 2959 C C . CYS A 1 374 ? 25.140 -15.954 -15.098 1.00 86.94 374 CYS A C 1
ATOM 2961 O O . CYS A 1 374 ? 23.924 -16.129 -15.226 1.00 86.94 374 CYS A O 1
ATOM 2963 N N . SER A 1 375 ? 25.640 -14.848 -14.543 1.00 92.31 375 SER A N 1
ATOM 2964 C CA . SER A 1 375 ? 24.795 -13.682 -14.270 1.00 92.31 375 SER A CA 1
ATOM 2965 C C . SER A 1 375 ? 24.382 -13.015 -15.585 1.00 92.31 375 SER A C 1
ATOM 2967 O O . SER A 1 375 ? 25.069 -13.123 -16.604 1.00 92.31 375 SER A O 1
ATOM 2969 N N . ILE A 1 376 ? 23.238 -12.332 -15.574 1.00 95.69 376 ILE A N 1
ATOM 2970 C CA . ILE A 1 376 ? 22.721 -11.600 -16.732 1.00 95.69 376 ILE A CA 1
ATOM 2971 C C . ILE A 1 376 ? 22.622 -10.133 -16.329 1.00 95.69 376 ILE A C 1
ATOM 2973 O O . ILE A 1 376 ? 22.004 -9.817 -15.314 1.00 95.69 376 ILE A O 1
ATOM 2977 N N . CYS A 1 377 ? 23.218 -9.244 -17.114 1.00 94.88 377 CYS A N 1
ATOM 2978 C CA . CYS A 1 377 ? 23.101 -7.804 -16.940 1.00 94.88 377 CYS A CA 1
ATOM 2979 C C . CYS A 1 377 ? 22.524 -7.153 -18.199 1.00 94.88 377 CYS A C 1
ATOM 2981 O O . CYS A 1 377 ? 22.698 -7.637 -19.319 1.00 94.88 377 CYS A O 1
ATOM 2983 N N . LEU A 1 378 ? 21.804 -6.056 -18.000 1.00 95.81 378 LEU A N 1
ATOM 2984 C CA . LEU A 1 378 ? 21.158 -5.280 -19.049 1.00 95.81 378 LEU A CA 1
ATOM 2985 C C . LEU A 1 378 ? 21.012 -3.831 -18.592 1.00 95.81 378 LEU A C 1
ATOM 2987 O O . LEU A 1 378 ? 21.032 -3.554 -17.393 1.00 95.81 378 LEU A O 1
ATOM 2991 N N . ASP A 1 379 ? 20.832 -2.928 -19.550 1.00 93.00 379 ASP A N 1
ATOM 2992 C CA . ASP A 1 379 ? 20.564 -1.518 -19.280 1.00 93.00 379 ASP A CA 1
ATOM 2993 C C . ASP A 1 379 ? 19.112 -1.191 -19.635 1.00 93.00 379 ASP A C 1
ATOM 2995 O O . ASP A 1 379 ? 18.636 -1.511 -20.727 1.00 93.00 379 ASP A O 1
ATOM 2999 N N . VAL A 1 380 ? 18.415 -0.496 -18.735 1.00 90.62 380 VAL A N 1
ATOM 3000 C CA . VAL A 1 380 ? 17.064 0.023 -18.980 1.00 90.62 380 VAL A CA 1
ATOM 3001 C C . VAL A 1 380 ? 17.093 1.537 -18.847 1.00 90.62 380 VAL A C 1
ATOM 3003 O O . VAL A 1 380 ? 17.562 2.071 -17.843 1.00 90.62 380 VAL A O 1
ATOM 3006 N N . LEU A 1 381 ? 16.594 2.253 -19.858 1.00 89.19 381 LEU A N 1
ATOM 3007 C CA . LEU A 1 381 ? 16.495 3.708 -19.769 1.00 89.19 381 LEU A CA 1
ATOM 3008 C C . LEU A 1 381 ? 15.483 4.114 -18.690 1.00 89.19 381 LEU A C 1
ATOM 3010 O O . LEU A 1 381 ? 14.396 3.543 -18.589 1.00 89.19 381 LEU A O 1
ATOM 3014 N N . ALA A 1 382 ? 15.818 5.158 -17.925 1.00 86.31 382 ALA A N 1
ATOM 3015 C CA . ALA A 1 382 ? 14.938 5.732 -16.902 1.00 86.31 382 ALA A CA 1
ATOM 3016 C C . ALA A 1 382 ? 13.587 6.209 -17.475 1.00 86.31 382 ALA A C 1
ATOM 3018 O O . ALA A 1 382 ? 12.587 6.250 -16.770 1.00 86.31 382 ALA A O 1
ATOM 3019 N N . THR A 1 383 ? 13.556 6.535 -18.769 1.00 85.19 383 THR A N 1
ATOM 3020 C CA . THR A 1 383 ? 12.366 6.934 -19.530 1.00 85.19 383 THR A CA 1
ATOM 3021 C C . THR A 1 383 ? 11.455 5.767 -19.921 1.00 85.19 383 THR A C 1
ATOM 3023 O O . THR A 1 383 ? 10.395 6.013 -20.486 1.00 85.19 383 THR A O 1
ATOM 3026 N N . ASN A 1 384 ? 11.830 4.515 -19.625 1.00 86.06 384 ASN A N 1
ATOM 3027 C CA . ASN A 1 384 ? 11.048 3.319 -19.945 1.00 86.06 384 ASN A CA 1
ATOM 3028 C C . ASN A 1 384 ? 10.584 2.563 -18.679 1.00 86.06 384 ASN A C 1
ATOM 3030 O O . ASN A 1 384 ? 11.094 1.473 -18.395 1.00 86.06 384 ASN A O 1
ATOM 3034 N N . PRO A 1 385 ? 9.606 3.093 -17.919 1.00 83.50 385 PRO A N 1
ATOM 3035 C CA . PRO A 1 385 ? 9.107 2.437 -16.707 1.00 83.50 385 PRO A CA 1
ATOM 3036 C C . PRO A 1 385 ? 8.442 1.082 -16.998 1.00 83.50 385 PRO A C 1
ATOM 3038 O O . PRO A 1 385 ? 8.562 0.149 -16.210 1.00 83.50 385 PRO A O 1
ATOM 3041 N N . GLY A 1 386 ? 7.800 0.923 -18.163 1.00 84.75 386 GLY A N 1
ATOM 3042 C CA . GLY A 1 386 ? 7.218 -0.360 -18.571 1.00 84.75 386 GLY A CA 1
ATOM 3043 C C . GLY A 1 386 ? 8.273 -1.452 -18.768 1.00 84.75 386 GLY A C 1
ATOM 3044 O O . GLY A 1 386 ? 8.062 -2.596 -18.369 1.00 84.75 386 GLY A O 1
ATOM 3045 N N . GLY A 1 387 ? 9.428 -1.095 -19.337 1.00 86.88 387 GLY A N 1
ATOM 3046 C CA . GLY A 1 387 ? 10.576 -1.991 -19.450 1.00 86.88 387 GLY A CA 1
ATOM 3047 C C . GLY A 1 387 ? 11.177 -2.363 -18.096 1.00 86.88 387 GLY A C 1
ATOM 3048 O O . GLY A 1 387 ? 11.519 -3.523 -17.901 1.00 86.88 387 GLY A O 1
ATOM 3049 N N . GLN A 1 388 ? 11.265 -1.415 -17.155 1.00 87.94 388 GLN A N 1
ATOM 3050 C CA . GLN A 1 388 ? 11.773 -1.677 -15.798 1.00 87.94 388 GLN A CA 1
ATOM 3051 C C . GLN A 1 388 ? 10.910 -2.724 -15.086 1.00 87.94 388 GLN A C 1
ATOM 3053 O O . GLN A 1 388 ? 11.417 -3.777 -14.705 1.00 87.94 388 GLN A O 1
ATOM 3058 N N . LEU A 1 389 ? 9.591 -2.506 -15.052 1.00 88.31 389 LEU A N 1
ATOM 3059 C CA . LEU A 1 389 ? 8.638 -3.442 -14.449 1.00 88.31 389 LEU A CA 1
ATOM 3060 C C . LEU A 1 389 ? 8.671 -4.830 -15.103 1.00 88.31 389 LEU A C 1
ATOM 3062 O O . LEU A 1 389 ? 8.474 -5.841 -14.431 1.00 88.31 389 LEU A O 1
ATOM 3066 N N . PHE A 1 390 ? 8.897 -4.906 -16.418 1.00 90.56 390 PHE A N 1
ATOM 3067 C CA . PHE A 1 390 ? 9.040 -6.189 -17.105 1.00 90.56 390 PHE A CA 1
ATOM 3068 C C . PHE A 1 390 ? 10.252 -6.979 -16.595 1.00 90.56 390 PHE A C 1
ATOM 3070 O O . PHE A 1 390 ? 10.114 -8.163 -16.292 1.00 90.56 390 PHE A O 1
ATOM 3077 N N . TRP A 1 391 ? 11.417 -6.338 -16.472 1.00 94.38 391 TRP A N 1
ATOM 3078 C CA . TRP A 1 391 ? 12.631 -7.006 -16.000 1.00 94.38 391 TRP A CA 1
ATOM 3079 C C . TRP A 1 391 ? 12.561 -7.368 -14.515 1.00 94.38 391 TRP A C 1
ATOM 3081 O O . TRP A 1 391 ? 12.947 -8.477 -14.151 1.00 94.38 391 TRP A O 1
ATOM 3091 N N . GLU A 1 392 ? 11.995 -6.500 -13.675 1.00 90.50 392 GLU A N 1
ATOM 3092 C CA . GLU A 1 392 ? 11.775 -6.785 -12.250 1.00 90.50 392 GLU A CA 1
ATOM 3093 C C . GLU A 1 392 ? 10.894 -8.025 -12.046 1.00 90.50 392 GLU A C 1
ATOM 3095 O O . GLU A 1 392 ? 11.220 -8.903 -11.249 1.00 90.50 392 GLU A O 1
ATOM 3100 N N . ARG A 1 393 ? 9.832 -8.185 -12.850 1.00 86.69 393 ARG A N 1
ATOM 3101 C CA . ARG A 1 393 ? 8.986 -9.395 -12.836 1.00 86.69 393 ARG A CA 1
ATOM 3102 C C . ARG A 1 393 ? 9.728 -10.672 -13.231 1.00 86.69 393 ARG A C 1
ATOM 3104 O O . ARG A 1 393 ? 9.307 -11.756 -12.838 1.00 86.69 393 ARG A O 1
ATOM 3111 N N . LEU A 1 394 ? 1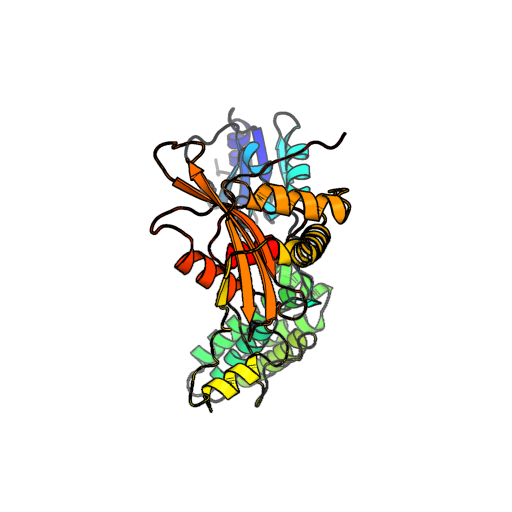0.801 -10.560 -14.013 1.00 89.31 394 LEU A N 1
ATOM 3112 C CA . LEU A 1 394 ? 11.678 -11.679 -14.372 1.00 89.31 394 LEU A CA 1
ATOM 3113 C C . LEU A 1 394 ? 12.778 -11.933 -13.325 1.00 89.31 394 LEU A C 1
ATOM 3115 O O . LEU A 1 394 ? 13.620 -12.808 -13.529 1.00 89.31 394 LEU A O 1
ATOM 3119 N N . GLY A 1 395 ? 12.770 -11.196 -12.210 1.00 92.25 395 GLY A N 1
ATOM 3120 C CA . GLY A 1 395 ? 13.720 -11.346 -11.109 1.00 92.25 395 GLY A CA 1
ATOM 3121 C C . GLY A 1 395 ? 15.021 -10.565 -11.288 1.00 92.25 395 GLY A C 1
ATOM 3122 O O . GLY A 1 395 ? 16.005 -10.881 -10.624 1.00 92.25 395 GLY A O 1
ATOM 3123 N N . PHE A 1 396 ? 15.061 -9.578 -12.188 1.00 93.19 396 PHE A N 1
ATOM 3124 C CA . PHE A 1 396 ? 16.179 -8.636 -12.240 1.00 93.19 396 PHE A CA 1
ATOM 3125 C C . PHE A 1 396 ? 16.030 -7.584 -11.143 1.00 93.19 396 PHE A C 1
ATOM 3127 O O . PHE A 1 396 ? 14.940 -7.076 -10.900 1.00 93.19 396 PHE A O 1
ATOM 3134 N N . GLU A 1 397 ? 17.149 -7.208 -10.536 1.00 90.94 397 GLU A N 1
ATOM 3135 C CA . GLU A 1 397 ? 17.208 -6.147 -9.534 1.00 90.94 397 GLU A CA 1
ATOM 3136 C C . GLU A 1 397 ? 18.045 -4.974 -10.069 1.00 90.94 397 GLU A C 1
ATOM 3138 O O . GLU A 1 397 ? 19.026 -5.199 -10.794 1.00 90.94 397 GLU A O 1
ATOM 3143 N N . PRO A 1 398 ? 17.710 -3.715 -9.727 1.00 90.00 398 PRO A N 1
ATOM 3144 C CA . PRO A 1 398 ? 18.560 -2.576 -10.050 1.00 90.00 398 PRO A CA 1
ATOM 3145 C C . PRO A 1 398 ? 19.972 -2.752 -9.471 1.00 90.00 398 PRO A C 1
ATOM 3147 O O . PRO A 1 398 ? 20.150 -2.834 -8.258 1.00 90.00 398 PRO A O 1
ATOM 3150 N N . TYR A 1 399 ? 20.988 -2.781 -10.339 1.00 84.62 399 TYR A N 1
ATOM 3151 C CA . TYR A 1 399 ? 22.378 -3.011 -9.923 1.00 84.62 399 TYR A CA 1
ATOM 3152 C C . TYR A 1 399 ? 23.175 -1.711 -9.717 1.00 84.62 399 TYR A C 1
ATOM 3154 O O . TYR A 1 399 ? 23.880 -1.560 -8.720 1.00 84.62 399 TYR A O 1
ATOM 3162 N N . PHE A 1 400 ? 23.056 -0.745 -10.632 1.00 85.56 400 PHE A N 1
ATOM 3163 C CA . PHE A 1 400 ? 23.630 0.595 -10.478 1.00 85.56 400 PHE A CA 1
ATOM 3164 C C . PHE A 1 400 ? 22.791 1.641 -11.214 1.00 85.56 400 PHE A C 1
ATOM 3166 O O . PHE A 1 400 ? 22.040 1.325 -12.135 1.00 85.56 400 PHE A O 1
ATOM 3173 N N . VAL A 1 401 ? 22.947 2.908 -10.823 1.00 85.44 401 VAL A N 1
ATOM 3174 C CA . VAL A 1 401 ? 22.269 4.045 -11.458 1.00 85.44 401 VAL A CA 1
ATOM 3175 C C . VAL A 1 401 ? 23.299 4.903 -12.182 1.00 85.44 401 VAL A C 1
ATOM 3177 O O . VAL A 1 401 ? 24.204 5.459 -11.560 1.00 85.44 401 VAL A O 1
ATOM 3180 N N . SER A 1 402 ? 23.148 5.040 -13.500 1.00 87.31 402 SER A N 1
ATOM 3181 C CA . SER A 1 402 ? 23.904 6.020 -14.284 1.00 87.31 402 SER A CA 1
ATOM 3182 C C . SER A 1 402 ? 23.162 7.356 -14.298 1.00 87.31 402 SER A C 1
ATOM 3184 O O . SER A 1 402 ? 21.985 7.415 -14.652 1.00 87.31 402 SER A O 1
ATOM 3186 N N . MET A 1 403 ? 23.838 8.438 -13.905 1.00 85.75 403 MET A N 1
ATOM 3187 C CA . MET A 1 403 ? 23.259 9.782 -13.832 1.00 85.75 403 MET A CA 1
ATOM 3188 C C . MET A 1 403 ? 23.977 10.724 -14.798 1.00 85.75 403 MET A C 1
ATOM 3190 O O . MET A 1 403 ? 25.203 10.722 -14.892 1.00 85.75 403 MET A O 1
ATOM 3194 N N . LYS A 1 404 ? 23.211 11.563 -15.500 1.00 84.06 404 LYS A N 1
ATOM 3195 C CA . LYS A 1 404 ? 23.731 12.576 -16.425 1.00 84.06 404 LYS A CA 1
ATOM 3196 C C . LYS A 1 404 ? 23.204 13.952 -16.030 1.00 84.06 404 LYS A C 1
ATOM 3198 O O . LYS A 1 404 ? 21.995 14.140 -15.941 1.00 84.06 404 LYS A O 1
ATOM 3203 N N . MET A 1 405 ? 24.101 14.921 -15.852 1.00 88.94 405 MET A N 1
ATOM 3204 C CA . MET A 1 405 ? 23.724 16.330 -15.720 1.00 88.94 405 MET A CA 1
ATOM 3205 C C . MET A 1 405 ? 23.437 16.895 -17.116 1.00 88.94 405 MET A C 1
ATOM 3207 O O . MET A 1 405 ? 24.284 16.801 -18.007 1.00 88.94 405 MET A O 1
ATOM 3211 N N . GLY A 1 406 ? 22.226 17.415 -17.327 1.00 79.69 406 GLY A N 1
ATOM 3212 C CA . GLY A 1 406 ? 21.890 18.143 -18.550 1.00 79.69 406 GLY A CA 1
ATOM 3213 C C . GLY A 1 406 ? 22.706 19.430 -18.632 1.00 79.69 406 GLY A C 1
ATOM 3214 O O . GLY A 1 406 ? 22.882 20.103 -17.619 1.00 79.69 406 GLY A O 1
ATOM 3215 N N . THR A 1 407 ? 23.233 19.726 -19.816 1.00 58.97 407 THR A N 1
ATOM 3216 C CA . THR A 1 407 ? 23.835 21.024 -20.150 1.00 58.97 407 THR A CA 1
ATOM 3217 C C . THR A 1 407 ? 22.764 22.034 -20.496 1.00 58.97 407 THR A C 1
ATOM 3219 O O . THR A 1 407 ? 21.856 21.627 -21.262 1.00 58.97 407 THR A O 1
#

Radius of gyration: 29.88 Å; chains: 1; bounding box: 67×58×88 Å

pLDDT: mean 88.4, std 10.49, range [47.41, 98.38]

Sequence (407 aa):
MALSSTDLIGRLTANPFVIGLICYGRRRPGDDTPGGDLDLVAVVTHRPTPLESIHFHWGDLPVDLNIRTAGDFSRREAPTSIDPALVEGKVLFDRRGSLSGLLKTARETWRSEPTDPATNETSPDRFYQQHVLDKVRGKLTEDPLFCEMLLSVNIGWLLQTYMRIRGLDYRGERQALEHVRKEDPGTAALIGSFFAERSLLTKLSVSEELTERILASAGGPWRQGEVLGLTFEGAPPPIPGQAEATFDWLLDPPAEPPARASVSLRPGAIADIPLLATMNQRLVEDQGSRNPFTPAEYEQRFTEWLDSDWQISLFQREETAIGYSVHRIQADVYYPDRQVVYLRQFYIEHEVRRDGFGTAAFEALKAARFPANCSICLDVLATNPGGQLFWERLGFEPYFVSMKMGT